Protein AF-A0A919R946-F1 (afdb_monomer)

Foldseek 3Di:
DDDDDDPPDDPQDFDQLQVLVVVLVVLVVLLVVLVVCLVVVLVVCVVVVHDCVVSVVSVVSSVVSVVCSQQSVQVSLLSVQVQLVQPLVVDDDSTHRDPDSAPDPDLVRLLVVLLVLLVQLDDQLDHPPVSLVVLQVRLLRLSNLQNNCLSCAQRSLLRVLVVLPDPPHDPVSVSSNLSSLSSVQSPQSVCSCDLVRLVQEAVVPPGRDLLSVLVSLVHGHHDLVSLLSNLLVLLPGDQPPNSLLSSLSSLLSNLSQLNSLQVNCVVCVVSLVCLCVVNDPNSPDNVPCSNPVSSVSSVCSNQDFCQVVDVVVDDPPDDRDDRSNVVVVVVLQVDLVSVQVPWDDADPDDDDPCFLHAFQQAADDPVLVVVLVVLLLVLVLCVVVVLPLLSVLSVQQQVLPQEEAEDAVVVVVVQFVVVVVLVVLVVLLCLVVQLVVLQVVCVVVVNAKHKAKDWFDKDKAACDVVRPVSVCSNAGIKIKIKIWIWIWHQDPPSGTFIKIKMKMKIKGKPHQHQQKWAWDQFRPRPPDGDHIDIGHSVSSSVCRRNSSGHIYMYIYIYDIDMDTRDDPPPRDDNDNDDHPPDPPNMDGRVVVPD

Mean predicted aligned error: 18.82 Å

pLDDT: mean 75.69, std 16.75, range [26.48, 96.5]

Sequence (594 aa):
MAPREDDGGSDFAGIDPGLMRQMIKDLDEVRGLIDEHVPALKEGFSRVGLSTKGIGTLAGVAGWIGGELPMLDRRRAMTEQIARENHQYGFGGGMVASEWAGLFRSRADAEATARVLAAKYDRPGRFPDDAWQDIRRYQNDPDFARAFAKELGPEKLALTAGLLRGTDSGPAEQERFDAIARLLATASHQGVIDDAWVTSFSTSGTRVDLATLADLMAAGTWDKDTLVRIGRTAVHEVQLGGGNLITARILDGVARNPTAAHELYAGEFDRINGMAAGRSPGWIGVHDPKLVEPIDRFISAATVDATEAYERMRPPGDVPWVNPATELSLRVLADPALAAFVLPDAPAAPPADEGHGAHGTEKPNMDDRKFEAFMRTIAAGAEAKGLTNAARHMNHYLDDSGSPLTVNVDDILADVPAFRRQVDNYLASLDRSLHDQATAAYAAAGGTPVSVPFTAGWQGFYLSKSLSSDWFYAMGGIRYTVTGTVTAEPGPGGQPELTMHYQVHVHDRYNWDKGKGVHIPEVDLGPVEFGPYNIADGQMGRLHTVGLAQEYDVNGTGDVHTRELTPPGRWPDPSPPKAPDDEDDRFDTERERS

Structure (mmCIF, N/CA/C/O backbone):
data_AF-A0A919R946-F1
#
_entry.id   AF-A0A919R946-F1
#
loop_
_atom_site.group_PDB
_atom_site.id
_atom_site.type_symbol
_atom_site.label_atom_id
_atom_site.label_alt_id
_atom_site.label_comp_id
_atom_site.label_asym_id
_atom_site.label_entity_id
_atom_site.label_seq_id
_atom_site.pdbx_PDB_ins_code
_atom_site.Cartn_x
_atom_site.Cartn_y
_atom_site.Cartn_z
_atom_site.occupancy
_atom_site.B_iso_or_equiv
_atom_site.auth_seq_id
_atom_site.auth_comp_id
_atom_site.auth_asym_id
_atom_site.auth_atom_id
_atom_site.pdbx_PDB_model_num
ATOM 1 N N . MET A 1 1 ? -16.880 31.045 -43.587 1.00 38.22 1 MET A N 1
ATOM 2 C CA . MET A 1 1 ? -16.520 29.679 -44.017 1.00 38.22 1 MET A CA 1
ATOM 3 C C . MET A 1 1 ? -15.151 29.755 -44.657 1.00 38.22 1 MET A C 1
ATOM 5 O O . MET A 1 1 ? -15.037 30.201 -45.788 1.00 38.22 1 MET A O 1
ATOM 9 N N . ALA A 1 2 ? -14.132 29.439 -43.868 1.00 26.48 2 ALA A N 1
ATOM 10 C CA . ALA A 1 2 ? -12.739 29.302 -44.275 1.00 26.48 2 ALA A CA 1
ATOM 11 C C . ALA A 1 2 ? -12.310 27.861 -43.921 1.00 26.48 2 ALA A C 1
ATOM 13 O O . ALA A 1 2 ? -12.955 27.260 -43.051 1.00 26.48 2 ALA A O 1
ATOM 14 N N . PRO A 1 3 ? -11.323 27.286 -44.624 1.00 34.53 3 PRO A N 1
ATOM 15 C CA . PRO A 1 3 ? -11.049 25.855 -44.605 1.00 34.53 3 PRO A CA 1
ATOM 16 C C . PRO A 1 3 ? -10.308 25.453 -43.326 1.00 34.53 3 PRO A C 1
ATOM 18 O O . PRO A 1 3 ? -9.486 26.215 -42.823 1.00 34.53 3 PRO A O 1
ATOM 21 N N . ARG A 1 4 ? -10.624 24.263 -42.799 1.00 30.81 4 ARG A N 1
ATOM 22 C CA . ARG A 1 4 ? -9.818 23.595 -41.772 1.00 30.81 4 ARG A CA 1
ATOM 23 C C . ARG A 1 4 ? -8.672 22.849 -42.452 1.00 30.81 4 ARG A C 1
ATOM 25 O O . ARG A 1 4 ? -8.880 22.216 -43.485 1.00 30.81 4 ARG A O 1
ATOM 32 N N . GLU A 1 5 ? -7.501 23.025 -41.862 1.00 33.69 5 GLU A N 1
ATOM 33 C CA . GLU A 1 5 ? -6.202 22.471 -42.225 1.00 33.69 5 GLU A CA 1
ATOM 34 C C . GLU A 1 5 ? -6.109 20.966 -41.934 1.00 33.69 5 GLU A C 1
ATOM 36 O O . GLU A 1 5 ? -6.808 20.455 -41.062 1.00 33.69 5 GLU A O 1
ATOM 41 N N . ASP A 1 6 ? -5.233 20.325 -42.711 1.00 36.03 6 ASP A N 1
ATOM 42 C CA . ASP A 1 6 ? -4.689 18.965 -42.653 1.00 36.03 6 ASP A CA 1
ATOM 43 C C . ASP A 1 6 ? -4.958 18.124 -41.390 1.00 36.03 6 ASP A C 1
ATOM 45 O O . ASP A 1 6 ? -4.349 18.309 -40.334 1.00 36.03 6 ASP A O 1
ATOM 49 N N . ASP A 1 7 ? -5.756 17.070 -41.580 1.00 33.34 7 ASP A N 1
ATOM 50 C CA . ASP A 1 7 ? -5.755 15.870 -40.746 1.00 33.34 7 ASP A CA 1
ATOM 51 C C . ASP A 1 7 ? -4.469 15.066 -41.022 1.00 33.34 7 ASP A C 1
ATOM 53 O O . ASP A 1 7 ? -4.416 14.188 -41.887 1.00 33.34 7 ASP A O 1
ATOM 57 N N . GLY A 1 8 ? -3.407 15.369 -40.275 1.00 31.17 8 GLY A N 1
ATOM 58 C CA . GLY A 1 8 ? -2.210 14.533 -40.169 1.00 31.17 8 GLY A CA 1
ATOM 59 C C . GLY A 1 8 ? -2.497 13.244 -39.394 1.00 31.17 8 GLY A C 1
ATOM 60 O O . GLY A 1 8 ? -2.064 13.093 -38.255 1.00 31.17 8 GLY A O 1
ATOM 61 N N . GLY A 1 9 ? -3.242 12.316 -39.993 1.00 29.66 9 GLY A N 1
ATOM 62 C CA . GLY A 1 9 ? -3.380 10.954 -39.485 1.00 29.66 9 GLY A CA 1
ATOM 63 C C . GLY A 1 9 ? -2.098 10.168 -39.753 1.00 29.66 9 GLY A C 1
ATOM 64 O O . GLY A 1 9 ? -1.895 9.689 -40.865 1.00 29.66 9 GLY A O 1
ATOM 65 N N . SER A 1 10 ? -1.220 10.032 -38.757 1.00 35.78 10 SER A N 1
ATOM 66 C CA . SER A 1 10 ? -0.200 8.982 -38.802 1.00 35.78 10 SER A CA 1
ATOM 67 C C . SER A 1 10 ? -0.911 7.637 -38.658 1.00 35.78 10 SER A C 1
ATOM 69 O O . SER A 1 10 ? -1.546 7.399 -37.628 1.00 35.78 10 SER A O 1
ATOM 71 N N . ASP A 1 11 ? -0.815 6.776 -39.670 1.00 35.19 11 ASP A N 1
ATOM 72 C CA . ASP A 1 11 ? -1.276 5.389 -39.600 1.00 35.19 11 ASP A CA 1
ATOM 73 C C . ASP A 1 11 ? -0.694 4.721 -38.344 1.00 35.19 11 ASP A C 1
ATOM 75 O O . ASP A 1 11 ? 0.515 4.526 -38.215 1.00 35.19 11 ASP A O 1
ATOM 79 N N . PHE A 1 12 ? -1.557 4.401 -37.382 1.00 38.97 12 PHE A N 1
ATOM 80 C CA . PHE A 1 12 ? -1.162 3.734 -36.148 1.00 38.97 12 PHE A CA 1
ATOM 81 C C . PHE A 1 12 ? -0.854 2.257 -36.441 1.00 38.97 12 PHE A C 1
ATOM 83 O O . PHE A 1 12 ? -1.764 1.445 -36.609 1.00 38.97 12 PHE A O 1
ATOM 90 N N . ALA A 1 13 ? 0.432 1.898 -36.496 1.00 47.50 13 ALA A N 1
ATOM 91 C CA . ALA A 1 13 ? 0.895 0.512 -36.554 1.00 47.50 13 ALA A CA 1
ATOM 92 C C . ALA A 1 13 ? 1.194 0.000 -35.133 1.00 47.50 13 ALA A C 1
ATOM 94 O O . ALA A 1 13 ? 2.258 0.260 -34.570 1.00 47.50 13 ALA A O 1
ATOM 95 N N . GLY A 1 14 ? 0.235 -0.711 -34.537 1.00 52.62 14 GLY A N 1
ATOM 96 C CA . GLY A 1 14 ? 0.389 -1.351 -33.229 1.00 52.62 14 GLY A CA 1
ATOM 97 C C . GLY A 1 14 ? 0.615 -2.860 -33.339 1.00 52.62 14 GLY A C 1
ATOM 98 O O . GLY A 1 14 ? 0.079 -3.504 -34.240 1.00 52.62 14 GLY A O 1
ATOM 99 N N . ILE A 1 15 ? 1.403 -3.423 -32.422 1.00 60.19 15 ILE A N 1
ATOM 100 C CA . ILE A 1 15 ? 1.598 -4.871 -32.272 1.00 60.19 15 ILE A CA 1
ATOM 101 C C . ILE A 1 15 ? 0.821 -5.354 -31.044 1.00 60.19 15 ILE A C 1
ATOM 103 O O . ILE A 1 15 ? 0.989 -4.809 -29.951 1.00 60.19 15 ILE A O 1
ATOM 107 N N . ASP A 1 16 ? 0.008 -6.397 -31.226 1.00 64.38 16 ASP A N 1
ATOM 108 C CA . ASP A 1 16 ? -0.612 -7.166 -30.143 1.00 64.38 16 ASP A CA 1
ATOM 109 C C . ASP A 1 16 ? 0.351 -8.296 -29.705 1.00 64.38 16 ASP A C 1
ATOM 111 O O . ASP A 1 16 ? 0.663 -9.189 -30.508 1.00 64.38 16 ASP A O 1
ATOM 115 N N . PRO A 1 17 ? 0.850 -8.289 -28.454 1.00 65.12 17 PRO A N 1
ATOM 116 C CA . PRO A 1 17 ? 1.799 -9.295 -27.974 1.00 65.12 17 PRO A CA 1
ATOM 117 C C . PRO A 1 17 ? 1.248 -10.730 -27.976 1.00 65.12 17 PRO A C 1
ATOM 119 O O . PRO A 1 17 ? 2.007 -11.685 -28.156 1.00 65.12 17 PRO A O 1
ATOM 122 N N . GLY A 1 18 ? -0.060 -10.900 -27.762 1.00 62.31 18 GLY A N 1
ATOM 123 C CA . GLY A 1 18 ? -0.731 -12.198 -27.760 1.00 62.31 18 GLY A CA 1
ATOM 124 C C . GLY A 1 18 ? -0.826 -12.795 -29.160 1.00 62.31 18 GLY A C 1
ATOM 125 O O . GLY A 1 18 ? -0.457 -13.954 -29.362 1.00 62.31 18 GLY A O 1
ATOM 126 N N . LEU A 1 19 ? -1.229 -11.992 -30.146 1.00 68.50 19 LEU A N 1
ATOM 127 C CA . LEU A 1 19 ? -1.256 -12.420 -31.548 1.00 68.50 19 LEU A CA 1
ATOM 128 C C . LEU A 1 19 ? 0.153 -12.692 -32.088 1.00 68.50 19 LEU A C 1
ATOM 130 O O . LEU A 1 19 ? 0.352 -13.648 -32.839 1.00 68.50 19 LEU A O 1
ATOM 134 N N . MET A 1 20 ? 1.151 -11.910 -31.665 1.00 73.69 20 MET A N 1
ATOM 135 C CA . MET A 1 20 ? 2.544 -12.134 -32.050 1.00 73.69 20 MET A CA 1
ATOM 136 C C . MET A 1 20 ? 3.107 -13.444 -31.476 1.00 73.69 20 MET A C 1
ATOM 138 O O . MET A 1 20 ? 3.777 -14.176 -32.204 1.00 73.69 20 MET A O 1
ATOM 142 N N . ARG A 1 21 ? 2.797 -13.782 -30.211 1.00 69.69 21 ARG A N 1
ATOM 143 C CA . ARG A 1 21 ? 3.100 -15.102 -29.611 1.00 69.69 21 ARG A CA 1
ATOM 144 C C . ARG A 1 21 ? 2.555 -16.241 -30.462 1.00 69.69 21 ARG A C 1
ATOM 146 O O . ARG A 1 21 ? 3.298 -17.161 -30.797 1.00 69.69 21 ARG A O 1
ATOM 153 N N . GLN A 1 22 ? 1.270 -16.166 -30.801 1.00 72.75 22 GLN A N 1
ATOM 154 C CA . GLN A 1 22 ? 0.602 -17.222 -31.552 1.00 72.75 22 GLN A CA 1
ATOM 155 C C . GLN A 1 22 ? 1.209 -17.383 -32.948 1.00 72.75 22 GLN A C 1
ATOM 157 O O . GLN A 1 22 ? 1.540 -18.494 -33.343 1.00 72.75 22 GLN A O 1
ATOM 162 N N . MET A 1 23 ? 1.457 -16.276 -33.651 1.00 80.38 23 MET A N 1
ATOM 163 C CA . MET A 1 23 ? 2.090 -16.299 -34.971 1.00 80.38 23 MET A CA 1
ATOM 164 C C . MET A 1 23 ? 3.471 -16.973 -34.947 1.00 80.38 23 MET A C 1
ATOM 166 O O . MET A 1 23 ? 3.786 -17.752 -35.842 1.00 80.38 23 MET A O 1
ATOM 170 N N . ILE A 1 24 ? 4.307 -16.685 -33.942 1.00 78.62 24 ILE A N 1
ATOM 171 C CA . ILE A 1 24 ? 5.637 -17.304 -33.820 1.00 78.62 24 ILE A CA 1
ATOM 172 C C . ILE A 1 24 ? 5.517 -18.809 -33.593 1.00 78.62 24 ILE A C 1
ATOM 174 O O . ILE A 1 24 ? 6.227 -19.576 -34.242 1.00 78.62 24 ILE A O 1
ATOM 178 N N . LYS A 1 25 ? 4.595 -19.227 -32.720 1.00 79.56 25 LYS A N 1
ATOM 179 C CA . LYS A 1 25 ? 4.314 -20.643 -32.472 1.00 79.56 25 LYS A CA 1
ATOM 180 C C . LYS A 1 25 ? 3.865 -21.355 -33.751 1.00 79.56 25 LYS A C 1
ATOM 182 O O . LYS A 1 25 ? 4.425 -22.392 -34.090 1.00 79.56 25 LYS A O 1
ATOM 187 N N . ASP A 1 26 ? 2.927 -20.769 -34.492 1.00 83.50 26 ASP A N 1
ATOM 188 C CA . ASP A 1 26 ? 2.419 -21.339 -35.744 1.00 83.50 26 ASP A CA 1
ATOM 189 C C . ASP A 1 26 ? 3.533 -21.468 -36.799 1.00 83.50 26 ASP A C 1
ATOM 191 O O . ASP A 1 26 ? 3.612 -22.466 -37.515 1.00 83.50 26 ASP A O 1
ATOM 195 N N . LEU A 1 27 ? 4.430 -20.479 -36.888 1.00 85.75 27 LEU A N 1
ATOM 196 C CA . LEU A 1 27 ? 5.580 -20.520 -37.795 1.00 85.75 27 LEU A CA 1
ATOM 197 C C . LEU A 1 27 ? 6.575 -21.629 -37.425 1.00 85.75 27 LEU A C 1
ATOM 199 O O . LEU A 1 27 ? 7.092 -22.298 -38.324 1.00 85.75 27 LEU A O 1
ATOM 203 N N . ASP A 1 28 ? 6.834 -21.841 -36.134 1.00 86.50 28 ASP A N 1
ATOM 204 C CA . ASP A 1 28 ? 7.720 -22.910 -35.663 1.00 86.50 28 ASP A CA 1
ATOM 205 C C . ASP A 1 28 ? 7.106 -24.303 -35.889 1.00 86.50 28 ASP A C 1
ATOM 207 O O . ASP A 1 28 ? 7.776 -25.204 -36.395 1.00 86.50 28 ASP A O 1
ATOM 211 N N . GLU A 1 29 ? 5.800 -24.463 -35.646 1.00 85.19 29 GLU A N 1
ATOM 212 C CA . GLU A 1 29 ? 5.067 -25.700 -35.949 1.00 85.19 29 GLU A CA 1
ATOM 213 C C . GLU A 1 29 ? 5.069 -26.017 -37.454 1.00 85.19 29 GLU A C 1
ATOM 215 O O . GLU A 1 29 ? 5.369 -27.144 -37.858 1.00 85.19 29 GLU A O 1
ATOM 220 N N . VAL A 1 30 ? 4.805 -25.020 -38.310 1.00 87.19 30 VAL A N 1
ATOM 221 C CA . VAL A 1 30 ? 4.857 -25.179 -39.775 1.00 87.19 30 VAL A CA 1
ATOM 222 C C . VAL A 1 30 ? 6.257 -25.571 -40.233 1.00 87.19 30 VAL A C 1
ATOM 224 O O . VAL A 1 30 ? 6.401 -26.456 -41.081 1.00 87.19 30 VAL A O 1
ATOM 227 N N . ARG A 1 31 ? 7.299 -24.948 -39.674 1.00 88.56 31 ARG A N 1
ATOM 228 C CA . ARG A 1 31 ? 8.683 -25.332 -39.955 1.00 88.56 31 ARG A CA 1
ATOM 229 C C . ARG A 1 31 ? 8.935 -26.788 -39.563 1.00 88.56 31 ARG A C 1
ATOM 231 O O . ARG A 1 31 ? 9.478 -27.524 -40.383 1.00 88.56 31 ARG A O 1
ATOM 238 N N . GLY A 1 32 ? 8.514 -27.205 -38.369 1.00 83.38 32 GLY A N 1
ATOM 239 C CA . GLY A 1 32 ? 8.653 -28.584 -37.897 1.00 83.38 32 GLY A CA 1
ATOM 240 C C . GLY A 1 32 ? 8.009 -29.596 -38.848 1.00 83.38 32 GLY A C 1
ATOM 241 O O . GLY A 1 32 ? 8.660 -30.557 -39.255 1.00 83.38 32 GLY A O 1
ATOM 242 N N . LEU A 1 33 ? 6.778 -29.329 -39.296 1.00 87.56 33 LEU A N 1
ATOM 243 C CA . LEU A 1 33 ? 6.070 -30.175 -40.267 1.00 87.56 33 LEU A CA 1
ATOM 244 C C . LEU A 1 33 ? 6.788 -30.252 -41.623 1.00 87.56 33 LEU A C 1
ATOM 246 O O . LEU A 1 33 ? 6.831 -31.313 -42.253 1.00 87.56 33 LEU A O 1
ATOM 250 N N . ILE A 1 34 ? 7.348 -29.133 -42.095 1.00 87.19 34 ILE A N 1
ATOM 251 C CA . ILE A 1 34 ? 8.126 -29.097 -43.338 1.00 87.19 34 ILE A CA 1
ATOM 252 C C . ILE A 1 34 ? 9.404 -29.924 -43.173 1.00 87.19 34 ILE A C 1
ATOM 254 O O . ILE A 1 34 ? 9.662 -30.795 -44.005 1.00 87.19 34 ILE A O 1
ATOM 258 N N . ASP A 1 35 ? 10.173 -29.690 -42.111 1.00 86.06 35 ASP A N 1
ATOM 259 C CA . ASP A 1 35 ? 11.440 -30.377 -41.846 1.00 86.06 35 ASP A CA 1
ATOM 260 C C . ASP A 1 35 ? 11.236 -31.896 -41.670 1.00 86.06 35 ASP A C 1
ATOM 262 O O . ASP A 1 35 ? 12.054 -32.687 -42.150 1.00 86.06 35 ASP A O 1
ATOM 266 N N . GLU A 1 36 ? 10.117 -32.319 -41.073 1.00 90.44 36 GLU A N 1
ATOM 267 C CA . GLU A 1 36 ? 9.758 -33.730 -40.890 1.00 90.44 36 GLU A CA 1
ATOM 268 C C . GLU A 1 36 ? 9.355 -34.424 -42.205 1.00 90.44 36 GLU A C 1
ATOM 270 O O . GLU A 1 36 ? 9.834 -35.519 -42.516 1.00 90.44 36 GLU A O 1
ATOM 275 N N . HIS A 1 37 ? 8.475 -33.813 -43.005 1.00 88.31 37 HIS A N 1
ATOM 276 C CA . HIS A 1 37 ? 7.827 -34.510 -44.125 1.00 88.31 37 HIS A CA 1
ATOM 277 C C . HIS A 1 37 ? 8.472 -34.263 -45.496 1.00 88.31 37 HIS A C 1
ATOM 279 O O . HIS A 1 37 ? 8.386 -35.118 -46.390 1.00 88.31 37 HIS A O 1
ATOM 285 N N . VAL A 1 38 ? 9.139 -33.123 -45.701 1.00 88.19 38 VAL A N 1
ATOM 286 C CA . VAL A 1 38 ? 9.747 -32.778 -46.998 1.00 88.19 38 VAL A CA 1
ATOM 287 C C . VAL A 1 38 ? 10.829 -33.762 -47.457 1.00 88.19 38 VAL A C 1
ATOM 289 O O . VAL A 1 38 ? 10.834 -34.079 -48.654 1.00 88.19 38 VAL A O 1
ATOM 292 N N . PRO A 1 39 ? 11.720 -34.295 -46.596 1.00 86.69 39 PRO A N 1
ATOM 293 C CA . PRO A 1 39 ? 12.736 -35.253 -47.031 1.00 86.69 39 PRO A CA 1
ATOM 294 C C . PRO A 1 39 ? 12.136 -36.504 -47.693 1.00 86.69 39 PRO A C 1
ATOM 296 O O . PRO A 1 39 ? 12.539 -36.864 -48.803 1.00 86.69 39 PRO A O 1
ATOM 299 N N . ALA A 1 40 ? 11.115 -37.104 -47.072 1.00 84.06 40 ALA A N 1
ATOM 300 C CA . ALA A 1 40 ? 10.443 -38.300 -47.583 1.00 84.06 40 ALA A CA 1
ATOM 301 C C . ALA A 1 40 ? 9.676 -38.025 -48.889 1.00 84.06 40 ALA A C 1
ATOM 303 O O . ALA A 1 40 ? 9.734 -38.819 -49.831 1.00 84.06 40 ALA A O 1
ATOM 304 N N . LEU A 1 41 ? 9.003 -36.873 -48.988 1.00 84.75 41 LEU A N 1
ATOM 305 C CA . LEU A 1 41 ? 8.310 -36.455 -50.211 1.00 84.75 41 LEU A CA 1
ATOM 306 C C . LEU A 1 41 ? 9.286 -36.211 -51.368 1.00 84.75 41 LEU A C 1
ATOM 308 O O . LEU A 1 41 ? 9.037 -36.640 -52.496 1.00 84.75 41 LEU A O 1
ATOM 312 N N . LYS A 1 42 ? 10.423 -35.562 -51.095 1.00 83.44 42 LYS A N 1
ATOM 313 C CA . LYS A 1 42 ? 11.473 -35.302 -52.088 1.00 83.44 42 LYS A CA 1
ATOM 314 C C . LYS A 1 42 ? 12.086 -36.598 -52.610 1.00 83.44 42 LYS A C 1
ATOM 316 O O . LYS A 1 42 ? 12.303 -36.723 -53.817 1.00 83.44 42 LYS A O 1
ATOM 321 N N . GLU A 1 43 ? 12.339 -37.559 -51.726 1.00 81.44 43 GLU A N 1
ATOM 322 C CA . GLU A 1 43 ? 12.826 -38.886 -52.098 1.00 81.44 43 GLU A CA 1
ATOM 323 C C . GLU A 1 43 ? 11.791 -39.653 -52.936 1.00 81.44 43 GLU A C 1
ATOM 325 O O . GLU A 1 43 ? 12.126 -40.172 -54.003 1.00 81.44 43 GLU A O 1
ATOM 330 N N . GLY A 1 44 ? 10.523 -39.659 -52.510 1.00 83.75 44 GLY A N 1
ATOM 331 C CA . GLY A 1 44 ? 9.426 -40.302 -53.232 1.00 83.75 44 GLY A CA 1
ATOM 332 C C . GLY A 1 44 ? 9.243 -39.748 -54.645 1.00 83.75 44 GLY A C 1
ATOM 333 O O . GLY A 1 44 ? 9.211 -40.519 -55.602 1.00 83.75 44 GLY A O 1
ATOM 334 N N . PHE A 1 45 ? 9.207 -38.420 -54.797 1.00 83.38 45 PHE A N 1
ATOM 335 C CA . PHE A 1 45 ? 9.063 -37.750 -56.097 1.00 83.38 45 PHE A CA 1
ATOM 336 C C . PHE A 1 45 ? 10.258 -38.012 -57.013 1.00 83.38 45 PHE A C 1
ATOM 338 O O . PHE A 1 45 ? 10.074 -38.303 -58.195 1.00 83.38 45 PHE A O 1
ATOM 345 N N . SER A 1 46 ? 11.475 -37.976 -56.462 1.00 80.38 46 SER A N 1
ATOM 346 C CA . SER A 1 46 ? 12.696 -38.270 -57.222 1.00 80.38 46 SER A CA 1
ATOM 347 C C . SER A 1 46 ? 12.696 -39.709 -57.741 1.00 80.38 46 SER A C 1
ATOM 349 O O . SER A 1 46 ? 13.081 -39.956 -58.882 1.00 80.38 46 SER A O 1
ATOM 351 N N . ARG A 1 47 ? 12.212 -40.659 -56.929 1.00 83.00 47 ARG A N 1
ATOM 352 C CA . ARG A 1 47 ? 12.142 -42.086 -57.275 1.00 83.00 47 ARG A CA 1
ATOM 353 C C . ARG A 1 47 ? 11.197 -42.377 -58.443 1.00 83.00 47 ARG A C 1
ATOM 355 O O . ARG A 1 47 ? 11.452 -43.305 -59.202 1.00 83.00 47 ARG A O 1
ATOM 362 N N . VAL A 1 48 ? 10.132 -41.589 -58.601 1.00 85.88 48 VAL A N 1
ATOM 363 C CA . VAL A 1 48 ? 9.160 -41.729 -59.702 1.00 85.88 48 VAL A CA 1
ATOM 364 C C . VAL A 1 48 ? 9.389 -40.738 -60.854 1.00 85.88 48 VAL A C 1
ATOM 366 O O . VAL A 1 48 ? 8.560 -40.645 -61.755 1.00 85.88 48 VAL A O 1
ATOM 369 N N . GLY A 1 49 ? 10.506 -39.999 -60.849 1.00 80.94 49 GLY A N 1
ATOM 370 C CA . GLY A 1 49 ? 10.869 -39.059 -61.918 1.00 80.94 49 GLY A CA 1
ATOM 371 C C . GLY A 1 49 ? 10.027 -37.776 -61.970 1.00 80.94 49 GLY A C 1
ATOM 372 O O . GLY A 1 49 ? 10.002 -37.105 -63.001 1.00 80.94 49 GLY A O 1
ATOM 373 N N . LEU A 1 50 ? 9.331 -37.425 -60.884 1.00 78.06 50 LEU A N 1
ATOM 374 C CA . LEU A 1 50 ? 8.535 -36.200 -60.778 1.00 78.06 50 LEU A CA 1
ATOM 375 C C . LEU A 1 50 ? 9.391 -35.007 -60.323 1.00 78.06 50 LEU A C 1
ATOM 377 O O . LEU A 1 50 ? 10.401 -35.155 -59.635 1.00 78.06 50 LEU A O 1
ATOM 381 N N . SER A 1 51 ? 8.975 -33.791 -60.692 1.00 80.38 51 SER A N 1
ATOM 382 C CA . SER A 1 51 ? 9.704 -32.565 -60.340 1.00 80.38 51 SER A CA 1
ATOM 383 C C . SER A 1 51 ? 9.686 -32.298 -58.833 1.00 80.38 51 SER A C 1
ATOM 385 O O . SER A 1 51 ? 8.625 -32.190 -58.225 1.00 80.38 51 SER A O 1
ATOM 387 N N . THR A 1 52 ? 10.860 -32.076 -58.240 1.00 82.75 52 THR A N 1
ATOM 388 C CA . THR A 1 52 ? 11.009 -31.691 -56.826 1.00 82.75 52 THR A CA 1
ATOM 389 C C . THR A 1 52 ? 11.048 -30.177 -56.614 1.00 82.75 52 THR A C 1
ATOM 391 O O . THR A 1 52 ? 11.331 -29.723 -55.508 1.00 82.75 52 THR A O 1
ATOM 394 N N . LYS A 1 53 ? 10.818 -29.367 -57.657 1.00 76.25 53 LYS A N 1
ATOM 395 C CA . LYS A 1 53 ? 11.015 -27.908 -57.597 1.00 76.25 53 LYS A CA 1
ATOM 396 C C . LYS A 1 53 ? 10.115 -27.242 -56.549 1.00 76.25 53 LYS A C 1
ATOM 398 O O . LYS A 1 53 ? 10.617 -26.471 -55.743 1.00 76.25 53 LYS A O 1
ATOM 403 N N . GLY A 1 54 ? 8.824 -27.588 -56.519 1.00 72.19 54 GLY A N 1
ATOM 404 C CA . GLY A 1 54 ? 7.876 -27.059 -55.525 1.00 72.19 54 GLY A CA 1
ATOM 405 C C . GLY A 1 54 ? 8.200 -27.495 -54.091 1.00 72.19 54 GLY A C 1
ATOM 406 O O . GLY A 1 54 ? 8.101 -26.697 -53.167 1.00 72.19 54 GLY A O 1
ATOM 407 N N . ILE A 1 55 ? 8.695 -28.725 -53.919 1.00 79.62 55 ILE A N 1
ATOM 408 C CA . ILE A 1 55 ? 9.169 -29.244 -52.625 1.00 79.62 55 ILE A CA 1
ATOM 409 C C . ILE A 1 55 ? 10.429 -28.484 -52.166 1.00 79.62 55 ILE A C 1
ATOM 411 O O . ILE A 1 55 ? 10.586 -28.172 -50.989 1.00 79.62 55 ILE A O 1
ATOM 415 N N . GLY A 1 56 ? 11.312 -28.124 -53.104 1.00 72.38 56 GLY A N 1
ATOM 416 C CA . GLY A 1 56 ? 12.476 -27.278 -52.837 1.00 72.38 56 GLY A CA 1
ATOM 417 C C . GLY A 1 56 ? 12.108 -25.862 -52.385 1.00 72.38 56 GLY A C 1
ATOM 418 O O . GLY A 1 56 ? 12.797 -25.306 -51.536 1.00 72.38 56 GLY A O 1
ATOM 419 N N . THR A 1 57 ? 11.008 -25.297 -52.893 1.00 80.62 57 THR A N 1
ATOM 420 C CA . THR A 1 57 ? 10.481 -24.010 -52.414 1.00 80.62 57 THR A CA 1
ATOM 421 C C . THR A 1 57 ? 10.023 -24.098 -50.958 1.00 80.62 57 THR A C 1
ATOM 423 O O . THR A 1 57 ? 10.352 -23.202 -50.190 1.00 80.62 57 THR A O 1
ATOM 426 N N . LEU A 1 58 ? 9.354 -25.184 -50.548 1.00 76.06 58 LEU A N 1
ATOM 427 C CA . LEU A 1 58 ? 8.941 -25.393 -49.150 1.00 76.06 58 LEU A CA 1
ATOM 428 C C . LEU A 1 58 ? 10.141 -25.483 -48.198 1.00 76.06 58 LEU A C 1
ATOM 430 O O . LEU A 1 58 ? 10.141 -24.832 -47.159 1.00 76.06 58 LEU A O 1
ATOM 434 N N . ALA A 1 59 ? 11.199 -26.201 -48.586 1.00 75.81 59 ALA A N 1
ATOM 435 C CA . ALA A 1 59 ? 12.446 -26.236 -47.815 1.00 75.81 59 ALA A CA 1
ATOM 436 C C . ALA A 1 59 ? 13.113 -24.849 -47.714 1.00 75.81 59 ALA A C 1
ATOM 438 O O . ALA A 1 59 ? 13.663 -24.495 -46.675 1.00 75.81 59 ALA A O 1
ATOM 439 N N . GLY A 1 60 ? 13.043 -24.042 -48.779 1.00 74.25 60 GLY A N 1
ATOM 440 C CA . GLY A 1 60 ? 13.508 -22.652 -48.761 1.00 74.25 60 GLY A CA 1
ATOM 441 C C . GLY A 1 60 ? 12.697 -21.763 -47.813 1.00 74.25 60 GLY A C 1
ATOM 442 O O . GLY A 1 60 ? 13.279 -20.947 -47.104 1.00 74.25 60 GLY A O 1
ATOM 443 N N . VAL A 1 61 ? 11.375 -21.956 -47.755 1.00 78.50 61 VAL A N 1
ATOM 444 C CA . VAL A 1 61 ? 10.486 -21.262 -46.809 1.00 78.50 61 VAL A CA 1
ATOM 445 C C . VAL A 1 61 ? 10.807 -21.659 -45.368 1.00 78.50 61 VAL A C 1
ATOM 447 O O . VAL A 1 61 ? 10.972 -20.769 -44.544 1.00 78.50 61 VAL A O 1
ATOM 450 N N . ALA A 1 62 ? 10.991 -22.948 -45.061 1.00 76.00 62 ALA A N 1
ATOM 451 C CA . ALA A 1 62 ? 11.413 -23.387 -43.724 1.00 76.00 62 ALA A CA 1
ATOM 452 C C . ALA A 1 62 ? 12.786 -22.825 -43.322 1.00 76.00 62 ALA A C 1
ATOM 454 O O . ALA A 1 62 ? 12.967 -22.395 -42.184 1.00 76.00 62 ALA A O 1
ATOM 455 N N . GLY A 1 63 ? 13.732 -22.749 -44.265 1.00 73.81 63 GLY A N 1
ATOM 456 C CA . GLY A 1 63 ? 15.029 -22.107 -44.042 1.00 73.81 63 GLY A CA 1
ATOM 457 C C . GLY A 1 63 ? 14.919 -20.607 -43.745 1.00 73.81 63 GLY A C 1
ATOM 458 O O . GLY A 1 63 ? 15.611 -20.110 -42.860 1.00 73.81 63 GLY A O 1
ATOM 459 N N . TRP A 1 64 ? 14.028 -19.894 -44.441 1.00 84.31 64 TRP A N 1
ATOM 460 C CA . TRP A 1 64 ? 13.737 -18.485 -44.161 1.00 84.31 64 TRP A CA 1
ATOM 461 C C . TRP A 1 64 ? 13.046 -18.304 -42.802 1.00 84.31 64 TRP A C 1
ATOM 463 O O . TRP A 1 64 ? 13.517 -17.507 -41.996 1.00 84.31 64 TRP A O 1
ATOM 473 N N . ILE A 1 65 ? 12.014 -19.103 -42.497 1.00 79.12 65 ILE A N 1
ATOM 474 C CA . ILE A 1 65 ? 11.338 -19.102 -41.189 1.00 79.12 65 ILE A CA 1
ATOM 475 C C . ILE A 1 65 ? 12.362 -19.331 -40.069 1.00 79.12 65 ILE A C 1
ATOM 477 O O . ILE A 1 65 ? 12.412 -18.563 -39.114 1.00 79.12 65 ILE A O 1
ATOM 481 N N . GLY A 1 66 ? 13.245 -20.324 -40.212 1.00 75.50 66 GLY A N 1
ATOM 482 C CA . GLY A 1 66 ? 14.302 -20.602 -39.237 1.00 75.50 66 GLY A CA 1
ATOM 483 C C . GLY A 1 66 ? 15.296 -19.450 -39.034 1.00 75.50 66 GLY A C 1
ATOM 484 O O . GLY A 1 66 ? 15.865 -19.333 -37.950 1.00 75.50 66 GLY A O 1
ATOM 485 N N . GLY A 1 67 ? 15.494 -18.597 -40.043 1.00 71.31 67 GLY A N 1
ATOM 486 C CA . GLY A 1 67 ? 16.319 -17.391 -39.942 1.00 71.31 67 GLY A CA 1
ATOM 487 C C . GLY A 1 67 ? 15.612 -16.207 -39.274 1.00 71.31 67 GLY A C 1
ATOM 488 O O . GLY A 1 67 ? 16.256 -15.453 -38.548 1.00 71.31 67 GLY A O 1
ATOM 489 N N . GLU A 1 68 ? 14.302 -16.058 -39.482 1.00 76.56 68 GLU A N 1
ATOM 490 C CA . GLU A 1 68 ? 13.516 -14.921 -38.980 1.00 76.56 68 GLU A CA 1
ATOM 491 C C . GLU A 1 68 ? 12.925 -15.145 -37.581 1.00 76.56 68 GLU A C 1
ATOM 493 O O . GLU A 1 68 ? 12.762 -14.181 -36.828 1.00 76.56 68 GLU A O 1
ATOM 498 N N . LEU A 1 69 ? 12.638 -16.399 -37.200 1.00 77.06 69 LEU A N 1
ATOM 499 C CA . LEU A 1 69 ? 12.071 -16.755 -35.890 1.00 77.06 69 LEU A CA 1
ATOM 500 C C . LEU A 1 69 ? 12.815 -16.097 -34.712 1.00 77.06 69 LEU A C 1
ATOM 502 O O . LEU A 1 69 ? 12.145 -15.482 -33.884 1.00 77.06 69 LEU A O 1
ATOM 506 N N . PRO A 1 70 ? 14.165 -16.093 -34.646 1.00 71.94 70 PRO A N 1
ATOM 507 C CA . PRO A 1 70 ? 14.882 -15.425 -33.559 1.00 71.94 70 PRO A CA 1
ATOM 508 C C . PRO A 1 70 ? 14.618 -13.915 -33.467 1.00 71.94 70 PRO A C 1
ATOM 510 O O . PRO A 1 70 ? 14.544 -13.365 -32.369 1.00 71.94 70 PRO A O 1
ATOM 513 N N . MET A 1 71 ? 14.475 -13.221 -34.602 1.00 67.31 71 MET A N 1
ATOM 514 C CA . MET A 1 71 ? 14.173 -11.787 -34.609 1.00 67.31 71 MET A CA 1
ATOM 515 C C . MET A 1 71 ? 12.716 -11.534 -34.210 1.00 67.31 71 MET A C 1
ATOM 517 O O . MET A 1 71 ? 12.440 -10.575 -33.489 1.00 67.31 71 MET A O 1
ATOM 521 N N . LEU A 1 72 ? 11.788 -12.382 -34.658 1.00 70.81 72 LEU A N 1
ATOM 522 C CA . LEU A 1 72 ? 10.386 -12.301 -34.258 1.00 70.81 72 LEU A CA 1
ATOM 523 C C . LEU A 1 72 ? 10.229 -12.544 -32.754 1.00 70.81 72 LEU A C 1
ATOM 525 O O . LEU A 1 72 ? 9.553 -11.761 -32.094 1.00 70.81 72 LEU A O 1
ATOM 529 N N . ASP A 1 73 ? 10.915 -13.538 -32.192 1.00 69.31 73 ASP A N 1
ATOM 530 C CA . ASP A 1 73 ? 10.893 -13.804 -30.749 1.00 69.31 73 ASP A CA 1
ATOM 531 C C . ASP A 1 73 ? 11.472 -12.645 -29.942 1.00 69.31 73 ASP A C 1
ATOM 533 O O . ASP A 1 73 ? 10.921 -12.249 -28.914 1.00 69.31 73 ASP A O 1
ATOM 537 N N . ARG A 1 74 ? 12.549 -12.038 -30.445 1.00 68.31 74 ARG A N 1
ATOM 538 C CA . ARG A 1 74 ? 13.131 -10.841 -29.840 1.00 68.31 74 ARG A CA 1
ATOM 539 C C . ARG A 1 74 ? 12.151 -9.667 -29.851 1.00 68.31 74 ARG A C 1
ATOM 541 O O . ARG A 1 74 ? 12.000 -8.993 -28.837 1.00 68.31 74 ARG A O 1
ATOM 548 N N . ARG A 1 75 ? 11.470 -9.424 -30.977 1.00 67.69 75 ARG A N 1
ATOM 549 C CA . ARG A 1 75 ? 10.450 -8.365 -31.096 1.00 67.69 75 ARG A CA 1
ATOM 550 C C . ARG A 1 75 ? 9.282 -8.614 -30.156 1.00 67.69 75 ARG A C 1
ATOM 552 O O . ARG A 1 75 ? 8.899 -7.702 -29.438 1.00 67.69 75 ARG A O 1
ATOM 559 N N . ARG A 1 76 ? 8.794 -9.850 -30.095 1.00 71.88 76 ARG A N 1
ATOM 560 C CA . ARG A 1 76 ? 7.755 -10.264 -29.156 1.00 71.88 76 ARG A CA 1
ATOM 561 C C . ARG A 1 76 ? 8.141 -9.944 -27.713 1.00 71.88 76 ARG A C 1
ATOM 563 O O . ARG A 1 76 ? 7.351 -9.318 -27.017 1.00 71.88 76 ARG A O 1
ATOM 570 N N . ALA A 1 77 ? 9.342 -10.330 -27.280 1.00 64.06 77 ALA A N 1
ATOM 571 C CA . ALA A 1 77 ? 9.816 -10.052 -25.924 1.00 64.06 77 ALA A CA 1
ATOM 572 C C . ALA A 1 77 ? 9.842 -8.542 -25.614 1.00 64.06 77 ALA A C 1
ATOM 574 O O . ALA A 1 77 ? 9.422 -8.126 -24.537 1.00 64.06 77 ALA A O 1
ATOM 575 N N . MET A 1 78 ? 10.255 -7.711 -26.578 1.00 64.69 78 MET A N 1
ATOM 576 C CA . MET A 1 78 ? 10.235 -6.249 -26.438 1.00 64.69 78 MET A CA 1
ATOM 577 C C . MET A 1 78 ? 8.807 -5.683 -26.374 1.00 64.69 78 MET A C 1
ATOM 579 O O . MET A 1 78 ? 8.514 -4.841 -25.530 1.00 64.69 78 MET A O 1
ATOM 583 N N . THR A 1 79 ? 7.894 -6.145 -27.231 1.00 63.97 79 THR A N 1
ATOM 584 C CA . THR A 1 79 ? 6.493 -5.694 -27.227 1.00 63.97 79 THR A CA 1
ATOM 585 C C . THR A 1 79 ? 5.769 -6.119 -25.945 1.00 63.97 79 THR A C 1
ATOM 587 O O . THR A 1 79 ? 5.000 -5.342 -25.385 1.00 63.97 79 THR A O 1
ATOM 590 N N . GLU A 1 80 ? 6.040 -7.324 -25.438 1.00 63.31 80 GLU A N 1
ATOM 591 C CA . GLU A 1 80 ? 5.543 -7.796 -24.140 1.00 63.31 80 GLU A CA 1
ATOM 592 C C . GLU A 1 80 ? 6.038 -6.918 -22.986 1.00 63.31 80 GLU A C 1
ATOM 594 O O . GLU A 1 80 ? 5.256 -6.578 -22.099 1.00 63.31 80 GLU A O 1
ATOM 599 N N . GLN A 1 81 ? 7.309 -6.513 -23.015 1.00 60.91 81 GLN A N 1
ATOM 600 C CA . GLN A 1 81 ? 7.883 -5.606 -22.024 1.00 60.91 81 GLN A CA 1
ATOM 601 C C . GLN A 1 81 ? 7.206 -4.227 -22.056 1.00 60.91 81 GLN A C 1
ATOM 603 O O . GLN A 1 81 ? 6.752 -3.753 -21.018 1.00 60.91 81 GLN A O 1
ATOM 608 N N . ILE A 1 82 ? 7.061 -3.613 -23.235 1.00 59.16 82 ILE A N 1
ATOM 609 C CA . ILE A 1 82 ? 6.434 -2.287 -23.375 1.00 59.16 82 ILE A CA 1
ATOM 610 C C . ILE A 1 82 ? 4.947 -2.324 -22.981 1.00 59.16 82 ILE A C 1
ATOM 612 O O . ILE A 1 82 ? 4.444 -1.391 -22.355 1.00 59.16 82 ILE A O 1
ATOM 616 N N . ALA A 1 83 ? 4.231 -3.407 -23.306 1.00 60.81 83 ALA A N 1
ATOM 617 C CA . ALA A 1 83 ? 2.852 -3.589 -22.856 1.00 60.81 83 ALA A CA 1
ATOM 618 C C . ALA A 1 83 ? 2.775 -3.611 -21.320 1.00 60.81 83 ALA A C 1
ATOM 620 O O . ALA A 1 83 ? 1.961 -2.901 -20.733 1.00 60.81 83 ALA A O 1
ATOM 621 N N . ARG A 1 84 ? 3.660 -4.372 -20.661 1.00 56.84 84 ARG A N 1
ATOM 622 C CA . ARG A 1 84 ? 3.729 -4.453 -19.191 1.00 56.84 84 ARG A CA 1
ATOM 623 C C . ARG A 1 84 ? 4.086 -3.106 -18.547 1.00 56.84 84 ARG A C 1
ATOM 625 O O . ARG A 1 84 ? 3.476 -2.754 -17.542 1.00 56.84 84 ARG A O 1
ATOM 632 N N . GLU A 1 85 ? 5.004 -2.346 -19.144 1.00 52.03 85 GLU A N 1
ATOM 633 C CA . GLU A 1 85 ? 5.394 -0.996 -18.700 1.00 52.03 85 GLU A CA 1
ATOM 634 C C . GLU A 1 85 ? 4.223 0.007 -18.772 1.00 52.03 85 GLU A C 1
ATOM 636 O O . GLU A 1 85 ? 3.992 0.757 -17.824 1.00 52.03 85 GLU A O 1
ATOM 641 N N . ASN A 1 86 ? 3.433 -0.005 -19.854 1.00 50.66 86 ASN A N 1
ATOM 642 C CA . ASN A 1 86 ? 2.299 0.915 -20.031 1.00 50.66 86 ASN A CA 1
ATOM 643 C C . ASN A 1 86 ? 1.144 0.646 -19.047 1.00 50.66 86 ASN A C 1
ATOM 645 O O . ASN A 1 86 ? 0.524 1.584 -18.541 1.00 50.66 86 ASN A O 1
ATOM 649 N N . HIS A 1 87 ? 0.877 -0.624 -18.733 1.00 50.47 87 HIS A N 1
ATOM 650 C CA . HIS A 1 87 ? -0.229 -1.018 -17.855 1.00 50.47 87 HIS A CA 1
ATOM 651 C C . HIS A 1 87 ? 0.022 -0.747 -16.363 1.00 50.47 87 HIS A C 1
ATOM 653 O O . HIS A 1 87 ? -0.939 -0.628 -15.603 1.00 50.47 87 HIS A O 1
ATOM 659 N N . GLN A 1 88 ? 1.281 -0.582 -15.943 1.00 45.84 88 GLN A N 1
ATOM 660 C CA . GLN A 1 88 ? 1.658 -0.256 -14.560 1.00 45.84 88 GLN A CA 1
ATOM 661 C C . GLN A 1 88 ? 1.124 1.119 -14.094 1.00 45.84 88 GLN A C 1
ATOM 663 O O . GLN A 1 88 ? 1.027 1.371 -12.896 1.00 45.84 88 GLN A O 1
ATOM 668 N N . TYR A 1 89 ? 0.727 1.990 -15.030 1.00 39.00 89 TYR A N 1
ATOM 669 C CA . TYR A 1 89 ? 0.200 3.336 -14.765 1.00 39.00 89 TYR A CA 1
ATOM 670 C C . TYR A 1 89 ? -1.306 3.486 -15.053 1.00 39.00 89 TYR A C 1
ATOM 672 O O . TYR A 1 89 ? -1.797 4.605 -15.189 1.00 39.00 89 TYR A O 1
ATOM 680 N N . GLY A 1 90 ? -2.057 2.384 -15.176 1.00 35.09 90 GLY A N 1
ATOM 681 C CA . GLY A 1 90 ? -3.514 2.427 -15.383 1.00 35.09 90 GLY A CA 1
ATOM 682 C C . GLY A 1 90 ? -3.960 2.818 -16.799 1.00 35.09 90 GLY A C 1
ATOM 683 O O . GLY A 1 90 ? -5.156 2.950 -17.053 1.00 35.09 90 GLY A O 1
ATOM 684 N N . PHE A 1 91 ? -3.030 2.954 -17.747 1.00 38.62 91 PHE A N 1
ATOM 685 C CA . PHE A 1 91 ? -3.336 3.165 -19.160 1.00 38.62 91 PHE A CA 1
ATOM 686 C C . PHE A 1 91 ? -3.168 1.855 -19.923 1.00 38.62 91 PHE A C 1
ATOM 688 O O . PHE A 1 91 ? -2.138 1.195 -19.838 1.00 38.62 91 PHE A O 1
ATOM 695 N N . GLY A 1 92 ? -4.185 1.443 -20.675 1.00 41.62 92 GLY A N 1
ATOM 696 C CA . GLY A 1 92 ? -4.137 0.153 -21.348 1.00 41.62 92 GLY A CA 1
ATOM 697 C C . GLY A 1 92 ? -4.917 0.079 -22.643 1.00 41.62 92 GLY A C 1
ATOM 698 O O . GLY A 1 92 ? -5.997 -0.501 -22.670 1.00 41.62 92 GLY A O 1
ATOM 699 N N . GLY A 1 93 ? -4.338 0.594 -23.726 1.00 38.31 93 GLY A N 1
ATOM 700 C CA . GLY A 1 93 ? -4.640 0.085 -25.063 1.00 38.31 93 GLY A CA 1
ATOM 701 C C . GLY A 1 93 ? -3.826 -1.188 -25.314 1.00 38.31 93 GLY A C 1
ATOM 702 O O . GLY A 1 93 ? -2.619 -1.180 -25.101 1.00 38.31 93 GLY A O 1
ATOM 703 N N . GLY A 1 94 ? -4.460 -2.272 -25.775 1.00 45.12 94 GLY A N 1
ATOM 704 C CA . GLY A 1 94 ? -3.814 -3.578 -26.025 1.00 45.12 94 GLY A CA 1
ATOM 705 C C . GLY A 1 94 ? -2.822 -3.622 -27.200 1.00 45.12 94 GLY A C 1
ATOM 706 O O . GLY A 1 94 ? -2.316 -4.686 -27.540 1.00 45.12 94 GLY A O 1
ATOM 707 N N . MET A 1 95 ? -2.545 -2.478 -27.826 1.00 47.47 95 MET A N 1
ATOM 708 C CA . MET A 1 95 ? -1.664 -2.335 -28.983 1.00 47.47 95 MET A CA 1
ATOM 709 C C . MET A 1 95 ? -0.448 -1.504 -28.586 1.00 47.47 95 MET A C 1
ATOM 711 O O . MET A 1 95 ? -0.584 -0.349 -28.182 1.00 47.47 95 MET A O 1
ATOM 715 N N . VAL A 1 96 ? 0.744 -2.073 -28.737 1.00 51.22 96 VAL A N 1
ATOM 716 C CA . VAL A 1 96 ? 2.000 -1.365 -28.486 1.00 51.22 96 VAL A CA 1
ATOM 717 C C . VAL A 1 96 ? 2.503 -0.754 -29.786 1.00 51.22 96 VAL A C 1
ATOM 719 O O . VAL A 1 96 ? 2.704 -1.466 -30.771 1.00 51.22 96 VAL A O 1
ATOM 722 N N . ALA A 1 97 ? 2.752 0.555 -29.789 1.00 43.00 97 ALA A N 1
ATOM 723 C CA . ALA A 1 97 ? 3.484 1.195 -30.874 1.00 43.00 97 ALA A CA 1
ATOM 724 C C . ALA A 1 97 ? 4.944 0.720 -30.829 1.00 43.00 97 ALA A C 1
ATOM 726 O O . ALA A 1 97 ? 5.689 1.069 -29.914 1.00 43.00 97 ALA A O 1
ATOM 727 N N . SER A 1 98 ? 5.370 -0.087 -31.800 1.00 46.12 98 SER A N 1
ATOM 728 C CA . SER A 1 98 ? 6.789 -0.397 -31.964 1.00 46.12 98 SER A CA 1
ATOM 729 C C . SER A 1 98 ? 7.185 -0.359 -33.436 1.00 46.12 98 SER A C 1
ATOM 731 O O . SER A 1 98 ? 7.009 -1.327 -34.171 1.00 46.12 98 SER A O 1
ATOM 733 N N . GLU A 1 99 ? 7.804 0.744 -33.850 1.00 38.88 99 GLU A N 1
ATOM 734 C CA . GLU A 1 99 ? 8.577 0.821 -35.099 1.00 38.88 99 GLU A CA 1
ATOM 735 C C . GLU A 1 99 ? 9.995 0.221 -34.944 1.00 38.88 99 GLU A C 1
ATOM 737 O O . GLU A 1 99 ? 10.834 0.302 -35.840 1.00 38.88 99 GLU A O 1
ATOM 742 N N . TRP A 1 100 ? 10.310 -0.370 -33.788 1.00 48.81 100 TRP A N 1
ATOM 743 C CA . TRP A 1 100 ? 11.685 -0.639 -33.375 1.00 48.81 100 TRP A CA 1
ATOM 744 C C . TRP A 1 100 ? 12.158 -2.057 -33.731 1.00 48.81 100 TRP A C 1
ATOM 746 O O . TRP A 1 100 ? 11.730 -3.048 -33.147 1.00 48.81 100 TRP A O 1
ATOM 756 N N . ALA A 1 101 ? 13.103 -2.161 -34.670 1.00 49.03 101 ALA A N 1
ATOM 757 C CA . ALA A 1 101 ? 13.721 -3.423 -35.101 1.00 49.03 101 ALA A CA 1
ATOM 758 C C . ALA A 1 101 ? 14.852 -3.937 -34.173 1.00 49.03 101 ALA A C 1
ATOM 760 O O . ALA A 1 101 ? 15.517 -4.915 -34.514 1.00 49.03 101 ALA A O 1
ATOM 761 N N . GLY A 1 102 ? 15.074 -3.299 -33.015 1.00 56.47 102 GLY A N 1
ATOM 762 C CA . GLY A 1 102 ? 16.263 -3.502 -32.175 1.00 56.47 102 GLY A CA 1
ATOM 763 C C . GLY A 1 102 ? 17.516 -2.838 -32.770 1.00 56.47 102 GLY A C 1
ATOM 764 O O . GLY A 1 102 ? 17.627 -2.654 -33.981 1.00 56.47 102 GLY A O 1
ATOM 765 N N . LEU A 1 103 ? 18.477 -2.442 -31.929 1.00 68.69 103 LEU A N 1
ATOM 766 C CA . LEU A 1 103 ? 19.693 -1.733 -32.378 1.00 68.69 103 LEU A CA 1
ATOM 767 C C . LEU A 1 103 ? 20.767 -2.655 -32.972 1.00 68.69 103 LEU A C 1
ATOM 769 O O . LEU A 1 103 ? 21.698 -2.174 -33.621 1.00 68.69 103 LEU A O 1
ATOM 773 N N . PHE A 1 104 ? 20.646 -3.968 -32.761 1.00 76.62 104 PHE A N 1
ATOM 774 C CA . PHE A 1 104 ? 21.609 -4.963 -33.231 1.00 76.62 104 PHE A CA 1
ATOM 775 C C . PHE A 1 104 ? 21.008 -5.879 -34.289 1.00 76.62 104 PHE A C 1
ATOM 777 O O . PHE A 1 104 ? 19.872 -6.331 -34.159 1.00 76.62 104 PHE A O 1
ATOM 784 N N . ARG A 1 105 ? 21.826 -6.230 -35.286 1.00 74.00 105 ARG A N 1
ATOM 785 C CA . ARG A 1 105 ? 21.445 -7.106 -36.407 1.00 74.00 105 ARG A CA 1
ATOM 786 C C . ARG A 1 105 ? 21.197 -8.550 -35.977 1.00 74.00 105 ARG A C 1
ATOM 788 O O . ARG A 1 105 ? 20.472 -9.268 -36.655 1.00 74.00 105 ARG A O 1
ATOM 795 N N . SER A 1 106 ? 21.797 -8.976 -34.869 1.00 77.94 106 SER A N 1
ATOM 796 C CA . SER A 1 106 ? 21.625 -10.311 -34.308 1.00 77.94 106 SER A CA 1
ATOM 797 C C . SER A 1 106 ? 21.858 -10.316 -32.796 1.00 77.94 106 SER A C 1
ATOM 799 O O . SER A 1 106 ? 22.467 -9.396 -32.242 1.00 77.94 106 SER A O 1
ATOM 801 N N . ARG A 1 107 ? 21.425 -11.396 -32.138 1.00 82.19 107 ARG A N 1
ATOM 802 C CA . ARG A 1 107 ? 21.770 -11.691 -30.741 1.00 82.19 107 ARG A CA 1
ATOM 803 C C . ARG A 1 107 ? 23.281 -11.778 -30.534 1.00 82.19 107 ARG A C 1
ATOM 805 O O . ARG A 1 107 ? 23.799 -11.233 -29.570 1.00 82.19 107 ARG A O 1
ATOM 812 N N . ALA A 1 108 ? 23.995 -12.434 -31.451 1.00 85.12 108 ALA A N 1
ATOM 813 C CA . ALA A 1 108 ? 25.446 -12.576 -31.360 1.00 85.12 108 ALA A CA 1
ATOM 814 C C . ALA A 1 108 ? 26.154 -11.212 -31.372 1.00 85.12 108 ALA A C 1
ATOM 816 O O . ALA A 1 108 ? 27.101 -11.015 -30.613 1.00 85.12 108 ALA A O 1
ATOM 817 N N . ASP A 1 109 ? 25.659 -10.264 -32.175 1.00 87.19 109 ASP A N 1
ATOM 818 C CA . ASP A 1 109 ? 26.188 -8.898 -32.203 1.00 87.19 109 ASP A CA 1
ATOM 819 C C . ASP A 1 109 ? 25.925 -8.170 -30.880 1.00 87.19 109 ASP A C 1
ATOM 821 O O . ASP A 1 109 ? 26.844 -7.569 -30.326 1.00 87.19 109 ASP A O 1
ATOM 825 N N . ALA A 1 110 ? 24.708 -8.274 -30.336 1.00 88.62 110 ALA A N 1
ATOM 826 C CA . ALA A 1 110 ? 24.353 -7.676 -29.048 1.00 88.62 110 ALA A CA 1
ATOM 827 C C . ALA A 1 110 ? 25.218 -8.228 -27.900 1.00 88.62 110 ALA A C 1
ATOM 829 O O . ALA A 1 110 ? 25.793 -7.462 -27.125 1.00 88.62 110 ALA A O 1
ATOM 830 N N . GLU A 1 111 ? 25.383 -9.554 -27.828 1.00 92.94 111 GLU A N 1
ATOM 831 C CA . GLU A 1 111 ? 26.219 -10.212 -26.820 1.00 92.94 111 GLU A CA 1
ATOM 832 C C . GLU A 1 111 ? 27.706 -9.841 -26.978 1.00 92.94 111 GLU A C 1
ATOM 834 O O . GLU A 1 111 ? 28.402 -9.619 -25.985 1.00 92.94 111 GLU A O 1
ATOM 839 N N . ALA A 1 112 ? 28.213 -9.743 -28.213 1.00 93.50 112 ALA A N 1
ATOM 840 C CA . ALA A 1 112 ? 29.590 -9.329 -28.473 1.00 93.50 112 ALA A CA 1
ATOM 841 C C . ALA A 1 112 ? 29.833 -7.871 -28.057 1.00 93.50 112 ALA A C 1
ATOM 843 O O . ALA A 1 112 ? 30.834 -7.581 -27.397 1.00 93.50 112 ALA A O 1
ATOM 844 N N . THR A 1 113 ? 28.910 -6.960 -28.381 1.00 94.38 113 THR A N 1
ATOM 845 C CA . THR A 1 113 ? 28.986 -5.561 -27.942 1.00 94.38 113 THR A CA 1
ATOM 846 C C . THR A 1 113 ? 28.912 -5.447 -26.421 1.00 94.38 113 THR A C 1
ATOM 848 O O . THR A 1 113 ? 29.703 -4.707 -25.839 1.00 94.38 113 THR A O 1
ATOM 851 N N . ALA A 1 114 ? 28.046 -6.222 -25.764 1.00 95.69 114 ALA A N 1
ATOM 852 C CA . ALA A 1 114 ? 27.963 -6.268 -24.307 1.00 95.69 114 ALA A CA 1
ATOM 853 C C . ALA A 1 114 ? 29.291 -6.686 -23.659 1.00 95.69 114 ALA A C 1
ATOM 855 O O . ALA A 1 114 ? 29.745 -6.023 -22.729 1.00 95.69 114 ALA A O 1
ATOM 856 N N . ARG A 1 115 ? 29.963 -7.722 -24.184 1.00 95.81 115 ARG A N 1
ATOM 857 C CA . ARG A 1 115 ? 31.287 -8.161 -23.698 1.00 95.81 115 ARG A CA 1
ATOM 858 C C . ARG A 1 115 ? 32.355 -7.088 -23.859 1.00 95.81 115 ARG A C 1
ATOM 860 O O . ARG A 1 115 ? 33.115 -6.832 -22.929 1.00 95.81 115 ARG A O 1
ATOM 867 N N . VAL A 1 116 ? 32.409 -6.451 -25.031 1.00 95.06 116 VAL A N 1
ATOM 868 C CA . VAL A 1 116 ? 33.365 -5.365 -25.301 1.00 95.06 116 VAL A CA 1
ATOM 869 C C . VAL A 1 116 ? 33.137 -4.199 -24.342 1.00 95.06 116 VAL A C 1
ATOM 871 O O . VAL A 1 116 ? 34.102 -3.643 -23.821 1.00 95.06 116 VAL A O 1
ATOM 874 N N . LEU A 1 117 ? 31.878 -3.846 -24.076 1.00 95.50 117 LEU A N 1
ATOM 875 C CA . LEU A 1 117 ? 31.553 -2.753 -23.169 1.00 95.50 117 LEU A CA 1
ATOM 876 C C . LEU A 1 117 ? 31.827 -3.113 -21.704 1.00 95.50 117 LEU A C 1
ATOM 878 O O . LEU A 1 117 ? 32.417 -2.310 -20.988 1.00 95.50 117 LEU A O 1
ATOM 882 N N . ALA A 1 118 ? 31.476 -4.325 -21.269 1.00 95.19 118 ALA A N 1
ATOM 883 C CA . ALA A 1 118 ? 31.765 -4.815 -19.921 1.00 95.19 118 ALA A CA 1
ATOM 884 C C . ALA A 1 118 ? 33.278 -4.859 -19.640 1.00 95.19 118 ALA A C 1
ATOM 886 O O . ALA A 1 118 ? 33.712 -4.542 -18.534 1.00 95.19 118 ALA A O 1
ATOM 887 N N . ALA A 1 119 ? 34.100 -5.162 -20.652 1.00 94.81 119 ALA A N 1
ATOM 888 C CA . ALA A 1 119 ? 35.559 -5.124 -20.552 1.00 94.81 119 ALA A CA 1
ATOM 889 C C . ALA A 1 119 ? 36.135 -3.709 -20.337 1.00 94.81 119 ALA A C 1
ATOM 891 O O . ALA A 1 119 ? 37.287 -3.590 -19.923 1.00 94.81 119 ALA A O 1
ATOM 892 N N . LYS A 1 120 ? 35.353 -2.640 -20.569 1.00 94.12 120 LYS A N 1
ATOM 893 C CA . LYS A 1 120 ? 35.745 -1.259 -20.230 1.00 94.12 120 LYS A CA 1
ATOM 894 C C . LYS A 1 120 ? 35.619 -0.940 -18.733 1.00 94.12 120 LYS A C 1
ATOM 896 O O . LYS A 1 120 ? 35.923 0.185 -18.347 1.00 94.12 120 LYS A O 1
ATOM 901 N N . TYR A 1 121 ? 35.172 -1.882 -17.899 1.00 92.12 121 TYR A N 1
ATOM 902 C CA . TYR A 1 121 ? 35.193 -1.742 -16.442 1.00 92.12 121 TYR A CA 1
ATOM 903 C C . TYR A 1 121 ? 36.648 -1.653 -15.958 1.00 92.12 121 TYR A C 1
ATOM 905 O O . TYR A 1 121 ? 37.341 -2.665 -15.830 1.00 92.12 121 TYR A O 1
ATOM 913 N N . ASP A 1 122 ? 37.132 -0.430 -15.756 1.00 80.81 122 ASP A N 1
ATOM 914 C CA . ASP A 1 122 ? 38.558 -0.131 -15.599 1.00 80.81 122 ASP A CA 1
ATOM 915 C C . ASP A 1 122 ? 38.997 -0.072 -14.130 1.00 80.81 122 ASP A C 1
ATOM 917 O O . ASP A 1 122 ? 40.127 -0.428 -13.787 1.00 80.81 122 ASP A O 1
ATOM 921 N N . ARG A 1 123 ? 38.098 0.373 -13.248 1.00 84.69 123 ARG A N 1
ATOM 922 C CA . ARG A 1 123 ? 38.307 0.531 -11.808 1.00 84.69 123 ARG A CA 1
ATOM 923 C C . ARG A 1 123 ? 37.079 0.050 -11.043 1.00 84.69 123 ARG A C 1
ATOM 925 O O . ARG A 1 123 ? 35.978 0.072 -11.591 1.00 84.69 123 ARG A O 1
ATOM 932 N N . PRO A 1 124 ? 37.235 -0.327 -9.759 1.00 84.31 124 PRO A N 1
ATOM 933 C CA . PRO A 1 124 ? 36.111 -0.739 -8.930 1.00 84.31 124 PRO A CA 1
ATOM 934 C C . PRO A 1 124 ? 34.965 0.287 -8.981 1.00 84.31 124 PRO A C 1
ATOM 936 O O . PRO A 1 124 ? 35.108 1.431 -8.550 1.00 84.31 124 PRO A O 1
ATOM 939 N N . GLY A 1 125 ? 33.855 -0.141 -9.577 1.00 80.81 125 GLY A N 1
ATOM 940 C CA . GLY A 1 125 ? 32.598 0.579 -9.737 1.00 80.81 125 GLY A CA 1
ATOM 941 C C . GLY A 1 125 ? 32.564 1.645 -10.835 1.00 80.81 125 GLY A C 1
ATOM 942 O O . GLY A 1 125 ? 31.588 2.387 -10.896 1.00 80.81 125 GLY A O 1
ATOM 943 N N . ARG A 1 126 ? 33.578 1.762 -11.704 1.00 85.50 126 ARG A N 1
ATOM 944 C CA . ARG A 1 126 ? 33.643 2.839 -12.707 1.00 85.50 126 ARG A CA 1
ATOM 945 C C . ARG A 1 126 ? 33.751 2.328 -14.143 1.00 85.50 126 ARG A C 1
ATOM 947 O O . ARG A 1 126 ? 34.352 1.298 -14.425 1.00 85.50 126 ARG A O 1
ATOM 954 N N . PHE A 1 127 ? 33.150 3.116 -15.027 1.00 90.38 127 PHE A N 1
ATOM 955 C CA . PHE A 1 127 ? 33.257 3.028 -16.477 1.00 90.38 127 PHE A CA 1
ATOM 956 C C . PHE A 1 127 ? 33.767 4.371 -17.014 1.00 90.38 127 PHE A C 1
ATOM 958 O O . PHE A 1 127 ? 33.447 5.408 -16.416 1.00 90.38 127 PHE A O 1
ATOM 965 N N . PRO A 1 128 ? 34.517 4.382 -18.130 1.00 90.56 128 PRO A N 1
ATOM 966 C CA . PRO A 1 128 ? 34.898 5.620 -18.798 1.00 90.56 128 PRO A CA 1
ATOM 967 C C . PRO A 1 128 ? 33.662 6.344 -19.361 1.00 90.56 128 PRO A C 1
ATOM 969 O O . PRO A 1 128 ? 32.629 5.727 -19.625 1.00 90.56 128 PRO A O 1
ATOM 972 N N . ASP A 1 129 ? 33.748 7.665 -19.535 1.00 85.19 129 ASP A N 1
ATOM 973 C CA . ASP A 1 129 ? 32.589 8.501 -19.893 1.00 85.19 129 ASP A CA 1
ATOM 974 C C . ASP A 1 129 ? 31.942 8.118 -21.236 1.00 85.19 129 ASP A C 1
ATOM 976 O O . ASP A 1 129 ? 30.725 8.225 -21.389 1.00 85.19 129 ASP A O 1
ATOM 980 N N . ASP A 1 130 ? 32.731 7.624 -22.193 1.00 87.31 130 ASP A N 1
ATOM 981 C CA . ASP A 1 130 ? 32.245 7.147 -23.492 1.00 87.31 130 ASP A CA 1
ATOM 982 C C . ASP A 1 130 ? 31.379 5.884 -23.359 1.00 87.31 130 ASP A C 1
ATOM 984 O O . ASP A 1 130 ? 30.404 5.720 -24.090 1.00 87.31 130 ASP A O 1
ATOM 988 N N . ALA A 1 131 ? 31.678 5.015 -22.388 1.00 92.19 131 ALA A N 1
ATOM 989 C CA . ALA A 1 131 ? 30.916 3.793 -22.159 1.00 92.19 131 ALA A CA 1
ATOM 990 C C . ALA A 1 131 ? 29.480 4.074 -21.694 1.00 92.19 131 ALA A C 1
ATOM 992 O O . ALA A 1 131 ? 28.574 3.311 -22.018 1.00 92.19 131 ALA A O 1
ATOM 993 N N . TRP A 1 132 ? 29.242 5.179 -20.982 1.00 91.06 132 TRP A N 1
ATOM 994 C CA . TRP A 1 132 ? 27.906 5.534 -20.492 1.00 91.06 132 TRP A CA 1
ATOM 995 C C . TRP A 1 132 ? 26.925 5.896 -21.607 1.00 91.06 132 TRP A C 1
ATOM 997 O O . TRP A 1 132 ? 25.727 5.641 -21.469 1.00 91.06 132 TRP A O 1
ATOM 1007 N N . GLN A 1 133 ? 27.415 6.440 -22.724 1.00 88.25 133 GLN A N 1
ATOM 1008 C CA . GLN A 1 133 ? 26.579 6.685 -23.902 1.00 88.25 133 GLN A CA 1
ATOM 1009 C C . GLN A 1 133 ? 26.097 5.366 -24.511 1.00 88.25 133 GLN A C 1
ATOM 1011 O O . GLN A 1 133 ? 24.916 5.234 -24.831 1.00 88.25 133 GLN A O 1
ATOM 1016 N N . ASP A 1 134 ? 26.987 4.376 -24.605 1.00 90.38 134 ASP A N 1
ATOM 1017 C CA . ASP A 1 134 ? 26.656 3.043 -25.108 1.00 90.38 134 ASP A CA 1
ATOM 1018 C C . ASP A 1 134 ? 25.724 2.288 -24.146 1.00 90.38 134 ASP A C 1
ATOM 1020 O O . ASP A 1 134 ? 24.725 1.728 -24.592 1.00 90.38 134 ASP A O 1
ATOM 1024 N N . ILE A 1 135 ? 25.977 2.326 -22.829 1.00 91.31 135 ILE A N 1
ATOM 1025 C CA . ILE A 1 135 ? 25.090 1.709 -21.823 1.00 91.31 135 ILE A CA 1
ATOM 1026 C C . ILE A 1 135 ? 23.675 2.274 -21.969 1.00 91.31 135 ILE A C 1
ATOM 1028 O O . ILE A 1 135 ? 22.731 1.509 -22.142 1.00 91.31 135 ILE A O 1
ATOM 1032 N N . ARG A 1 136 ? 23.526 3.605 -21.992 1.00 87.94 136 ARG A N 1
ATOM 1033 C CA . ARG A 1 136 ? 22.218 4.260 -22.160 1.00 87.94 136 ARG A CA 1
ATOM 1034 C C . ARG A 1 136 ? 21.535 3.897 -23.467 1.00 87.94 136 ARG A C 1
ATOM 1036 O O . ARG A 1 136 ? 20.320 3.728 -23.511 1.00 87.94 136 ARG A O 1
ATOM 1043 N N . ARG A 1 137 ? 22.313 3.806 -24.542 1.00 84.69 137 ARG A N 1
ATOM 1044 C CA . ARG A 1 137 ? 21.803 3.481 -25.869 1.00 84.69 137 ARG A CA 1
ATOM 1045 C C . ARG A 1 137 ? 21.249 2.058 -25.933 1.00 84.69 137 ARG A C 1
ATOM 1047 O O . ARG A 1 137 ? 20.240 1.849 -26.598 1.00 84.69 137 ARG A O 1
ATOM 1054 N N . TYR A 1 138 ? 21.895 1.101 -25.267 1.00 88.19 138 TYR A N 1
ATOM 1055 C CA . TYR A 1 138 ? 21.576 -0.325 -25.386 1.00 88.19 138 TYR A CA 1
ATOM 1056 C C . TYR A 1 138 ? 20.835 -0.919 -24.175 1.00 88.19 138 TYR A C 1
ATOM 1058 O O . TYR A 1 138 ? 20.466 -2.087 -24.220 1.00 88.19 138 TYR A O 1
ATOM 1066 N N . GLN A 1 139 ? 20.576 -0.148 -23.113 1.00 85.06 139 GLN A N 1
ATOM 1067 C CA . GLN A 1 139 ? 19.978 -0.629 -21.853 1.00 85.06 139 GLN A CA 1
ATOM 1068 C C . GLN A 1 139 ? 18.638 -1.376 -22.002 1.00 85.06 139 GLN A C 1
ATOM 1070 O O . GLN A 1 139 ? 18.350 -2.250 -21.195 1.00 85.06 139 GLN A O 1
ATOM 1075 N N . ASN A 1 140 ? 17.838 -1.057 -23.025 1.00 80.81 140 ASN A N 1
ATOM 1076 C CA . ASN A 1 140 ? 16.529 -1.680 -23.265 1.00 80.81 140 ASN A CA 1
ATOM 1077 C C . ASN A 1 140 ? 16.604 -2.874 -24.236 1.00 80.81 140 ASN A C 1
ATOM 1079 O O . ASN A 1 140 ? 15.577 -3.411 -24.640 1.00 80.81 140 ASN A O 1
ATOM 1083 N N . ASP A 1 141 ? 17.803 -3.262 -24.676 1.00 83.69 141 ASP A N 1
ATOM 1084 C CA . ASP A 1 141 ? 17.985 -4.398 -25.571 1.00 83.69 141 ASP A CA 1
ATOM 1085 C C . ASP A 1 141 ? 18.185 -5.690 -24.756 1.00 83.69 141 ASP A C 1
ATOM 1087 O O . ASP A 1 141 ? 19.165 -5.786 -24.013 1.00 83.69 141 ASP A O 1
ATOM 1091 N N . PRO A 1 142 ? 17.294 -6.694 -24.865 1.00 82.31 142 PRO A N 1
ATOM 1092 C CA . PRO A 1 142 ? 17.281 -7.838 -23.950 1.00 82.31 142 PRO A CA 1
ATOM 1093 C C . PRO A 1 142 ? 18.533 -8.715 -24.049 1.00 82.31 142 PRO A C 1
ATOM 1095 O O . PRO A 1 142 ? 19.072 -9.143 -23.027 1.00 82.31 142 PRO A O 1
ATOM 1098 N N . ASP A 1 143 ? 19.037 -8.949 -25.263 1.00 85.62 143 ASP A N 1
ATOM 1099 C CA . ASP A 1 143 ? 20.230 -9.771 -25.486 1.00 85.62 143 ASP A CA 1
ATOM 1100 C C . ASP A 1 143 ? 21.485 -9.072 -24.948 1.00 85.62 143 ASP A C 1
ATOM 1102 O O . ASP A 1 143 ? 22.318 -9.694 -24.278 1.00 85.62 143 ASP A O 1
ATOM 1106 N N . PHE A 1 144 ? 21.594 -7.763 -25.199 1.00 92.44 144 PHE A N 1
ATOM 1107 C CA . PHE A 1 144 ? 22.670 -6.938 -24.662 1.00 92.44 144 PHE A CA 1
ATOM 1108 C C . PHE A 1 144 ? 22.612 -6.875 -23.132 1.00 92.44 144 PHE A C 1
ATOM 1110 O O . PHE A 1 144 ? 23.613 -7.162 -22.480 1.00 92.44 144 PHE A O 1
ATOM 1117 N N . ALA A 1 145 ? 21.454 -6.544 -22.552 1.00 91.62 145 ALA A N 1
ATOM 1118 C CA . ALA A 1 145 ? 21.270 -6.387 -21.112 1.00 91.62 145 ALA A CA 1
ATOM 1119 C C . ALA A 1 145 ? 21.591 -7.687 -20.362 1.00 91.62 145 ALA A C 1
ATOM 1121 O O . ALA A 1 145 ? 22.356 -7.677 -19.395 1.00 91.62 145 ALA A O 1
ATOM 1122 N N . ARG A 1 146 ? 21.095 -8.827 -20.865 1.00 92.62 146 ARG A N 1
ATOM 1123 C CA . ARG A 1 146 ? 21.411 -10.162 -20.341 1.00 92.62 146 ARG A CA 1
ATOM 1124 C C . ARG A 1 146 ? 22.911 -10.436 -20.359 1.00 92.62 146 ARG A C 1
ATOM 1126 O O . ARG A 1 146 ? 23.468 -10.873 -19.352 1.00 92.62 146 ARG A O 1
ATOM 1133 N N . ALA A 1 147 ? 23.566 -10.231 -21.502 1.00 95.31 147 ALA A N 1
ATOM 1134 C CA . ALA A 1 147 ? 24.995 -10.496 -21.632 1.00 95.31 147 ALA A CA 1
ATOM 1135 C C . ALA A 1 147 ? 25.823 -9.554 -20.754 1.00 95.31 147 ALA A C 1
ATOM 1137 O O . ALA A 1 147 ? 26.699 -10.015 -20.033 1.00 95.31 147 ALA A O 1
ATOM 1138 N N . PHE A 1 148 ? 25.507 -8.261 -20.746 1.00 96.50 148 PHE A N 1
ATOM 1139 C CA . PHE A 1 148 ? 26.216 -7.257 -19.960 1.00 96.50 148 PHE A CA 1
ATOM 1140 C C . PHE A 1 148 ? 26.114 -7.545 -18.457 1.00 96.50 148 PHE A C 1
ATOM 1142 O O . PHE A 1 148 ? 27.131 -7.569 -17.762 1.00 96.50 148 PHE A O 1
ATOM 1149 N N . ALA A 1 149 ? 24.906 -7.851 -17.969 1.00 95.00 149 ALA A N 1
ATOM 1150 C CA . ALA A 1 149 ? 24.683 -8.219 -16.575 1.00 95.00 149 ALA A CA 1
ATOM 1151 C C . ALA A 1 149 ? 25.449 -9.496 -16.186 1.00 95.00 149 ALA A C 1
ATOM 1153 O O . ALA A 1 149 ? 26.050 -9.558 -15.111 1.00 95.00 149 ALA A O 1
ATOM 1154 N N . LYS A 1 150 ? 25.483 -10.492 -17.082 1.00 95.06 150 LYS A N 1
ATOM 1155 C CA . LYS A 1 150 ? 26.215 -11.747 -16.873 1.00 95.06 150 LYS A CA 1
ATOM 1156 C C . LYS A 1 150 ? 27.733 -11.549 -16.807 1.00 95.06 150 LYS A C 1
ATOM 1158 O O . LYS A 1 150 ? 28.380 -12.170 -15.972 1.00 95.06 150 LYS A O 1
ATOM 1163 N N . GLU A 1 151 ? 28.300 -10.721 -17.683 1.00 95.56 151 GLU A N 1
ATOM 1164 C CA . GLU A 1 151 ? 29.753 -10.489 -17.753 1.00 95.56 151 GLU A CA 1
ATOM 1165 C C . GLU A 1 151 ? 30.285 -9.712 -16.539 1.00 95.56 151 GLU A C 1
ATOM 1167 O O . GLU A 1 151 ? 31.392 -9.968 -16.060 1.00 95.56 151 GLU A O 1
ATOM 1172 N N . LEU A 1 152 ? 29.507 -8.760 -16.014 1.00 93.88 152 LEU A N 1
ATOM 1173 C CA . LEU A 1 152 ? 29.904 -8.009 -14.822 1.00 93.88 152 LEU A CA 1
ATOM 1174 C C . LEU A 1 152 ? 29.638 -8.773 -13.526 1.00 93.88 152 LEU A C 1
ATOM 1176 O O . LEU A 1 152 ? 30.465 -8.724 -12.613 1.00 93.88 152 LEU A O 1
ATOM 1180 N N . GLY A 1 153 ? 28.506 -9.471 -13.450 1.00 92.38 153 GLY A N 1
ATOM 1181 C CA . GLY A 1 153 ? 28.043 -10.110 -12.226 1.00 92.38 153 GLY A CA 1
ATOM 1182 C C . GLY A 1 153 ? 27.526 -9.114 -11.174 1.00 92.38 153 GLY A C 1
ATOM 1183 O O . GLY A 1 153 ? 27.631 -7.893 -11.341 1.00 92.38 153 GLY A O 1
ATOM 1184 N N . PRO A 1 154 ? 26.953 -9.631 -10.074 1.00 90.00 154 PRO A N 1
ATOM 1185 C CA . PRO A 1 154 ? 26.243 -8.822 -9.084 1.00 90.00 154 PRO A CA 1
ATOM 1186 C C . PRO A 1 154 ? 27.141 -7.814 -8.362 1.00 90.00 154 PRO A C 1
ATOM 1188 O O . PRO A 1 154 ? 26.777 -6.648 -8.230 1.00 90.00 154 PRO A O 1
ATOM 1191 N N . GLU A 1 155 ? 28.339 -8.231 -7.942 1.00 87.31 155 GLU A N 1
ATOM 1192 C CA . GLU A 1 155 ? 29.249 -7.397 -7.145 1.00 87.31 155 GLU A CA 1
ATOM 1193 C C . GLU A 1 155 ? 29.683 -6.131 -7.889 1.00 87.31 155 GLU A C 1
ATOM 1195 O O . GLU A 1 155 ? 29.626 -5.029 -7.342 1.00 87.31 155 GLU A O 1
ATOM 1200 N N . LYS A 1 156 ? 30.096 -6.265 -9.157 1.00 91.06 156 LYS A N 1
ATOM 1201 C CA . LYS A 1 156 ? 30.564 -5.122 -9.952 1.00 91.06 156 LYS A CA 1
ATOM 1202 C C . LYS A 1 156 ? 29.430 -4.156 -10.267 1.00 91.06 156 LYS A C 1
ATOM 1204 O O . LYS A 1 156 ? 29.647 -2.950 -10.180 1.00 91.06 156 LYS A O 1
ATOM 1209 N N . LEU A 1 157 ? 28.249 -4.678 -10.609 1.00 91.25 157 LEU A N 1
ATOM 1210 C CA . LEU A 1 157 ? 27.059 -3.876 -10.906 1.00 91.25 157 LEU A CA 1
ATOM 1211 C C . LEU A 1 157 ? 26.587 -3.104 -9.679 1.00 91.25 157 LEU A C 1
ATOM 1213 O O . LEU A 1 157 ? 26.339 -1.904 -9.772 1.00 91.25 157 LEU A O 1
ATOM 1217 N N . ALA A 1 158 ? 26.530 -3.761 -8.524 1.00 86.62 158 ALA A N 1
ATOM 1218 C CA . ALA A 1 158 ? 26.148 -3.109 -7.285 1.00 86.62 158 ALA A CA 1
ATOM 1219 C C . ALA A 1 158 ? 27.190 -2.092 -6.816 1.00 86.62 158 ALA A C 1
ATOM 1221 O O . ALA A 1 158 ? 26.819 -1.024 -6.342 1.00 86.62 158 ALA A O 1
ATOM 1222 N N . LEU A 1 159 ? 28.487 -2.365 -6.999 1.00 87.31 159 LEU A N 1
ATOM 1223 C CA . LEU A 1 159 ? 29.527 -1.380 -6.708 1.00 87.31 159 LEU A CA 1
ATOM 1224 C C . LEU A 1 159 ? 29.406 -0.152 -7.621 1.00 87.31 159 LEU A C 1
ATOM 1226 O O . LEU A 1 159 ? 29.547 0.975 -7.152 1.00 87.31 159 LEU A O 1
ATOM 1230 N N . THR A 1 160 ? 29.113 -0.354 -8.909 1.00 89.94 160 THR A N 1
ATOM 1231 C CA . THR A 1 160 ? 28.836 0.747 -9.840 1.00 89.94 160 THR A CA 1
ATOM 1232 C C . THR A 1 160 ? 27.615 1.551 -9.403 1.00 89.94 160 THR A C 1
ATOM 1234 O O . THR A 1 160 ? 27.714 2.767 -9.274 1.00 89.94 160 THR A O 1
ATOM 1237 N N . ALA A 1 161 ? 26.491 0.895 -9.115 1.00 89.25 161 ALA A N 1
ATOM 1238 C CA . ALA A 1 161 ? 25.271 1.562 -8.666 1.00 89.25 161 ALA A CA 1
ATOM 1239 C C . ALA A 1 161 ? 25.464 2.300 -7.327 1.00 89.25 161 ALA A C 1
ATOM 1241 O O . ALA A 1 161 ? 25.057 3.450 -7.189 1.00 89.25 161 ALA A O 1
ATOM 1242 N N . GLY A 1 162 ? 26.158 1.685 -6.368 1.00 85.69 162 GLY A N 1
ATOM 1243 C CA . GLY A 1 162 ? 26.432 2.270 -5.057 1.00 85.69 162 GLY A CA 1
ATOM 1244 C C . GLY A 1 162 ? 27.298 3.531 -5.126 1.00 85.69 162 GLY A C 1
ATOM 1245 O O . GLY A 1 162 ? 27.036 4.485 -4.398 1.00 85.69 162 GLY A O 1
ATOM 1246 N N . LEU A 1 163 ? 28.287 3.580 -6.030 1.00 85.12 163 LEU A N 1
ATOM 1247 C CA . LEU A 1 163 ? 29.093 4.789 -6.258 1.00 85.12 163 LEU A CA 1
ATOM 1248 C C . LEU A 1 163 ? 28.305 5.921 -6.927 1.00 85.12 163 LEU A C 1
ATOM 1250 O O . LEU A 1 163 ? 28.631 7.085 -6.709 1.00 85.12 163 LEU A O 1
ATOM 1254 N N . LEU A 1 164 ? 27.296 5.590 -7.733 1.00 85.81 164 LEU A N 1
ATOM 1255 C CA . LEU A 1 164 ? 26.439 6.567 -8.409 1.00 85.81 164 LEU A CA 1
ATOM 1256 C C . LEU A 1 164 ? 25.337 7.138 -7.499 1.00 85.81 164 LEU A C 1
ATOM 1258 O O . LEU A 1 164 ? 24.729 8.135 -7.861 1.00 85.81 164 LEU A O 1
ATOM 1262 N N . ARG A 1 165 ? 25.087 6.528 -6.331 1.00 75.25 165 ARG A N 1
ATOM 1263 C CA . ARG A 1 165 ? 24.004 6.884 -5.392 1.00 75.25 165 ARG A CA 1
ATOM 1264 C C . ARG A 1 165 ? 24.337 8.037 -4.427 1.00 75.25 165 ARG A C 1
ATOM 1266 O O . ARG A 1 165 ? 23.473 8.455 -3.667 1.00 75.25 165 ARG A O 1
ATOM 1273 N N . GLY A 1 166 ? 25.583 8.513 -4.363 1.00 66.94 166 GLY A N 1
ATOM 1274 C CA . GLY A 1 166 ? 26.053 9.424 -3.303 1.00 66.94 166 GLY A CA 1
ATOM 1275 C C . GLY A 1 166 ? 25.136 10.634 -3.033 1.00 66.94 166 GLY A C 1
ATOM 1276 O O . GLY A 1 166 ? 24.501 11.158 -3.941 1.00 66.94 166 GLY A O 1
ATOM 1277 N N . THR A 1 167 ? 25.086 11.119 -1.791 1.00 50.88 167 THR A N 1
ATOM 1278 C CA . THR A 1 167 ? 24.201 12.227 -1.362 1.00 50.88 167 THR A CA 1
ATOM 1279 C C . THR A 1 167 ? 24.444 13.567 -2.073 1.00 50.88 167 THR A C 1
ATOM 1281 O O . THR A 1 167 ? 23.579 14.432 -2.014 1.00 50.88 167 THR A O 1
ATOM 1284 N N . ASP A 1 168 ? 25.570 13.710 -2.782 1.00 55.41 168 ASP A N 1
ATOM 1285 C CA . ASP A 1 168 ? 25.945 14.883 -3.592 1.00 55.41 168 ASP A CA 1
ATOM 1286 C C . ASP A 1 168 ? 26.004 14.567 -5.103 1.00 55.41 168 ASP A C 1
ATOM 1288 O O . ASP A 1 168 ? 26.731 15.215 -5.859 1.00 55.41 168 ASP A O 1
ATOM 1292 N N . SER A 1 169 ? 25.298 13.525 -5.554 1.00 67.56 169 SER A N 1
ATOM 1293 C CA . SER A 1 169 ? 25.297 13.109 -6.962 1.00 67.56 169 SER A CA 1
ATOM 1294 C C . SER A 1 169 ? 24.709 14.201 -7.852 1.00 67.56 169 SER A C 1
ATOM 1296 O O . SER A 1 169 ? 23.592 14.671 -7.631 1.00 67.56 169 SER A O 1
ATOM 1298 N N . GLY A 1 170 ? 25.463 14.611 -8.872 1.00 77.06 170 GLY A N 1
ATOM 1299 C CA . GLY A 1 170 ? 24.977 15.540 -9.878 1.00 77.06 170 GLY A CA 1
ATOM 1300 C C . GLY A 1 170 ? 23.972 14.874 -10.827 1.00 77.06 170 GLY A C 1
ATOM 1301 O O . GLY A 1 170 ? 23.808 13.650 -10.829 1.00 77.06 170 GLY A O 1
ATOM 1302 N N . PRO A 1 171 ? 23.320 15.658 -11.703 1.00 81.19 171 PRO A N 1
ATOM 1303 C CA . PRO A 1 171 ? 22.389 15.123 -12.699 1.00 81.19 171 PRO A CA 1
ATOM 1304 C C . PRO A 1 171 ? 22.999 14.025 -13.587 1.00 81.19 171 PRO A C 1
ATOM 1306 O O . PRO A 1 171 ? 22.312 13.089 -13.983 1.00 81.19 171 PRO A O 1
ATOM 1309 N N . ALA A 1 172 ? 24.303 14.107 -13.872 1.00 84.31 172 ALA A N 1
ATOM 1310 C CA . ALA A 1 172 ? 25.001 13.127 -14.698 1.00 84.31 172 ALA A CA 1
ATOM 1311 C C . ALA A 1 172 ? 25.142 11.762 -14.004 1.00 84.31 172 ALA A C 1
ATOM 1313 O O . ALA A 1 172 ? 24.996 10.727 -14.651 1.00 84.31 172 ALA A O 1
ATOM 1314 N N . GLU A 1 173 ? 25.428 11.738 -12.703 1.00 86.81 173 GLU A N 1
ATOM 1315 C CA . GLU A 1 173 ? 25.490 10.513 -11.906 1.00 86.81 173 GLU A CA 1
ATOM 1316 C C . GLU A 1 173 ? 24.111 9.856 -11.780 1.00 86.81 173 GLU A C 1
ATOM 1318 O O . GLU A 1 173 ? 24.009 8.641 -11.960 1.00 86.81 173 GLU A O 1
ATOM 1323 N N . GLN A 1 174 ? 23.052 10.651 -11.590 1.00 86.06 174 GLN A N 1
ATOM 1324 C CA . GLN A 1 174 ? 21.676 10.148 -11.565 1.00 86.06 174 GLN A CA 1
ATOM 1325 C C . GLN A 1 174 ? 21.275 9.517 -12.906 1.00 86.06 174 GLN A C 1
ATOM 1327 O O . GLN A 1 174 ? 20.767 8.399 -12.935 1.00 86.06 174 GLN A O 1
ATOM 1332 N N . GLU A 1 175 ? 21.576 10.169 -14.036 1.00 85.94 175 GLU A N 1
ATOM 1333 C CA . GLU A 1 175 ? 21.301 9.601 -15.365 1.00 85.94 175 GLU A CA 1
ATOM 1334 C C . GLU A 1 175 ? 22.022 8.263 -15.597 1.00 85.94 175 GLU A C 1
ATOM 1336 O O . GLU A 1 175 ? 21.507 7.375 -16.281 1.00 85.94 175 GLU A O 1
ATOM 1341 N N . ARG A 1 176 ? 23.229 8.105 -15.041 1.00 91.44 176 ARG A N 1
ATOM 1342 C CA . ARG A 1 176 ? 23.997 6.854 -15.115 1.00 91.44 176 ARG A CA 1
ATOM 1343 C C . ARG A 1 176 ? 23.400 5.778 -14.214 1.00 91.44 176 ARG A C 1
ATOM 1345 O O . ARG A 1 176 ? 23.353 4.618 -14.621 1.00 91.44 176 ARG A O 1
ATOM 1352 N N . PHE A 1 177 ? 22.931 6.152 -13.023 1.00 90.25 177 PHE A N 1
ATOM 1353 C CA . PHE A 1 177 ? 22.230 5.245 -12.117 1.00 90.25 177 PHE A CA 1
ATOM 1354 C C . PHE A 1 177 ? 20.962 4.693 -12.779 1.00 90.25 177 PHE A C 1
ATOM 1356 O O . PHE A 1 177 ? 20.796 3.476 -12.877 1.00 90.25 177 PHE A O 1
ATOM 1363 N N . ASP A 1 178 ? 20.133 5.578 -13.336 1.00 86.19 178 ASP A N 1
ATOM 1364 C CA . ASP A 1 178 ? 18.898 5.214 -14.034 1.00 86.19 178 ASP A CA 1
ATOM 1365 C C . ASP A 1 178 ? 19.167 4.284 -15.226 1.00 86.19 178 ASP A C 1
ATOM 1367 O O . ASP A 1 178 ? 18.377 3.379 -15.508 1.00 86.19 178 ASP A O 1
ATOM 1371 N N . ALA A 1 179 ? 20.296 4.475 -15.917 1.00 89.25 179 ALA A N 1
ATOM 1372 C CA . ALA A 1 179 ? 20.692 3.624 -17.031 1.00 89.25 179 ALA A CA 1
ATOM 1373 C C . ALA A 1 179 ? 21.005 2.186 -16.592 1.00 89.25 179 ALA A C 1
ATOM 1375 O O . ALA A 1 179 ? 20.551 1.230 -17.225 1.00 89.25 179 ALA A O 1
ATOM 1376 N N . ILE A 1 180 ? 21.737 2.018 -15.483 1.00 92.44 180 ILE A N 1
ATOM 1377 C CA . ILE A 1 180 ? 21.998 0.694 -14.896 1.00 92.44 180 ILE A CA 1
ATOM 1378 C C . ILE A 1 180 ? 20.704 0.059 -14.394 1.00 92.44 180 ILE A C 1
ATOM 1380 O O . ILE A 1 180 ? 20.479 -1.127 -14.630 1.00 92.44 180 ILE A O 1
ATOM 1384 N N . ALA A 1 181 ? 19.844 0.837 -13.739 1.00 89.94 181 ALA A N 1
ATOM 1385 C CA . ALA A 1 181 ? 18.578 0.350 -13.212 1.00 89.94 181 ALA A CA 1
ATOM 1386 C C . ALA A 1 181 ? 17.666 -0.195 -14.328 1.00 89.94 181 ALA A C 1
ATOM 1388 O O . ALA A 1 181 ? 17.196 -1.328 -14.243 1.00 89.94 181 ALA A O 1
ATOM 1389 N N . ARG A 1 182 ? 17.511 0.541 -15.440 1.00 85.94 182 ARG A N 1
ATOM 1390 C CA . ARG A 1 182 ? 16.742 0.089 -16.618 1.00 85.94 182 ARG A CA 1
ATOM 1391 C C . ARG A 1 182 ? 17.374 -1.110 -17.325 1.00 85.94 182 ARG A C 1
ATOM 1393 O O . ARG A 1 182 ? 16.654 -1.997 -17.786 1.00 85.94 182 ARG A O 1
ATOM 1400 N N . LEU A 1 183 ? 18.706 -1.160 -17.389 1.00 91.50 183 LEU A N 1
ATOM 1401 C CA . LEU A 1 183 ? 19.423 -2.316 -17.928 1.00 91.50 183 LEU A CA 1
ATOM 1402 C C . LEU A 1 183 ? 19.138 -3.569 -17.098 1.00 91.50 183 LEU A C 1
ATOM 1404 O O . LEU A 1 183 ? 18.839 -4.618 -17.661 1.00 91.50 183 LEU A O 1
ATOM 1408 N N . LEU A 1 184 ? 19.193 -3.468 -15.770 1.00 92.31 184 LEU A N 1
ATOM 1409 C CA . LEU A 1 184 ? 18.899 -4.584 -14.872 1.00 92.31 184 LEU A CA 1
ATOM 1410 C C . LEU A 1 184 ? 17.426 -4.995 -14.909 1.00 92.31 184 LEU A C 1
ATOM 1412 O O . LEU A 1 184 ? 17.148 -6.192 -14.956 1.00 92.31 184 LEU A O 1
ATOM 1416 N N . ALA A 1 185 ? 16.502 -4.035 -14.982 1.00 86.12 185 ALA A N 1
ATOM 1417 C CA . ALA A 1 185 ? 15.086 -4.314 -15.200 1.00 86.12 185 ALA A CA 1
ATOM 1418 C C . ALA A 1 185 ? 14.884 -5.131 -16.488 1.00 86.12 185 ALA A C 1
ATOM 1420 O O . ALA A 1 185 ? 14.266 -6.190 -16.457 1.00 86.12 185 ALA A O 1
ATOM 1421 N N . THR A 1 186 ? 15.509 -4.726 -17.596 1.00 84.31 186 THR A N 1
ATOM 1422 C CA . THR A 1 186 ? 15.463 -5.466 -18.870 1.00 84.31 186 THR A CA 1
ATOM 1423 C C . THR A 1 186 ? 16.100 -6.856 -18.745 1.00 84.31 186 THR A C 1
ATOM 1425 O O . THR A 1 186 ? 15.544 -7.855 -19.203 1.00 84.31 186 THR A O 1
ATOM 1428 N N . ALA A 1 187 ? 17.255 -6.950 -18.082 1.00 89.75 187 ALA A N 1
ATOM 1429 C CA . ALA A 1 187 ? 17.966 -8.207 -17.878 1.00 89.75 187 ALA A CA 1
ATOM 1430 C C . ALA A 1 187 ? 17.194 -9.195 -16.980 1.00 89.75 187 ALA A C 1
ATOM 1432 O O . ALA A 1 187 ? 17.336 -10.408 -17.152 1.00 89.75 187 ALA A O 1
ATOM 1433 N N . SER A 1 188 ? 16.360 -8.705 -16.055 1.00 88.50 188 SER A N 1
ATOM 1434 C CA . SER A 1 188 ? 15.558 -9.542 -15.151 1.00 88.50 188 SER A CA 1
ATOM 1435 C C . SER A 1 188 ? 14.621 -10.497 -15.904 1.00 88.50 188 SER A C 1
ATOM 1437 O O . SER A 1 188 ? 14.555 -11.677 -15.569 1.00 88.50 188 SER A O 1
ATOM 1439 N N . HIS A 1 189 ? 14.026 -10.055 -17.020 1.00 81.00 189 HIS A N 1
ATOM 1440 C CA . HIS A 1 189 ? 13.165 -10.881 -17.890 1.00 81.00 189 HIS A CA 1
ATOM 1441 C C . HIS A 1 189 ? 13.922 -11.969 -18.660 1.00 81.00 189 HIS A C 1
ATOM 1443 O O . HIS A 1 189 ? 13.315 -12.807 -19.320 1.00 81.00 189 HIS A O 1
ATOM 1449 N N . GLN A 1 190 ? 15.254 -11.961 -18.607 1.00 83.06 190 GLN A N 1
ATOM 1450 C CA . GLN A 1 190 ? 16.117 -12.891 -19.334 1.00 83.06 190 GLN A CA 1
ATOM 1451 C C . GLN A 1 190 ? 16.714 -13.985 -18.433 1.00 83.06 190 GLN A C 1
ATOM 1453 O O . GLN A 1 190 ? 17.610 -14.722 -18.862 1.00 83.06 190 GLN A O 1
ATOM 1458 N N . GLY A 1 191 ? 16.253 -14.074 -17.179 1.00 80.69 191 GLY A N 1
ATOM 1459 C CA . GLY A 1 191 ? 16.636 -15.119 -16.228 1.00 80.69 191 GLY A CA 1
ATOM 1460 C C . GLY A 1 191 ? 18.093 -15.056 -15.760 1.00 80.69 191 GLY A C 1
ATOM 1461 O O . GLY A 1 191 ? 18.618 -16.057 -15.285 1.00 80.69 191 GLY A O 1
ATOM 1462 N N . VAL A 1 192 ? 18.775 -13.914 -15.921 1.00 88.38 192 VAL A N 1
ATOM 1463 C CA . VAL A 1 192 ? 20.171 -13.746 -15.463 1.00 88.38 192 VAL A CA 1
ATOM 1464 C C . VAL A 1 192 ? 20.271 -13.473 -13.958 1.00 88.38 192 VAL A C 1
ATOM 1466 O O . VAL A 1 192 ? 21.313 -13.722 -13.358 1.00 88.38 192 VAL A O 1
ATOM 1469 N N . ILE A 1 193 ? 19.197 -12.958 -13.356 1.00 89.06 193 ILE A N 1
ATOM 1470 C CA . ILE A 1 193 ? 19.109 -12.618 -11.933 1.00 89.06 193 ILE A CA 1
ATOM 1471 C C . ILE A 1 193 ? 18.511 -13.820 -11.188 1.00 89.06 193 ILE A C 1
ATOM 1473 O O . ILE A 1 193 ? 17.325 -13.856 -10.861 1.00 89.06 193 ILE A O 1
ATOM 1477 N N . ASP A 1 194 ? 19.330 -14.851 -10.992 1.00 88.06 194 ASP A N 1
ATOM 1478 C CA . ASP A 1 194 ? 18.956 -16.101 -10.323 1.00 88.06 194 ASP A CA 1
ATOM 1479 C C . ASP A 1 194 ? 19.169 -16.058 -8.794 1.00 88.06 194 ASP A C 1
ATOM 1481 O O . ASP A 1 194 ? 19.539 -15.030 -8.222 1.00 88.06 194 ASP A O 1
ATOM 1485 N N . ASP A 1 195 ? 18.900 -17.171 -8.101 1.00 84.94 195 ASP A N 1
ATOM 1486 C CA . ASP A 1 195 ? 19.046 -17.259 -6.639 1.00 84.94 195 ASP A CA 1
ATOM 1487 C C . ASP A 1 195 ? 20.490 -16.998 -6.186 1.00 84.94 195 ASP A C 1
ATOM 1489 O O . ASP A 1 195 ? 20.716 -16.335 -5.172 1.00 84.94 195 ASP A O 1
ATOM 1493 N N . ALA A 1 196 ? 21.485 -17.465 -6.945 1.00 85.94 196 ALA A N 1
ATOM 1494 C CA . ALA A 1 196 ? 22.894 -17.225 -6.636 1.00 85.94 196 ALA A CA 1
ATOM 1495 C C . ALA A 1 196 ? 23.246 -15.737 -6.777 1.00 85.94 196 ALA A C 1
ATOM 1497 O O . ALA A 1 196 ? 24.003 -15.190 -5.974 1.00 85.94 196 ALA A O 1
ATOM 1498 N N . TRP A 1 197 ? 22.658 -15.066 -7.768 1.00 89.50 197 TRP A N 1
ATOM 1499 C CA . TRP A 1 197 ? 22.812 -13.633 -7.963 1.00 89.50 197 TRP A CA 1
ATOM 1500 C C . TRP A 1 197 ? 22.212 -12.847 -6.796 1.00 89.50 197 TRP A C 1
ATOM 1502 O O . TRP A 1 197 ? 22.897 -12.021 -6.201 1.00 89.50 197 TRP A O 1
ATOM 1512 N N . VAL A 1 198 ? 20.963 -13.118 -6.412 1.00 86.69 198 VAL A N 1
ATOM 1513 C CA . VAL A 1 198 ? 20.280 -12.386 -5.329 1.00 86.69 198 VAL A CA 1
ATOM 1514 C C . VAL A 1 198 ? 20.909 -12.663 -3.959 1.00 86.69 198 VAL A C 1
ATOM 1516 O O . VAL A 1 198 ? 21.077 -11.745 -3.160 1.00 86.69 198 VAL A O 1
ATOM 1519 N N . THR A 1 199 ? 21.356 -13.894 -3.695 1.00 83.75 199 THR A N 1
ATOM 1520 C CA . THR A 1 199 ? 22.039 -14.250 -2.434 1.00 83.75 199 THR A CA 1
ATOM 1521 C C . THR A 1 199 ? 23.433 -13.634 -2.294 1.00 83.75 199 THR A C 1
ATOM 1523 O O . THR A 1 199 ? 24.034 -13.714 -1.222 1.00 83.75 199 THR A O 1
ATOM 1526 N N . SER A 1 200 ? 23.952 -12.960 -3.323 1.00 83.50 200 SER A N 1
ATOM 1527 C CA . SER A 1 200 ? 25.139 -12.109 -3.172 1.00 83.50 200 SER A CA 1
ATOM 1528 C C . SER A 1 200 ? 24.852 -10.808 -2.404 1.00 83.50 200 SER A C 1
ATOM 1530 O O . SER A 1 200 ? 25.795 -10.146 -1.972 1.00 83.50 200 SER A O 1
ATOM 1532 N N . PHE A 1 201 ? 23.580 -10.464 -2.167 1.00 81.69 201 PHE A N 1
ATOM 1533 C CA . PHE A 1 201 ? 23.160 -9.270 -1.435 1.00 81.69 201 PHE A CA 1
ATOM 1534 C C . PHE A 1 201 ? 22.783 -9.572 0.027 1.00 81.69 201 PHE A C 1
ATOM 1536 O O . PHE A 1 201 ? 22.425 -10.696 0.375 1.00 81.69 201 PHE A O 1
ATOM 1543 N N . SER A 1 202 ? 22.895 -8.571 0.908 1.00 74.19 202 SER A N 1
ATOM 1544 C CA . SER A 1 202 ? 22.640 -8.679 2.352 1.00 74.19 202 SER A CA 1
ATOM 1545 C C . SER A 1 202 ? 22.170 -7.356 2.951 1.00 74.19 202 SER A C 1
ATOM 1547 O O . SER A 1 202 ? 22.650 -6.289 2.565 1.00 74.19 202 SER A O 1
ATOM 1549 N N . THR A 1 203 ? 21.294 -7.425 3.953 1.00 64.81 203 THR A N 1
ATOM 1550 C CA . THR A 1 203 ? 20.905 -6.274 4.791 1.00 64.81 203 THR A CA 1
ATOM 1551 C C . THR A 1 203 ? 21.905 -5.996 5.918 1.00 64.81 203 THR A C 1
ATOM 1553 O O . THR A 1 203 ? 21.926 -4.900 6.466 1.00 64.81 203 THR A O 1
ATOM 1556 N N . SER A 1 204 ? 22.755 -6.969 6.271 1.00 63.00 204 SER A N 1
ATOM 1557 C CA . SER A 1 204 ? 23.653 -6.903 7.439 1.00 63.00 204 SER A CA 1
ATOM 1558 C C . SER A 1 204 ? 25.042 -6.322 7.139 1.00 63.00 204 SER A C 1
ATOM 1560 O O . SER A 1 204 ? 25.917 -6.339 8.004 1.00 63.00 204 SER A O 1
ATOM 1562 N N . GLY A 1 205 ? 25.284 -5.861 5.905 1.00 62.38 205 GLY A N 1
ATOM 1563 C CA . GLY A 1 205 ? 26.585 -5.337 5.456 1.00 62.38 205 GLY A CA 1
ATOM 1564 C C . GLY A 1 205 ? 27.684 -6.398 5.284 1.00 62.38 205 GLY A C 1
ATOM 1565 O O . GLY A 1 205 ? 28.826 -6.070 4.980 1.00 62.38 205 GLY A O 1
ATOM 1566 N N . THR A 1 206 ? 27.349 -7.677 5.467 1.00 59.41 206 THR A N 1
ATOM 1567 C CA . THR A 1 206 ? 28.256 -8.828 5.303 1.00 59.41 206 THR A CA 1
ATOM 1568 C C . THR A 1 206 ? 28.492 -9.222 3.842 1.00 59.41 206 THR A C 1
ATOM 1570 O O . THR A 1 206 ? 29.430 -9.965 3.556 1.00 59.41 206 THR A O 1
ATOM 1573 N N . ARG A 1 207 ? 27.638 -8.746 2.926 1.00 70.06 207 ARG A N 1
ATOM 1574 C CA . ARG A 1 207 ? 27.705 -8.968 1.473 1.00 70.06 207 ARG A CA 1
ATOM 1575 C C . ARG A 1 207 ? 27.356 -7.667 0.732 1.00 70.06 207 ARG A C 1
ATOM 1577 O O . ARG A 1 207 ? 27.377 -6.596 1.337 1.00 70.06 207 ARG A O 1
ATOM 1584 N N . VAL A 1 208 ? 27.041 -7.752 -0.560 1.00 70.00 208 VAL A N 1
ATOM 1585 C CA . VAL A 1 208 ? 26.636 -6.605 -1.382 1.00 70.00 208 VAL A CA 1
ATOM 1586 C C . VAL A 1 208 ? 25.394 -5.921 -0.781 1.00 70.00 208 VAL A C 1
ATOM 1588 O O . VAL A 1 208 ? 24.473 -6.592 -0.326 1.00 70.00 208 VAL A O 1
ATOM 1591 N N . ASP A 1 209 ? 25.368 -4.588 -0.747 1.00 77.94 209 ASP A N 1
ATOM 1592 C CA . ASP A 1 209 ? 24.315 -3.807 -0.079 1.00 77.94 209 ASP A CA 1
ATOM 1593 C C . ASP A 1 209 ? 22.935 -3.988 -0.741 1.00 77.94 209 ASP A C 1
ATOM 1595 O O . ASP A 1 209 ? 22.705 -3.521 -1.861 1.00 77.94 209 ASP A O 1
ATOM 1599 N N . LEU A 1 210 ? 21.994 -4.623 -0.027 1.00 80.81 210 LEU A N 1
ATOM 1600 C CA . LEU A 1 210 ? 20.617 -4.825 -0.494 1.00 80.81 210 LEU A CA 1
ATOM 1601 C C . LEU A 1 210 ? 19.854 -3.497 -0.663 1.00 80.81 210 LEU A C 1
ATOM 1603 O O . LEU A 1 210 ? 18.939 -3.425 -1.482 1.00 80.81 210 LEU A O 1
ATOM 1607 N N . ALA A 1 211 ? 20.250 -2.416 0.022 1.00 82.69 211 ALA A N 1
ATOM 1608 C CA . ALA A 1 211 ? 19.636 -1.105 -0.190 1.00 82.69 211 ALA A CA 1
ATOM 1609 C C . ALA A 1 211 ? 19.885 -0.587 -1.611 1.00 82.69 211 ALA A C 1
ATOM 1611 O O . ALA A 1 211 ? 18.997 0.008 -2.211 1.00 82.69 211 ALA A O 1
ATOM 1612 N N . THR A 1 212 ? 21.065 -0.862 -2.177 1.00 84.19 212 THR A N 1
ATOM 1613 C CA . THR A 1 212 ? 21.372 -0.497 -3.567 1.00 84.19 212 THR A CA 1
ATOM 1614 C C . THR A 1 212 ? 20.470 -1.254 -4.544 1.00 84.19 212 THR A C 1
ATOM 1616 O O . THR A 1 212 ? 20.010 -0.680 -5.528 1.00 84.19 212 THR A O 1
ATOM 1619 N N . LEU A 1 213 ? 20.163 -2.525 -4.263 1.00 86.56 213 LEU A N 1
ATOM 1620 C CA . LEU A 1 213 ? 19.221 -3.295 -5.076 1.00 86.56 213 LEU A CA 1
ATOM 1621 C C . LEU A 1 213 ? 17.794 -2.735 -4.979 1.00 86.56 213 LEU A C 1
ATOM 1623 O O . LEU A 1 213 ? 17.131 -2.615 -6.006 1.00 86.56 213 LEU A O 1
ATOM 1627 N N . ALA A 1 214 ? 17.355 -2.319 -3.786 1.00 86.69 214 ALA A N 1
ATOM 1628 C CA . ALA A 1 214 ? 16.060 -1.660 -3.598 1.00 86.69 214 ALA A CA 1
ATOM 1629 C C . ALA A 1 214 ? 15.933 -0.378 -4.438 1.00 86.69 214 ALA A C 1
ATOM 1631 O O . ALA A 1 214 ? 14.901 -0.143 -5.062 1.00 86.69 214 ALA A O 1
ATOM 1632 N N . ASP A 1 215 ? 16.998 0.425 -4.501 1.00 85.56 215 ASP A N 1
ATOM 1633 C CA . ASP A 1 215 ? 17.036 1.642 -5.317 1.00 85.56 215 ASP A CA 1
ATOM 1634 C C . ASP A 1 215 ? 16.983 1.325 -6.824 1.00 85.56 215 ASP A C 1
ATOM 1636 O O . ASP A 1 215 ? 16.287 1.997 -7.582 1.00 85.56 215 ASP A O 1
ATOM 1640 N N . LEU A 1 216 ? 17.677 0.274 -7.273 1.00 87.12 216 LEU A N 1
ATOM 1641 C CA . LEU A 1 216 ? 17.662 -0.164 -8.677 1.00 87.12 216 LEU A CA 1
ATOM 1642 C C . LEU A 1 216 ? 16.288 -0.699 -9.106 1.00 87.12 216 LEU A C 1
ATOM 1644 O O . LEU A 1 216 ? 15.867 -0.482 -10.242 1.00 87.12 216 LEU A O 1
ATOM 1648 N N . MET A 1 217 ? 15.566 -1.352 -8.193 1.00 87.06 217 MET A N 1
ATOM 1649 C CA . MET A 1 217 ? 14.183 -1.790 -8.417 1.00 87.06 217 MET A CA 1
ATOM 1650 C C . MET A 1 217 ? 13.215 -0.617 -8.614 1.00 87.06 217 MET A C 1
ATOM 1652 O O . MET A 1 217 ? 12.121 -0.800 -9.147 1.00 87.06 217 MET A O 1
ATOM 1656 N N . ALA A 1 218 ? 13.609 0.600 -8.226 1.00 78.19 218 ALA A N 1
ATOM 1657 C CA . ALA A 1 218 ? 12.776 1.778 -8.389 1.00 78.19 218 ALA A CA 1
ATOM 1658 C C . ALA A 1 218 ? 12.689 2.278 -9.845 1.00 78.19 218 ALA A C 1
ATOM 1660 O O . ALA A 1 218 ? 11.865 3.157 -10.116 1.00 78.19 218 ALA A O 1
ATOM 1661 N N . ALA A 1 219 ? 13.477 1.740 -10.784 1.00 76.31 219 ALA A N 1
ATOM 1662 C CA . ALA A 1 219 ? 13.403 2.117 -12.194 1.00 76.31 219 ALA A CA 1
ATOM 1663 C C . ALA A 1 219 ? 13.175 0.915 -13.121 1.00 76.31 219 ALA A C 1
ATOM 1665 O O . ALA A 1 219 ? 13.715 -0.173 -12.917 1.00 76.31 219 ALA A O 1
ATOM 1666 N N . GLY A 1 220 ? 12.413 1.162 -14.190 1.00 69.38 220 GLY A N 1
ATOM 1667 C CA . GLY A 1 220 ? 12.018 0.143 -15.162 1.00 69.38 220 GLY A CA 1
ATOM 1668 C C . GLY A 1 220 ? 11.002 -0.860 -14.606 1.00 69.38 220 GLY A C 1
ATOM 1669 O O . GLY A 1 220 ? 10.622 -0.808 -13.436 1.00 69.38 220 GLY A O 1
ATOM 1670 N N . THR A 1 221 ? 10.563 -1.784 -15.459 1.00 73.62 221 THR A N 1
ATOM 1671 C CA . THR A 1 221 ? 9.641 -2.859 -15.074 1.00 73.62 221 THR A CA 1
ATOM 1672 C C . THR A 1 221 ? 10.400 -4.168 -14.959 1.00 73.62 221 THR A C 1
ATOM 1674 O O . THR A 1 221 ? 10.984 -4.660 -15.924 1.00 73.62 221 THR A O 1
ATOM 1677 N N . TRP A 1 222 ? 10.384 -4.738 -13.761 1.00 82.19 222 TRP A N 1
ATOM 1678 C CA . TRP A 1 222 ? 11.104 -5.961 -13.437 1.00 82.19 222 TRP A CA 1
ATOM 1679 C C . TRP A 1 222 ? 10.245 -7.205 -13.660 1.00 82.19 222 TRP A C 1
ATOM 1681 O O . TRP A 1 222 ? 9.015 -7.174 -13.567 1.00 82.19 222 TRP A O 1
ATOM 1691 N N . ASP A 1 223 ? 10.919 -8.308 -13.957 1.00 83.88 223 ASP A N 1
ATOM 1692 C CA . ASP A 1 223 ? 10.321 -9.628 -14.066 1.00 83.88 223 ASP A CA 1
ATOM 1693 C C . ASP A 1 223 ? 9.697 -10.086 -12.740 1.00 83.88 223 ASP A C 1
ATOM 1695 O O . ASP A 1 223 ? 10.256 -9.877 -11.660 1.00 83.88 223 ASP A O 1
ATOM 1699 N N . LYS A 1 224 ? 8.538 -10.745 -12.838 1.00 83.88 224 LYS A N 1
ATOM 1700 C CA . LYS A 1 224 ? 7.742 -11.184 -11.686 1.00 83.88 224 LYS A CA 1
ATOM 1701 C C . LYS A 1 224 ? 8.529 -12.163 -10.811 1.00 83.88 224 LYS A C 1
ATOM 1703 O O . LYS A 1 224 ? 8.616 -11.952 -9.605 1.00 83.88 224 LYS A O 1
ATOM 1708 N N . ASP A 1 225 ? 9.118 -13.202 -11.403 1.00 85.44 225 ASP A N 1
ATOM 1709 C CA . ASP A 1 225 ? 9.837 -14.237 -10.647 1.00 85.44 225 ASP A CA 1
ATOM 1710 C C . ASP A 1 225 ? 11.098 -13.659 -9.992 1.00 85.44 225 ASP A C 1
ATOM 1712 O O . ASP A 1 225 ? 11.444 -14.005 -8.860 1.00 85.44 225 ASP A O 1
ATOM 1716 N N . THR A 1 226 ? 11.759 -12.722 -10.676 1.00 90.38 226 THR A N 1
ATOM 1717 C CA . THR A 1 226 ? 12.897 -11.981 -10.123 1.00 90.38 226 THR A CA 1
ATOM 1718 C C . THR A 1 226 ? 12.487 -11.132 -8.913 1.00 90.38 226 THR A C 1
ATOM 1720 O O . THR A 1 226 ? 13.159 -11.183 -7.882 1.00 90.38 226 THR A O 1
ATOM 1723 N N . LEU A 1 227 ? 11.373 -10.395 -8.988 1.00 91.31 227 LEU A N 1
ATOM 1724 C CA . LEU A 1 227 ? 10.846 -9.608 -7.864 1.00 91.31 227 LEU A CA 1
ATOM 1725 C C . LEU A 1 227 ? 10.480 -10.489 -6.662 1.00 91.31 227 LEU A C 1
ATOM 1727 O O . LEU A 1 227 ? 10.873 -10.177 -5.537 1.00 91.31 227 LEU A O 1
ATOM 1731 N N . VAL A 1 228 ? 9.790 -11.612 -6.894 1.00 91.69 228 VAL A N 1
ATOM 1732 C CA . VAL A 1 228 ? 9.447 -12.587 -5.842 1.00 91.69 228 VAL A CA 1
ATOM 1733 C C . VAL A 1 228 ? 10.711 -13.118 -5.170 1.00 91.69 228 VAL A C 1
ATOM 1735 O O . VAL A 1 228 ? 10.779 -13.186 -3.944 1.00 91.69 228 VAL A O 1
ATOM 1738 N N . ARG A 1 229 ? 11.738 -13.462 -5.953 1.00 93.31 229 ARG A N 1
ATOM 1739 C CA . ARG A 1 229 ? 13.025 -13.944 -5.440 1.00 93.31 229 ARG A CA 1
ATOM 1740 C C . ARG A 1 229 ? 13.715 -12.908 -4.551 1.00 93.31 229 ARG A C 1
ATOM 1742 O O . ARG A 1 229 ? 14.122 -13.248 -3.443 1.00 93.31 229 ARG A O 1
ATOM 1749 N N . ILE A 1 230 ? 13.809 -11.655 -5.005 1.00 92.69 230 ILE A N 1
ATOM 1750 C CA . ILE A 1 230 ? 14.426 -10.565 -4.234 1.00 92.69 230 ILE A CA 1
ATOM 1751 C C . ILE A 1 230 ? 13.652 -10.311 -2.936 1.00 92.69 230 ILE A C 1
ATOM 1753 O O . ILE A 1 230 ? 14.253 -10.252 -1.861 1.00 92.69 230 ILE A O 1
ATOM 1757 N N . GLY A 1 231 ? 12.323 -10.211 -3.020 1.00 93.56 231 GLY A N 1
ATOM 1758 C CA . GLY A 1 231 ? 11.469 -10.007 -1.855 1.00 93.56 231 GLY A CA 1
ATOM 1759 C C . GLY A 1 231 ? 11.566 -11.152 -0.847 1.00 93.56 231 GLY A C 1
ATOM 1760 O O . GLY A 1 231 ? 11.720 -10.900 0.347 1.00 93.56 231 GLY A O 1
ATOM 1761 N N . ARG A 1 232 ? 11.590 -12.407 -1.318 1.00 93.94 232 ARG A N 1
ATOM 1762 C CA . ARG A 1 232 ? 11.800 -13.586 -0.467 1.00 93.94 232 ARG A CA 1
ATOM 1763 C C . ARG A 1 232 ? 13.136 -13.504 0.259 1.00 93.94 232 ARG A C 1
ATOM 1765 O O . ARG A 1 232 ? 13.181 -13.680 1.470 1.00 93.94 232 ARG A O 1
ATOM 1772 N N . THR A 1 233 ? 14.228 -13.201 -0.441 1.00 90.25 233 THR A N 1
ATOM 1773 C CA . THR A 1 233 ? 15.525 -13.022 0.223 1.00 90.25 233 THR A CA 1
ATOM 1774 C C . THR A 1 233 ? 15.437 -11.946 1.307 1.00 90.25 233 THR A C 1
ATOM 1776 O O . THR A 1 233 ? 15.825 -12.213 2.439 1.00 90.25 233 THR A O 1
ATOM 1779 N N . ALA A 1 234 ? 14.847 -10.784 1.015 1.00 90.06 234 ALA A N 1
ATOM 1780 C CA . ALA A 1 234 ? 14.757 -9.675 1.965 1.00 90.06 234 ALA A CA 1
ATOM 1781 C C . ALA A 1 234 ? 14.007 -10.027 3.266 1.00 90.06 234 ALA A C 1
ATOM 1783 O O . ALA A 1 234 ? 14.495 -9.715 4.353 1.00 90.06 234 ALA A O 1
ATOM 1784 N N . VAL A 1 235 ? 12.862 -10.717 3.189 1.00 90.31 235 VAL A N 1
ATOM 1785 C CA . VAL A 1 235 ? 12.068 -11.061 4.389 1.00 90.31 235 VAL A CA 1
ATOM 1786 C C . VAL A 1 235 ? 12.731 -12.130 5.270 1.00 90.31 235 VAL A C 1
ATOM 1788 O O . VAL A 1 235 ? 12.443 -12.220 6.469 1.00 90.31 235 VAL A O 1
ATOM 1791 N N . HIS A 1 236 ? 13.635 -12.936 4.707 1.00 88.62 236 HIS A N 1
ATOM 1792 C CA . HIS A 1 236 ? 14.386 -13.966 5.437 1.00 88.62 236 HIS A CA 1
ATOM 1793 C C . HIS A 1 236 ? 15.719 -13.471 6.015 1.00 88.62 236 HIS A C 1
ATOM 1795 O O . HIS A 1 236 ? 16.304 -14.160 6.852 1.00 88.62 236 HIS A O 1
ATOM 1801 N N . GLU A 1 237 ? 16.195 -12.285 5.629 1.00 83.75 237 GLU A N 1
ATOM 1802 C CA . GLU A 1 237 ? 17.423 -11.713 6.183 1.00 83.75 237 GLU A CA 1
ATOM 1803 C C . GLU A 1 237 ? 17.259 -11.238 7.638 1.00 83.75 237 GLU A C 1
ATOM 1805 O O . GLU A 1 237 ? 16.166 -10.946 8.131 1.00 83.75 237 GLU A O 1
ATOM 1810 N N . VAL A 1 238 ? 18.389 -11.131 8.342 1.00 75.00 238 VAL A N 1
ATOM 1811 C CA . VAL A 1 238 ? 18.436 -10.586 9.703 1.00 75.00 238 VAL A CA 1
ATOM 1812 C C . VAL A 1 238 ? 18.226 -9.071 9.656 1.00 75.00 238 VAL A C 1
ATOM 1814 O O . VAL A 1 238 ? 18.925 -8.352 8.947 1.00 75.00 238 VAL A O 1
ATOM 1817 N N . GLN A 1 239 ? 17.292 -8.567 10.461 1.00 75.88 239 GLN A N 1
ATOM 1818 C CA . GLN A 1 239 ? 16.796 -7.185 10.377 1.00 75.88 239 GLN A CA 1
ATOM 1819 C C . GLN A 1 239 ? 17.548 -6.192 11.292 1.00 75.88 239 GLN A C 1
ATOM 1821 O O . GLN A 1 239 ? 17.037 -5.130 11.636 1.00 75.88 239 GLN A O 1
ATOM 1826 N N . LEU A 1 240 ? 18.775 -6.520 11.712 1.00 68.94 240 LEU A N 1
ATOM 1827 C CA . LEU A 1 240 ? 19.590 -5.671 12.593 1.00 68.94 240 LEU A CA 1
ATOM 1828 C C . LEU A 1 240 ? 20.186 -4.468 11.838 1.00 68.94 240 LEU A C 1
ATOM 1830 O O . LEU A 1 240 ? 20.446 -4.543 10.642 1.00 68.94 240 LEU A O 1
ATOM 1834 N N . GLY A 1 241 ? 20.444 -3.363 12.548 1.00 66.69 241 GLY A N 1
ATOM 1835 C CA . GLY A 1 241 ? 21.210 -2.226 12.012 1.00 66.69 241 GLY A CA 1
ATOM 1836 C C . GLY A 1 241 ? 20.534 -1.426 10.887 1.00 66.69 241 GLY A C 1
ATOM 1837 O O . GLY A 1 241 ? 21.240 -0.819 10.091 1.00 66.69 241 GLY A O 1
ATOM 1838 N N . GLY A 1 242 ? 19.197 -1.420 10.812 1.00 74.75 242 GLY A N 1
ATOM 1839 C CA . GLY A 1 242 ? 18.429 -0.730 9.761 1.00 74.75 242 GLY A CA 1
ATOM 1840 C C . GLY A 1 242 ? 17.950 -1.637 8.620 1.00 74.75 242 GLY A C 1
ATOM 1841 O O . GLY A 1 242 ? 17.360 -1.147 7.658 1.00 74.75 242 GLY A O 1
ATOM 1842 N N . GLY A 1 243 ? 18.168 -2.954 8.726 1.00 79.38 243 GLY A N 1
ATOM 1843 C CA . GLY A 1 243 ? 17.692 -3.937 7.748 1.00 79.38 243 GLY A CA 1
ATOM 1844 C C . GLY A 1 243 ? 16.173 -3.920 7.538 1.00 79.38 243 GLY A C 1
ATOM 1845 O O . GLY A 1 243 ? 15.725 -4.098 6.410 1.00 79.38 243 GLY A O 1
ATOM 1846 N N . ASN A 1 244 ? 15.393 -3.605 8.576 1.00 84.38 244 ASN A N 1
ATOM 1847 C CA . ASN A 1 244 ? 13.935 -3.456 8.493 1.00 84.38 244 ASN A CA 1
ATOM 1848 C C . ASN A 1 244 ? 13.502 -2.394 7.465 1.00 84.38 244 ASN A C 1
ATOM 1850 O O . ASN A 1 244 ? 12.642 -2.663 6.629 1.00 84.38 244 ASN A O 1
ATOM 1854 N N . LEU A 1 245 ? 14.142 -1.218 7.461 1.00 86.25 245 LEU A N 1
ATOM 1855 C CA . LEU A 1 245 ? 13.869 -0.155 6.486 1.00 86.25 245 LEU A CA 1
ATOM 1856 C C . LEU A 1 245 ? 14.234 -0.588 5.062 1.00 86.25 245 LEU A C 1
ATOM 1858 O O . LEU A 1 245 ? 13.525 -0.268 4.113 1.00 86.25 245 LEU A O 1
ATOM 1862 N N . ILE A 1 246 ? 15.327 -1.336 4.900 1.00 88.00 246 ILE A N 1
ATOM 1863 C CA . ILE A 1 246 ? 15.740 -1.860 3.591 1.00 88.00 246 ILE A CA 1
ATOM 1864 C C . ILE A 1 246 ? 14.710 -2.869 3.078 1.00 88.00 246 ILE A C 1
ATOM 1866 O O . ILE A 1 246 ? 14.266 -2.764 1.937 1.00 88.00 246 ILE A O 1
ATOM 1870 N N . THR A 1 247 ? 14.291 -3.809 3.926 1.00 90.31 247 THR A N 1
ATOM 1871 C CA . THR A 1 247 ? 13.268 -4.806 3.592 1.00 90.31 247 THR A CA 1
ATOM 1872 C C . THR A 1 247 ? 11.944 -4.139 3.221 1.00 90.31 247 THR A C 1
ATOM 1874 O O . THR A 1 247 ? 11.353 -4.504 2.209 1.00 90.31 247 THR A O 1
ATOM 1877 N N . ALA A 1 248 ? 11.512 -3.111 3.960 1.00 89.31 248 ALA A N 1
ATOM 1878 C CA . ALA A 1 248 ? 10.315 -2.338 3.626 1.00 89.31 248 ALA A CA 1
ATOM 1879 C C . ALA A 1 248 ? 10.414 -1.698 2.226 1.00 89.31 248 ALA A C 1
ATOM 1881 O O . ALA A 1 248 ? 9.494 -1.821 1.423 1.00 89.31 248 ALA A O 1
ATOM 1882 N N . ARG A 1 249 ? 11.562 -1.103 1.873 1.00 89.50 249 ARG A N 1
ATOM 1883 C CA . ARG A 1 249 ? 11.793 -0.533 0.529 1.00 89.50 249 ARG A CA 1
ATOM 1884 C C . ARG A 1 249 ? 11.805 -1.586 -0.581 1.00 89.50 249 ARG A C 1
ATOM 1886 O O . ARG A 1 249 ? 11.345 -1.308 -1.684 1.00 89.50 249 ARG A O 1
ATOM 1893 N N . ILE A 1 250 ? 12.310 -2.791 -0.311 1.00 92.62 250 ILE A N 1
ATOM 1894 C CA . ILE A 1 250 ? 12.223 -3.908 -1.263 1.00 92.62 250 ILE A CA 1
ATOM 1895 C C . ILE A 1 250 ? 10.761 -4.301 -1.487 1.00 92.62 250 ILE A C 1
ATOM 1897 O O . ILE A 1 250 ? 10.353 -4.447 -2.637 1.00 92.62 250 ILE A O 1
ATOM 1901 N N . LEU A 1 251 ? 9.970 -4.435 -0.416 1.00 92.50 251 LEU A N 1
ATOM 1902 C CA . LEU A 1 251 ? 8.540 -4.743 -0.517 1.00 92.50 251 LEU A CA 1
ATOM 1903 C C . LEU A 1 251 ? 7.787 -3.666 -1.313 1.00 92.50 251 LEU A C 1
ATOM 1905 O O . LEU A 1 251 ? 6.980 -4.018 -2.169 1.00 92.50 251 LEU A O 1
ATOM 1909 N N . ASP A 1 252 ? 8.127 -2.384 -1.142 1.00 89.88 252 ASP A N 1
ATOM 1910 C CA . ASP A 1 252 ? 7.613 -1.285 -1.979 1.00 89.88 252 ASP A CA 1
ATOM 1911 C C . ASP A 1 252 ? 7.951 -1.467 -3.468 1.00 89.88 252 ASP A C 1
ATOM 1913 O O . ASP A 1 252 ? 7.116 -1.260 -4.348 1.00 89.88 252 ASP A O 1
ATOM 1917 N N . GLY A 1 253 ? 9.181 -1.897 -3.765 1.00 88.62 253 GLY A N 1
ATOM 1918 C CA . GLY A 1 253 ? 9.607 -2.225 -5.124 1.00 88.62 253 GLY A CA 1
ATOM 1919 C C . GLY A 1 253 ? 8.821 -3.399 -5.716 1.00 88.62 253 GLY A C 1
ATOM 1920 O O . GLY A 1 253 ? 8.429 -3.347 -6.880 1.00 88.62 253 GLY A O 1
ATOM 1921 N N . VAL A 1 254 ? 8.538 -4.430 -4.913 1.00 91.31 254 VAL A N 1
ATOM 1922 C CA . VAL A 1 254 ? 7.707 -5.576 -5.321 1.00 91.31 254 VAL A CA 1
ATOM 1923 C C . VAL A 1 254 ? 6.247 -5.161 -5.530 1.00 91.31 254 VAL A C 1
ATOM 1925 O O . VAL A 1 254 ? 5.627 -5.625 -6.485 1.00 91.31 254 VAL A O 1
ATOM 1928 N N . ALA A 1 255 ? 5.714 -4.246 -4.712 1.00 85.88 255 ALA A N 1
ATOM 1929 C CA . ALA A 1 255 ? 4.332 -3.752 -4.783 1.00 85.88 255 ALA A CA 1
ATOM 1930 C C . ALA A 1 255 ? 3.961 -3.161 -6.155 1.00 85.88 255 ALA A C 1
ATOM 1932 O O . ALA A 1 255 ? 2.803 -3.160 -6.561 1.00 85.88 255 ALA A O 1
ATOM 1933 N N . ARG A 1 256 ? 4.959 -2.706 -6.916 1.00 80.50 256 ARG A N 1
ATOM 1934 C CA . ARG A 1 256 ? 4.794 -2.206 -8.288 1.00 80.50 256 ARG A CA 1
ATOM 1935 C C . ARG A 1 256 ? 4.361 -3.281 -9.289 1.00 80.50 256 ARG A C 1
ATOM 1937 O O . ARG A 1 256 ? 3.959 -2.945 -10.400 1.00 80.50 256 ARG A O 1
ATOM 1944 N N . ASN A 1 257 ? 4.446 -4.556 -8.911 1.00 75.25 257 ASN A N 1
ATOM 1945 C CA . ASN A 1 257 ? 3.936 -5.693 -9.663 1.00 75.25 257 ASN A CA 1
ATOM 1946 C C . ASN A 1 257 ? 2.964 -6.496 -8.771 1.00 75.25 257 ASN A C 1
ATOM 1948 O O . ASN A 1 257 ? 3.413 -7.336 -7.988 1.00 75.25 257 ASN A O 1
ATOM 1952 N N . PRO A 1 258 ? 1.639 -6.293 -8.909 1.00 72.12 258 PRO A N 1
ATOM 1953 C CA . PRO A 1 258 ? 0.627 -6.955 -8.077 1.00 72.12 258 PRO A CA 1
ATOM 1954 C C . PRO A 1 258 ? 0.724 -8.485 -8.062 1.00 72.12 258 PRO A C 1
ATOM 1956 O O . PRO A 1 258 ? 0.453 -9.128 -7.054 1.00 72.12 258 PRO A O 1
ATOM 1959 N N . THR A 1 259 ? 1.167 -9.094 -9.165 1.00 70.50 259 THR A N 1
ATOM 1960 C CA . THR A 1 259 ? 1.327 -10.554 -9.244 1.00 70.50 259 THR A CA 1
ATOM 1961 C C . THR A 1 259 ? 2.524 -11.035 -8.432 1.00 70.50 259 THR A C 1
ATOM 1963 O O . THR A 1 259 ? 2.422 -12.032 -7.723 1.00 70.50 259 THR A O 1
ATOM 1966 N N . ALA A 1 260 ? 3.651 -10.323 -8.515 1.00 81.69 260 ALA A N 1
ATOM 1967 C CA . ALA A 1 260 ? 4.817 -10.623 -7.692 1.00 81.69 260 ALA A CA 1
ATOM 1968 C C . ALA A 1 260 ? 4.514 -10.383 -6.207 1.00 81.69 260 ALA A C 1
ATOM 1970 O O . ALA A 1 260 ? 4.902 -11.190 -5.365 1.00 81.69 260 ALA A O 1
ATOM 1971 N N . ALA A 1 261 ? 3.783 -9.307 -5.897 1.00 82.94 261 ALA A N 1
ATOM 1972 C CA . ALA A 1 261 ? 3.339 -9.002 -4.544 1.00 82.94 261 ALA A CA 1
ATOM 1973 C C . ALA A 1 261 ? 2.450 -10.114 -3.979 1.00 82.94 261 ALA A C 1
ATOM 1975 O O . ALA A 1 261 ? 2.730 -10.619 -2.894 1.00 82.94 261 ALA A O 1
ATOM 1976 N N . HIS A 1 262 ? 1.452 -10.563 -4.745 1.00 75.88 262 HIS A N 1
ATOM 1977 C CA . HIS A 1 262 ? 0.596 -11.674 -4.349 1.00 75.88 262 HIS A CA 1
ATOM 1978 C C . HIS A 1 262 ? 1.384 -12.963 -4.107 1.00 75.88 262 HIS A C 1
ATOM 1980 O O . HIS A 1 262 ? 1.265 -13.553 -3.038 1.00 75.88 262 HIS A O 1
ATOM 1986 N N . GLU A 1 263 ? 2.192 -13.404 -5.075 1.00 80.75 263 GLU A N 1
ATOM 1987 C CA . GLU A 1 263 ? 2.910 -14.677 -4.965 1.00 80.75 263 GLU A CA 1
ATOM 1988 C C . GLU A 1 263 ? 3.886 -14.673 -3.783 1.00 80.75 263 GLU A C 1
ATOM 1990 O O . GLU A 1 263 ? 3.972 -15.650 -3.034 1.00 80.75 263 GLU A O 1
ATOM 1995 N N . LEU A 1 264 ? 4.585 -13.553 -3.575 1.00 88.50 264 LEU A N 1
ATOM 1996 C CA . LEU A 1 264 ? 5.443 -13.380 -2.413 1.00 88.50 264 LEU A CA 1
ATOM 1997 C C . LEU A 1 264 ? 4.631 -13.418 -1.115 1.00 88.50 264 LEU A C 1
ATOM 1999 O O . LEU A 1 264 ? 4.997 -14.148 -0.197 1.00 88.50 264 LEU A O 1
ATOM 2003 N N . TYR A 1 265 ? 3.529 -12.669 -1.035 1.00 84.31 265 TYR A N 1
ATOM 2004 C CA . TYR A 1 265 ? 2.710 -12.596 0.171 1.00 84.31 265 TYR A CA 1
ATOM 2005 C C . TYR A 1 265 ? 2.047 -13.935 0.504 1.00 84.31 265 TYR A C 1
ATOM 2007 O O . TYR A 1 265 ? 2.057 -14.346 1.657 1.00 84.31 265 TYR A O 1
ATOM 2015 N N . ALA A 1 266 ? 1.553 -14.674 -0.489 1.00 76.69 266 ALA A N 1
ATOM 2016 C CA . ALA A 1 266 ? 0.974 -16.001 -0.295 1.00 76.69 266 ALA A CA 1
ATOM 2017 C C . ALA A 1 266 ? 2.014 -17.044 0.159 1.00 76.69 266 ALA A C 1
ATOM 2019 O O . ALA A 1 266 ? 1.680 -17.957 0.921 1.00 76.69 266 ALA A O 1
ATOM 2020 N N . GLY A 1 267 ? 3.263 -16.923 -0.305 1.00 82.44 267 GLY A N 1
ATOM 2021 C CA . GLY A 1 267 ? 4.367 -17.802 0.087 1.00 82.44 267 GLY A CA 1
ATOM 2022 C C . GLY A 1 267 ? 4.997 -17.459 1.441 1.00 82.44 267 GLY A C 1
ATOM 2023 O O . GLY A 1 267 ? 5.502 -18.350 2.116 1.00 82.44 267 GLY A O 1
ATOM 2024 N N . GLU A 1 268 ? 4.949 -16.190 1.850 1.00 89.44 268 GLU A N 1
ATOM 2025 C CA . GLU A 1 268 ? 5.607 -15.658 3.056 1.00 89.44 268 GLU A CA 1
ATOM 2026 C C . GLU A 1 268 ? 4.607 -15.044 4.052 1.00 89.44 268 GLU A C 1
ATOM 2028 O O . GLU A 1 268 ? 4.947 -14.167 4.849 1.00 89.44 268 GLU A O 1
ATOM 2033 N N . PHE A 1 269 ? 3.362 -15.513 4.000 1.00 79.12 269 PHE A N 1
ATOM 2034 C CA . PHE A 1 269 ? 2.203 -14.926 4.669 1.00 79.12 269 PHE A CA 1
ATOM 2035 C C . PHE A 1 269 ? 2.415 -14.701 6.175 1.00 79.12 269 PHE A C 1
ATOM 2037 O O . PHE A 1 269 ? 2.343 -13.565 6.646 1.00 79.12 269 PHE A O 1
ATOM 2044 N N . ASP A 1 270 ? 2.763 -15.748 6.928 1.00 76.25 270 ASP A N 1
ATOM 2045 C CA . ASP A 1 270 ? 2.954 -15.664 8.386 1.00 76.25 270 ASP A CA 1
ATOM 2046 C C . ASP A 1 270 ? 4.090 -14.710 8.767 1.00 76.25 270 ASP A C 1
ATOM 2048 O O . ASP A 1 270 ? 4.015 -13.967 9.747 1.00 76.25 270 ASP A O 1
ATOM 2052 N N . ARG A 1 271 ? 5.160 -14.713 7.969 1.00 84.88 271 ARG A N 1
ATOM 2053 C CA . ARG A 1 271 ? 6.350 -13.895 8.200 1.00 84.88 271 ARG A CA 1
ATOM 2054 C C . ARG A 1 271 ? 6.051 -12.423 7.961 1.00 84.88 271 ARG A C 1
ATOM 2056 O O . ARG A 1 271 ? 6.399 -11.596 8.802 1.00 84.88 271 ARG A O 1
ATOM 2063 N N . ILE A 1 272 ? 5.381 -12.102 6.856 1.00 85.00 272 ILE A N 1
ATOM 2064 C CA . ILE A 1 272 ? 5.036 -10.723 6.506 1.00 85.00 272 ILE A CA 1
ATOM 2065 C C . ILE A 1 272 ? 3.989 -10.164 7.473 1.00 85.00 272 ILE A C 1
ATOM 2067 O O . ILE A 1 272 ? 4.163 -9.055 7.975 1.00 85.00 272 ILE A O 1
ATOM 2071 N N . ASN A 1 273 ? 2.969 -10.944 7.839 1.00 75.62 273 ASN A N 1
ATOM 2072 C CA . ASN A 1 273 ? 2.001 -10.528 8.858 1.00 75.62 273 ASN A CA 1
ATOM 2073 C C . ASN A 1 273 ? 2.634 -10.430 10.256 1.00 75.62 273 ASN A C 1
ATOM 2075 O O . ASN A 1 273 ? 2.298 -9.545 11.040 1.00 75.62 273 ASN A O 1
ATOM 2079 N N . GLY A 1 274 ? 3.598 -11.295 10.581 1.00 71.94 274 GLY A N 1
ATOM 2080 C CA . GLY A 1 274 ? 4.401 -11.187 11.798 1.00 71.94 274 GLY A CA 1
ATOM 2081 C C . GLY A 1 274 ? 5.253 -9.914 11.844 1.00 71.94 274 GLY A C 1
ATOM 2082 O O . GLY A 1 274 ? 5.397 -9.321 12.910 1.00 71.94 274 GLY A O 1
ATOM 2083 N N . MET A 1 275 ? 5.790 -9.468 10.705 1.00 78.56 275 MET A N 1
ATOM 2084 C CA . MET A 1 275 ? 6.488 -8.184 10.574 1.00 78.56 275 MET A CA 1
ATOM 2085 C C . MET A 1 275 ? 5.525 -7.006 10.758 1.00 78.56 275 MET A C 1
ATOM 2087 O O . MET A 1 275 ? 5.786 -6.152 11.600 1.00 78.56 275 MET A O 1
ATOM 2091 N N . ALA A 1 276 ? 4.394 -6.992 10.044 1.00 71.62 276 ALA A N 1
ATOM 2092 C CA . ALA A 1 276 ? 3.382 -5.936 10.153 1.00 71.62 276 ALA A CA 1
ATOM 2093 C C . ALA A 1 276 ? 2.860 -5.781 11.595 1.00 71.62 276 ALA A C 1
ATOM 2095 O O . ALA A 1 276 ? 2.755 -4.672 12.105 1.00 71.62 276 ALA A O 1
ATOM 2096 N N . ALA A 1 277 ? 2.649 -6.898 12.296 1.00 65.19 277 ALA A N 1
ATOM 2097 C CA . ALA A 1 277 ? 2.210 -6.916 13.691 1.00 65.19 277 ALA A CA 1
ATOM 2098 C C . ALA A 1 277 ? 3.334 -6.664 14.724 1.00 65.19 277 ALA A C 1
ATOM 2100 O O . ALA A 1 277 ? 3.103 -6.801 15.924 1.00 65.19 277 ALA A O 1
ATOM 2101 N N . GLY A 1 278 ? 4.574 -6.382 14.300 1.00 67.69 278 GLY A N 1
ATOM 2102 C CA . GLY A 1 278 ? 5.705 -6.142 15.212 1.00 67.69 278 GLY A CA 1
ATOM 2103 C C . GLY A 1 278 ? 6.159 -7.369 16.011 1.00 67.69 278 GLY A C 1
ATOM 2104 O O . GLY A 1 278 ? 6.848 -7.242 17.021 1.00 67.69 278 GLY A O 1
ATOM 2105 N N . ARG A 1 279 ? 5.782 -8.573 15.569 1.00 68.44 279 ARG A N 1
ATOM 2106 C CA . ARG A 1 279 ? 6.114 -9.859 16.207 1.00 68.44 279 ARG A CA 1
ATOM 2107 C C . ARG A 1 279 ? 7.432 -10.457 15.702 1.00 68.44 279 ARG A C 1
ATOM 2109 O O . ARG A 1 279 ? 7.931 -11.417 16.286 1.00 68.44 279 ARG A O 1
ATOM 2116 N N . SER A 1 280 ? 8.005 -9.914 14.626 1.00 69.56 280 SER A N 1
ATOM 2117 C CA . SER A 1 280 ? 9.242 -10.425 14.024 1.00 69.56 280 SER A CA 1
ATOM 2118 C C . SER A 1 280 ? 10.503 -9.858 14.710 1.00 69.56 280 SER A C 1
ATOM 2120 O O . SER A 1 280 ? 10.631 -8.637 14.849 1.00 69.56 280 SER A O 1
ATOM 2122 N N . PRO A 1 281 ? 11.473 -10.696 15.133 1.00 65.94 281 PRO A N 1
ATOM 2123 C CA . PRO A 1 281 ? 12.703 -10.233 15.776 1.00 65.94 281 PRO A CA 1
ATOM 2124 C C . PRO A 1 281 ? 13.496 -9.232 14.918 1.00 65.94 281 PRO A C 1
ATOM 2126 O O . PRO A 1 281 ? 13.880 -9.526 13.789 1.00 65.94 281 PRO A O 1
ATOM 2129 N N . GLY A 1 282 ? 13.784 -8.050 15.474 1.00 66.94 282 GLY A N 1
ATOM 2130 C CA . GLY A 1 282 ? 14.481 -6.963 14.768 1.00 66.94 282 GLY A CA 1
ATOM 2131 C C . GLY A 1 282 ? 13.566 -6.049 13.944 1.00 66.94 282 GLY A C 1
ATOM 2132 O O . GLY A 1 282 ? 14.025 -5.017 13.462 1.00 66.94 282 GLY A O 1
ATOM 2133 N N . TRP A 1 283 ? 12.272 -6.369 13.842 1.00 72.44 283 TRP A N 1
ATOM 2134 C CA . TRP A 1 283 ? 11.254 -5.512 13.237 1.00 72.44 283 TRP A CA 1
ATOM 2135 C C . TRP A 1 283 ? 10.648 -4.571 14.286 1.00 72.44 283 TRP A C 1
ATOM 2137 O O . TRP A 1 283 ? 9.542 -4.765 14.781 1.00 72.44 283 TRP A O 1
ATOM 2147 N N . ILE A 1 284 ? 11.436 -3.575 14.687 1.00 63.88 284 ILE A N 1
ATOM 2148 C CA . ILE A 1 284 ? 11.049 -2.554 15.671 1.00 63.88 284 ILE A CA 1
ATOM 2149 C C . ILE A 1 284 ? 10.585 -1.271 14.971 1.00 63.88 284 ILE A C 1
ATOM 2151 O O . ILE A 1 284 ? 11.046 -0.971 13.871 1.00 63.88 284 ILE A O 1
ATOM 2155 N N . GLY A 1 285 ? 9.711 -0.498 15.625 1.00 62.09 285 GLY A N 1
ATOM 2156 C CA . GLY A 1 285 ? 9.233 0.786 15.098 1.00 62.09 285 GLY A CA 1
ATOM 2157 C C . GLY A 1 285 ? 8.062 0.672 14.121 1.00 62.09 285 GLY A C 1
ATOM 2158 O O . GLY A 1 285 ? 8.003 1.440 13.175 1.00 62.09 285 GLY A O 1
ATOM 2159 N N . VAL A 1 286 ? 7.112 -0.239 14.359 1.00 63.50 286 VAL A N 1
ATOM 2160 C CA . VAL A 1 286 ? 5.899 -0.444 13.531 1.00 63.50 286 VAL A CA 1
ATOM 2161 C C . VAL A 1 286 ? 4.946 0.760 13.437 1.00 63.50 286 VAL A C 1
ATOM 2163 O O . VAL A 1 286 ? 3.905 0.660 12.810 1.00 63.50 286 VAL A O 1
ATOM 2166 N N . HIS A 1 287 ? 5.308 1.896 14.030 1.00 64.31 287 HIS A N 1
ATOM 2167 C CA . HIS A 1 287 ? 4.613 3.177 13.888 1.00 64.31 287 HIS A CA 1
ATOM 2168 C C . HIS A 1 287 ? 5.410 4.193 13.044 1.00 64.31 287 HIS A C 1
ATOM 2170 O O . HIS A 1 287 ? 4.954 5.315 12.860 1.00 64.31 287 HIS A O 1
ATOM 2176 N N . ASP A 1 288 ? 6.616 3.852 12.565 1.00 74.38 288 ASP A N 1
ATOM 2177 C CA . ASP A 1 288 ? 7.391 4.706 11.656 1.00 74.38 288 ASP A CA 1
ATOM 2178 C C . ASP A 1 288 ? 6.753 4.652 10.255 1.00 74.38 288 ASP A C 1
ATOM 2180 O O . ASP A 1 288 ? 6.727 3.571 9.651 1.00 74.38 288 ASP A O 1
ATOM 2184 N N . PRO A 1 289 ? 6.288 5.783 9.689 1.00 74.69 289 PRO A N 1
ATOM 2185 C CA . PRO A 1 289 ? 5.709 5.821 8.345 1.00 74.69 289 PRO A CA 1
ATOM 2186 C C . PRO A 1 289 ? 6.626 5.221 7.269 1.00 74.69 289 PRO A C 1
ATOM 2188 O O . PRO A 1 289 ? 6.157 4.626 6.302 1.00 74.69 289 PRO A O 1
ATOM 2191 N N . LYS A 1 290 ? 7.952 5.283 7.461 1.00 78.38 290 LYS A N 1
ATOM 2192 C CA . LYS A 1 290 ? 8.933 4.693 6.534 1.00 78.38 290 LYS A CA 1
ATOM 2193 C C . LYS A 1 290 ? 8.914 3.164 6.506 1.00 78.38 290 LYS A C 1
ATOM 2195 O O . LYS A 1 290 ? 9.512 2.579 5.605 1.00 78.38 290 LYS A O 1
ATOM 2200 N N . LEU A 1 291 ? 8.288 2.525 7.493 1.00 77.81 291 LEU A N 1
ATOM 2201 C CA . LEU A 1 291 ? 8.058 1.083 7.545 1.00 77.81 291 LEU A CA 1
ATOM 2202 C C . LEU A 1 291 ? 6.613 0.738 7.188 1.00 77.81 291 LEU A C 1
ATOM 2204 O O . LEU A 1 291 ? 6.404 -0.208 6.434 1.00 77.81 291 LEU A O 1
ATOM 2208 N N . VAL A 1 292 ? 5.647 1.505 7.700 1.00 74.12 292 VAL A N 1
ATOM 2209 C CA . VAL A 1 292 ? 4.213 1.229 7.530 1.00 74.12 292 VAL A CA 1
ATOM 2210 C C . VAL A 1 292 ? 3.775 1.421 6.082 1.00 74.12 292 VAL A C 1
ATOM 2212 O O . VAL A 1 292 ? 3.296 0.473 5.467 1.00 74.12 292 VAL A O 1
ATOM 2215 N N . GLU A 1 293 ? 4.026 2.587 5.479 1.00 79.19 293 GLU A N 1
ATOM 2216 C CA . GLU A 1 293 ? 3.498 2.872 4.138 1.00 79.19 293 GLU A CA 1
ATOM 2217 C C . GLU A 1 293 ? 4.000 1.896 3.053 1.00 79.19 293 GLU A C 1
ATOM 2219 O O . GLU A 1 293 ? 3.203 1.490 2.204 1.00 79.19 293 GLU A O 1
ATOM 2224 N N . PRO A 1 294 ? 5.291 1.488 3.027 1.00 85.25 294 PRO A N 1
ATOM 2225 C CA . PRO A 1 294 ? 5.752 0.458 2.097 1.00 85.25 294 PRO A CA 1
ATOM 2226 C C . PRO A 1 294 ? 5.052 -0.893 2.264 1.00 85.25 294 PRO A C 1
ATOM 2228 O O . PRO A 1 294 ? 4.746 -1.553 1.270 1.00 85.25 294 PRO A O 1
ATOM 2231 N N . ILE A 1 295 ? 4.813 -1.311 3.511 1.00 80.88 295 ILE A N 1
ATOM 2232 C CA . ILE A 1 295 ? 4.126 -2.571 3.812 1.00 80.88 295 ILE A CA 1
ATOM 2233 C C . ILE A 1 295 ? 2.664 -2.474 3.380 1.00 80.88 295 ILE A C 1
ATOM 2235 O O . ILE A 1 295 ? 2.179 -3.391 2.724 1.00 80.88 295 ILE A O 1
ATOM 2239 N N . ASP A 1 296 ? 1.992 -1.358 3.657 1.00 72.69 296 ASP A N 1
ATOM 2240 C CA . ASP A 1 296 ? 0.601 -1.140 3.259 1.00 72.69 296 ASP A CA 1
ATOM 2241 C C . ASP A 1 296 ? 0.440 -1.164 1.742 1.00 72.69 296 ASP A C 1
ATOM 2243 O O . ASP A 1 296 ? -0.455 -1.834 1.224 1.00 72.69 296 ASP A O 1
ATOM 2247 N N . ARG A 1 297 ? 1.338 -0.498 1.002 1.00 78.75 297 ARG A N 1
ATOM 2248 C CA . ARG A 1 297 ? 1.339 -0.551 -0.468 1.00 78.75 297 ARG A CA 1
ATOM 2249 C C . ARG A 1 297 ? 1.594 -1.963 -0.982 1.00 78.75 297 ARG A C 1
ATOM 2251 O O . ARG A 1 297 ? 0.936 -2.379 -1.932 1.00 78.75 297 ARG A O 1
ATOM 2258 N N . PHE A 1 298 ? 2.503 -2.707 -0.354 1.00 86.62 298 PHE A N 1
ATOM 2259 C CA . PHE A 1 298 ? 2.766 -4.102 -0.702 1.00 86.62 298 PHE A CA 1
ATOM 2260 C C . PHE A 1 298 ? 1.556 -5.008 -0.455 1.00 86.62 298 PHE A C 1
ATOM 2262 O O . PHE A 1 298 ? 1.163 -5.742 -1.360 1.00 86.62 298 PHE A O 1
ATOM 2269 N N . ILE A 1 299 ? 0.946 -4.939 0.731 1.00 76.44 299 ILE A N 1
ATOM 2270 C CA . ILE A 1 299 ? -0.233 -5.739 1.082 1.00 76.44 299 ILE A CA 1
ATOM 2271 C C . ILE A 1 299 ? -1.397 -5.364 0.170 1.00 76.44 299 ILE A C 1
ATOM 2273 O O . ILE A 1 299 ? -2.025 -6.256 -0.389 1.00 76.44 299 ILE A O 1
ATOM 2277 N N . SER A 1 300 ? -1.628 -4.069 -0.056 1.00 71.88 300 SER A N 1
ATOM 2278 C CA . SER A 1 300 ? -2.651 -3.588 -0.989 1.00 71.88 300 SER A CA 1
ATOM 2279 C C . SER A 1 300 ? -2.425 -4.158 -2.386 1.00 71.88 300 SER A C 1
ATOM 2281 O O . SER A 1 300 ? -3.329 -4.750 -2.961 1.00 71.88 300 SER A O 1
ATOM 2283 N N . ALA A 1 301 ? -1.204 -4.062 -2.924 1.00 72.06 301 ALA A N 1
ATOM 2284 C CA . ALA A 1 301 ? -0.868 -4.620 -4.232 1.00 72.06 301 ALA A CA 1
ATOM 2285 C C . ALA A 1 301 ? -1.042 -6.148 -4.295 1.00 72.06 301 ALA A C 1
ATOM 2287 O O . ALA A 1 301 ? -1.447 -6.670 -5.331 1.00 72.06 301 ALA A O 1
ATOM 2288 N N . ALA A 1 302 ? -0.760 -6.859 -3.201 1.00 74.75 302 ALA A N 1
ATOM 2289 C CA . ALA A 1 302 ? -0.936 -8.305 -3.094 1.00 74.75 302 ALA A CA 1
ATOM 2290 C C . ALA A 1 302 ? -2.412 -8.740 -2.999 1.00 74.75 302 ALA A C 1
ATOM 2292 O O . ALA A 1 302 ? -2.715 -9.902 -3.283 1.00 74.75 302 ALA A O 1
ATOM 2293 N N . THR A 1 303 ? -3.311 -7.834 -2.600 1.00 65.44 303 THR A N 1
ATOM 2294 C CA . THR A 1 303 ? -4.745 -8.091 -2.381 1.00 65.44 303 THR A CA 1
ATOM 2295 C C . THR A 1 303 ? -5.666 -7.373 -3.373 1.00 65.44 303 THR A C 1
ATOM 2297 O O . THR A 1 303 ? -6.881 -7.542 -3.290 1.00 65.44 303 THR A O 1
ATOM 2300 N N . VAL A 1 304 ? -5.137 -6.617 -4.344 1.00 62.53 304 VAL A N 1
ATOM 2301 C CA . VAL A 1 304 ? -5.949 -6.049 -5.435 1.00 62.53 304 VAL A CA 1
ATOM 2302 C C . VAL A 1 304 ? -6.544 -7.166 -6.300 1.00 62.53 304 VAL A C 1
ATOM 2304 O O . VAL A 1 304 ? -5.838 -8.069 -6.758 1.00 62.53 304 VAL A O 1
ATOM 2307 N N . ASP A 1 305 ? -7.840 -7.055 -6.606 1.00 54.34 305 ASP A N 1
ATOM 2308 C CA . ASP A 1 305 ? -8.485 -7.867 -7.637 1.00 54.34 305 ASP A CA 1
ATOM 2309 C C . ASP A 1 305 ? -7.972 -7.470 -9.033 1.00 54.34 305 ASP A C 1
ATOM 2311 O O . ASP A 1 305 ? -8.433 -6.513 -9.656 1.00 54.34 305 ASP A O 1
ATOM 2315 N N . ALA A 1 306 ? -6.986 -8.218 -9.524 1.00 52.41 306 ALA A N 1
ATOM 2316 C CA . ALA A 1 306 ? -6.429 -8.076 -10.865 1.00 52.41 306 ALA A CA 1
ATOM 2317 C C . ALA A 1 306 ? -7.032 -9.067 -11.886 1.00 52.41 306 ALA A C 1
ATOM 2319 O O . ALA A 1 306 ? -6.451 -9.239 -12.963 1.00 52.41 306 ALA A O 1
ATOM 2320 N N . THR A 1 307 ? -8.180 -9.706 -11.589 1.00 50.56 307 THR A N 1
ATOM 2321 C CA . THR A 1 307 ? -8.758 -10.799 -12.407 1.00 50.56 307 THR A CA 1
ATOM 2322 C C . THR A 1 307 ? -8.903 -10.390 -13.867 1.00 50.56 307 THR A C 1
ATOM 2324 O O . THR A 1 307 ? -8.495 -11.114 -14.774 1.00 50.56 307 THR A O 1
ATOM 2327 N N . GLU A 1 308 ? -9.436 -9.194 -14.111 1.00 48.00 308 GLU A N 1
ATOM 2328 C CA . GLU A 1 308 ? -9.701 -8.712 -15.464 1.00 48.00 308 GLU A CA 1
ATOM 2329 C C . GLU A 1 308 ? -8.413 -8.416 -16.252 1.00 48.00 308 GLU A C 1
ATOM 2331 O O . GLU A 1 308 ? -8.344 -8.662 -17.458 1.00 48.00 308 GLU A O 1
ATOM 2336 N N . ALA A 1 309 ? -7.366 -7.931 -15.578 1.00 50.69 309 ALA A N 1
ATOM 2337 C CA . ALA A 1 309 ? -6.059 -7.699 -16.190 1.00 50.69 309 ALA A CA 1
ATOM 2338 C C . ALA A 1 309 ? -5.349 -9.022 -16.521 1.00 50.69 309 ALA A C 1
ATOM 2340 O O . ALA A 1 309 ? -4.684 -9.133 -17.553 1.00 50.69 309 ALA A O 1
ATOM 2341 N N . TYR A 1 310 ? -5.525 -10.036 -15.670 1.00 51.56 310 TYR A N 1
ATOM 2342 C CA . TYR A 1 310 ? -4.886 -11.339 -15.814 1.00 51.56 310 TYR A CA 1
ATOM 2343 C C . TYR A 1 310 ? -5.565 -12.217 -16.869 1.00 51.56 310 TYR A C 1
ATOM 2345 O O . TYR A 1 310 ? -4.885 -12.785 -17.722 1.00 51.56 310 TYR A O 1
ATOM 2353 N N . GLU A 1 311 ? -6.900 -12.276 -16.884 1.00 52.28 311 GLU A N 1
ATOM 2354 C CA . GLU A 1 311 ? -7.663 -13.064 -17.864 1.00 52.28 311 GLU A CA 1
ATOM 2355 C C . GLU A 1 311 ? -7.412 -12.609 -19.312 1.00 52.28 311 GLU A C 1
ATOM 2357 O O . GLU A 1 311 ? -7.433 -13.433 -20.223 1.00 52.28 311 GLU A O 1
ATOM 2362 N N . ARG A 1 312 ? -7.083 -11.329 -19.545 1.00 48.28 312 ARG A N 1
ATOM 2363 C CA . ARG A 1 312 ? -6.699 -10.830 -20.881 1.00 48.28 312 ARG A CA 1
ATOM 2364 C C . ARG A 1 312 ? -5.304 -11.276 -21.333 1.00 48.28 312 ARG A C 1
ATOM 2366 O O . ARG A 1 312 ? -5.044 -11.323 -22.531 1.00 48.28 312 ARG A O 1
ATOM 2373 N N . MET A 1 313 ? -4.401 -11.577 -20.400 1.00 45.00 313 MET A N 1
ATOM 2374 C CA . MET A 1 313 ? -3.041 -12.054 -20.691 1.00 45.00 313 MET A CA 1
ATOM 2375 C C . MET A 1 313 ? -2.903 -13.578 -20.577 1.00 45.00 313 MET A C 1
ATOM 2377 O O . MET A 1 313 ? -1.879 -14.119 -21.004 1.00 45.00 313 MET A O 1
ATOM 2381 N N . ARG A 1 314 ? -3.913 -14.264 -20.019 1.00 50.28 314 ARG A N 1
ATOM 2382 C CA . ARG A 1 314 ? -3.915 -15.709 -19.784 1.00 50.28 314 ARG A CA 1
ATOM 2383 C C . ARG A 1 314 ? -3.818 -16.474 -21.113 1.00 50.28 314 ARG A C 1
ATOM 2385 O O . ARG A 1 314 ? -4.662 -16.282 -21.992 1.00 50.28 314 ARG A O 1
ATOM 2392 N N . PRO A 1 315 ? -2.821 -17.360 -21.279 1.00 42.12 315 PRO A N 1
ATOM 2393 C CA . PRO A 1 315 ? -2.760 -18.253 -22.428 1.00 42.12 315 PRO A CA 1
ATOM 2394 C C . PRO A 1 315 ? -4.040 -19.100 -22.539 1.0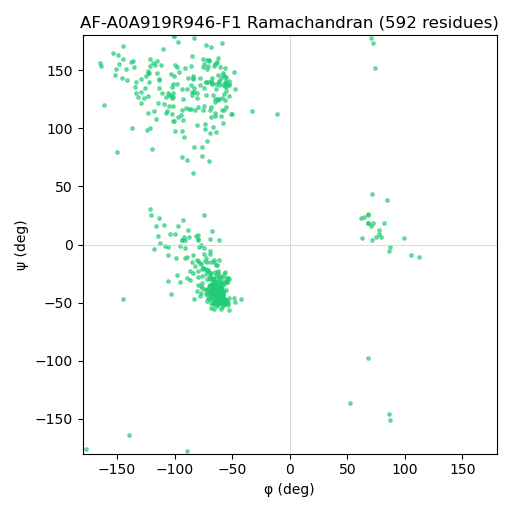0 42.12 315 PRO A C 1
ATOM 2396 O O . PRO A 1 315 ? -4.530 -19.612 -21.527 1.00 42.12 315 PRO A O 1
ATOM 2399 N N . PRO A 1 316 ? -4.591 -19.308 -23.749 1.00 39.59 316 PRO A N 1
ATOM 2400 C CA . PRO A 1 316 ? -5.707 -20.227 -23.933 1.00 39.59 316 PRO A CA 1
ATOM 2401 C C . PRO A 1 316 ? -5.317 -21.644 -23.480 1.00 39.59 316 PRO A C 1
ATOM 2403 O O . PRO A 1 316 ? -4.441 -22.265 -24.079 1.00 39.59 316 PRO A O 1
ATOM 2406 N N . GLY A 1 317 ? -5.977 -22.158 -22.437 1.00 44.16 317 GLY A N 1
ATOM 2407 C CA . GLY A 1 317 ? -5.762 -23.515 -21.909 1.00 44.16 317 GLY A CA 1
ATOM 2408 C C . GLY A 1 317 ? -5.131 -23.597 -20.515 1.00 44.16 317 GLY A C 1
ATOM 2409 O O . GLY A 1 317 ? -5.169 -24.673 -19.923 1.00 44.16 317 GLY A O 1
ATOM 2410 N N . ASP A 1 318 ? -4.628 -22.489 -19.964 1.00 49.31 318 ASP A N 1
ATOM 2411 C CA . ASP A 1 318 ? -4.145 -22.451 -18.578 1.00 49.31 318 ASP A CA 1
ATOM 2412 C C . ASP A 1 318 ? -5.306 -22.443 -17.575 1.00 49.31 318 ASP A C 1
ATOM 2414 O O . ASP A 1 318 ? -6.426 -22.034 -17.895 1.00 49.31 318 ASP A O 1
ATOM 2418 N N . VAL A 1 319 ? -5.051 -22.901 -16.345 1.00 48.41 319 VAL A N 1
ATOM 2419 C CA . VAL A 1 319 ? -6.038 -22.873 -15.252 1.00 48.41 319 VAL A CA 1
ATOM 2420 C C . VAL A 1 319 ? -6.530 -21.429 -15.045 1.00 48.41 319 VAL A C 1
ATOM 2422 O O . VAL A 1 319 ? -5.703 -20.516 -15.084 1.00 48.41 319 VAL A O 1
ATOM 2425 N N . PRO A 1 320 ? -7.847 -21.190 -14.863 1.00 50.97 320 PRO A N 1
ATOM 2426 C CA . PRO A 1 320 ? -8.364 -19.858 -14.563 1.00 50.97 320 PRO A CA 1
ATOM 2427 C C . PRO A 1 320 ? -7.638 -19.267 -13.361 1.00 50.97 320 PRO A C 1
ATOM 2429 O O . PRO A 1 320 ? -7.370 -19.978 -12.387 1.00 50.97 320 PRO A O 1
ATOM 2432 N N . TRP A 1 321 ? -7.308 -17.983 -13.445 1.00 48.03 321 TRP A N 1
ATOM 2433 C CA . TRP A 1 321 ? -6.621 -17.311 -12.355 1.00 48.03 321 TRP A CA 1
ATOM 2434 C C . TRP A 1 321 ? -7.543 -17.2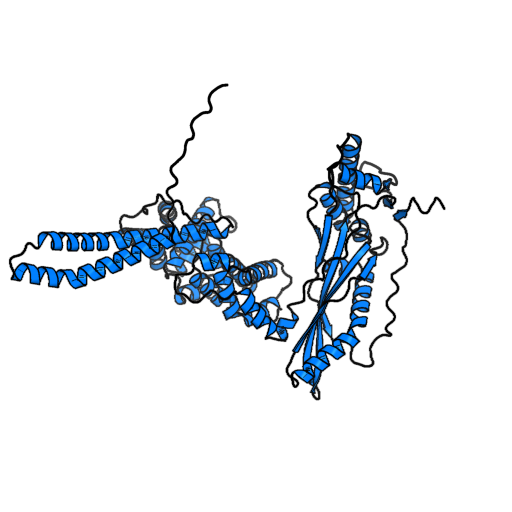59 -11.134 1.00 48.03 321 TRP A C 1
ATOM 2436 O O . TRP A 1 321 ? -8.670 -16.768 -11.213 1.00 48.03 321 TRP A O 1
ATOM 2446 N N . VAL A 1 322 ? -7.087 -17.814 -10.010 1.00 53.22 322 VAL A N 1
ATOM 2447 C CA . VAL A 1 322 ? -7.807 -17.731 -8.736 1.00 53.22 322 VAL A CA 1
ATOM 2448 C C . VAL A 1 322 ? -7.492 -16.373 -8.134 1.00 53.22 322 VAL A C 1
ATOM 2450 O O . VAL A 1 322 ? -6.320 -16.039 -7.997 1.00 53.22 322 VAL A O 1
ATOM 2453 N N . ASN A 1 323 ? -8.524 -15.598 -7.794 1.00 54.47 323 ASN A N 1
ATOM 2454 C CA . ASN A 1 323 ? -8.350 -14.258 -7.247 1.00 54.47 323 ASN A CA 1
ATOM 2455 C C . ASN A 1 323 ? -7.484 -14.306 -5.957 1.00 54.47 323 ASN A C 1
ATOM 2457 O O . ASN A 1 323 ? -7.931 -14.870 -4.953 1.00 54.47 323 ASN A O 1
ATOM 2461 N N . PRO A 1 324 ? -6.284 -13.694 -5.966 1.00 53.59 324 PRO A N 1
ATOM 2462 C CA . PRO A 1 324 ? -5.392 -13.461 -4.840 1.00 53.59 324 PRO A CA 1
ATOM 2463 C C . PRO A 1 324 ? -6.081 -13.004 -3.577 1.00 53.59 324 PRO A C 1
ATOM 2465 O O . PRO A 1 324 ? -5.824 -13.550 -2.510 1.00 53.59 324 PRO A O 1
ATOM 2468 N N . ALA A 1 325 ? -6.979 -12.028 -3.710 1.00 51.34 325 ALA A N 1
ATOM 2469 C CA . ALA A 1 325 ? -7.746 -11.486 -2.609 1.00 51.34 325 ALA A CA 1
ATOM 2470 C C . ALA A 1 325 ? -8.631 -12.574 -2.011 1.00 51.34 325 ALA A C 1
ATOM 2472 O O . ALA A 1 325 ? -8.692 -12.707 -0.805 1.00 51.34 325 ALA A O 1
ATOM 2473 N N . THR A 1 326 ? -9.249 -13.423 -2.835 1.00 52.22 326 THR A N 1
ATOM 2474 C CA . THR A 1 326 ? -10.090 -14.521 -2.342 1.00 52.22 326 THR A CA 1
ATOM 2475 C C . THR A 1 326 ? -9.268 -15.598 -1.636 1.00 52.22 326 THR A C 1
ATOM 2477 O O . THR A 1 326 ? -9.659 -16.033 -0.558 1.00 52.22 326 THR A O 1
ATOM 2480 N N . GLU A 1 327 ? -8.125 -16.022 -2.186 1.00 55.38 327 GLU A N 1
ATOM 2481 C CA . GLU A 1 327 ? -7.267 -17.014 -1.517 1.00 55.38 327 GLU A CA 1
ATOM 2482 C C . GLU A 1 327 ? -6.684 -16.462 -0.209 1.00 55.38 327 GLU A C 1
ATOM 2484 O O . GLU A 1 327 ? -6.710 -17.142 0.818 1.00 55.38 327 GLU A O 1
ATOM 2489 N N . LEU A 1 328 ? -6.199 -15.220 -0.224 1.00 55.50 328 LEU A N 1
ATOM 2490 C CA . LEU A 1 328 ? -5.645 -14.563 0.955 1.00 55.50 328 LEU A CA 1
ATOM 2491 C C . LEU A 1 328 ? -6.729 -14.276 1.990 1.00 55.50 328 LEU A C 1
ATOM 2493 O O . LEU A 1 328 ? -6.524 -14.602 3.150 1.00 55.50 328 LEU A O 1
ATOM 2497 N N . SER A 1 329 ? -7.905 -13.780 1.600 1.00 53.19 329 SER A N 1
ATOM 2498 C CA . SER A 1 329 ? -9.050 -13.632 2.503 1.00 53.19 329 SER A CA 1
ATOM 2499 C C . SER A 1 329 ? -9.459 -14.972 3.101 1.00 53.19 329 SER A C 1
ATOM 2501 O O . SER A 1 329 ? -9.701 -15.035 4.296 1.00 53.19 329 SER A O 1
ATOM 2503 N N . LEU A 1 330 ? -9.483 -16.064 2.329 1.00 51.66 330 LEU A N 1
ATOM 2504 C CA . LEU A 1 330 ? -9.779 -17.396 2.868 1.00 51.66 330 LEU A CA 1
ATOM 2505 C C . LEU A 1 330 ? -8.706 -17.880 3.850 1.00 51.66 330 LEU A C 1
ATOM 2507 O O . LEU A 1 330 ? -9.059 -18.482 4.858 1.00 51.66 330 LEU A O 1
ATOM 2511 N N . ARG A 1 331 ? -7.419 -17.611 3.598 1.00 52.66 331 ARG A N 1
ATOM 2512 C CA . ARG A 1 331 ? -6.334 -17.939 4.538 1.00 52.66 331 ARG A CA 1
ATOM 2513 C C . ARG A 1 331 ? -6.378 -17.084 5.799 1.00 52.66 331 ARG A C 1
ATOM 2515 O O . ARG A 1 331 ? -6.213 -17.625 6.884 1.00 52.66 331 ARG A O 1
ATOM 2522 N N . VAL A 1 332 ? -6.658 -15.788 5.667 1.00 49.62 332 VAL A N 1
ATOM 2523 C CA . VAL A 1 332 ? -6.863 -14.885 6.804 1.00 49.62 332 VAL A CA 1
ATOM 2524 C C . VAL A 1 332 ? -8.076 -15.327 7.624 1.00 49.62 332 VAL A C 1
ATOM 2526 O O . VAL A 1 332 ? -7.990 -15.388 8.840 1.00 49.62 332 VAL A O 1
ATOM 2529 N N . LEU A 1 333 ? -9.182 -15.706 6.978 1.00 45.56 333 LEU A N 1
ATOM 2530 C CA . LEU A 1 333 ? -10.384 -16.224 7.641 1.00 45.56 333 LEU A CA 1
ATOM 2531 C C . LEU A 1 333 ? -10.175 -17.615 8.266 1.00 45.56 333 LEU A C 1
ATOM 2533 O O . LEU A 1 333 ? -10.874 -17.963 9.215 1.00 45.56 333 LEU A O 1
ATOM 2537 N N . ALA A 1 334 ? -9.247 -18.418 7.737 1.00 47.41 334 ALA A N 1
ATOM 2538 C CA . ALA A 1 334 ? -8.914 -19.747 8.251 1.00 47.41 334 ALA A CA 1
ATOM 2539 C C . ALA A 1 334 ? -7.893 -19.725 9.401 1.00 47.41 334 ALA A C 1
ATOM 2541 O O . ALA A 1 334 ? -7.756 -20.738 10.089 1.00 47.41 334 ALA A O 1
ATOM 2542 N N . ASP A 1 335 ? -7.196 -18.606 9.616 1.00 51.19 335 ASP A N 1
ATOM 2543 C CA . ASP A 1 335 ? -6.326 -18.381 10.769 1.00 51.19 335 ASP A CA 1
ATOM 2544 C C . ASP A 1 335 ? -7.048 -17.486 11.795 1.00 51.19 335 ASP A C 1
ATOM 2546 O O . ASP A 1 335 ? -7.165 -16.278 11.585 1.00 51.19 335 ASP A O 1
ATOM 2550 N N . PRO A 1 336 ? -7.515 -18.035 12.929 1.00 50.62 336 PRO A N 1
ATOM 2551 C CA . PRO A 1 336 ? -8.216 -17.274 13.962 1.00 50.62 336 PRO A CA 1
ATOM 2552 C C . PRO A 1 336 ? -7.422 -16.067 14.485 1.00 50.62 336 PRO A C 1
ATOM 2554 O O . PRO A 1 336 ? -8.023 -15.034 14.793 1.00 50.62 336 PRO A O 1
ATOM 2557 N N . ALA A 1 337 ? -6.085 -16.159 14.512 1.00 52.38 337 ALA A N 1
ATOM 2558 C CA . ALA A 1 337 ? -5.197 -15.091 14.962 1.00 52.38 337 ALA A CA 1
ATOM 2559 C C . ALA A 1 337 ? -5.018 -13.976 13.918 1.00 52.38 337 ALA A C 1
ATOM 2561 O O . ALA A 1 337 ? -4.564 -12.891 14.275 1.00 52.38 337 ALA A O 1
ATOM 2562 N N . LEU A 1 338 ? -5.361 -14.213 12.646 1.00 49.81 338 LEU A N 1
ATOM 2563 C CA . LEU A 1 338 ? -5.330 -13.209 11.573 1.00 49.81 338 LEU A CA 1
ATOM 2564 C C . LEU A 1 338 ? -6.730 -12.721 11.179 1.00 49.81 338 LEU A C 1
ATOM 2566 O O . LEU A 1 338 ? -6.888 -11.542 10.877 1.00 49.81 338 LEU A O 1
ATOM 2570 N N . ALA A 1 339 ? -7.761 -13.562 11.287 1.00 48.28 339 ALA A N 1
ATOM 2571 C CA . ALA A 1 339 ? -9.170 -13.168 11.209 1.00 48.28 339 ALA A CA 1
ATOM 2572 C C . ALA A 1 339 ? -9.533 -12.121 12.277 1.00 48.28 339 ALA A C 1
ATOM 2574 O O . ALA A 1 339 ? -10.407 -11.284 12.070 1.00 48.28 339 ALA A O 1
ATOM 2575 N N . ALA A 1 340 ? -8.813 -12.136 13.400 1.00 49.25 340 ALA A N 1
ATOM 2576 C CA . ALA A 1 340 ? -8.802 -11.088 14.413 1.00 49.25 340 ALA A CA 1
ATOM 2577 C C . ALA A 1 340 ? -8.523 -9.675 13.856 1.00 49.25 340 ALA A C 1
ATOM 2579 O O . ALA A 1 340 ? -8.998 -8.697 14.420 1.00 49.25 340 ALA A O 1
ATOM 2580 N N . PHE A 1 341 ? -7.769 -9.567 12.756 1.00 51.03 341 PHE A N 1
ATOM 2581 C CA . PHE A 1 341 ? -7.323 -8.302 12.159 1.00 51.03 341 PHE A CA 1
ATOM 2582 C C . PHE A 1 341 ? -8.074 -7.922 10.875 1.00 51.03 341 PHE A C 1
ATOM 2584 O O . PHE A 1 341 ? -7.926 -6.796 10.408 1.00 51.03 341 PHE A O 1
ATOM 2591 N N . VAL A 1 342 ? -8.898 -8.816 10.312 1.00 56.09 342 VAL A N 1
ATOM 2592 C CA . VAL A 1 342 ? -9.856 -8.455 9.253 1.00 56.09 342 VAL A CA 1
ATOM 2593 C C . VAL A 1 342 ? -11.163 -8.091 9.924 1.00 56.09 342 VAL A C 1
ATOM 2595 O O . VAL A 1 342 ? -11.987 -8.946 10.254 1.00 56.09 342 VAL A O 1
ATOM 2598 N N . LEU A 1 343 ? -11.305 -6.798 10.181 1.00 67.06 343 LEU A N 1
ATOM 2599 C CA . LEU A 1 343 ? -12.499 -6.248 10.791 1.00 67.06 343 LEU A CA 1
ATOM 2600 C C . LEU A 1 343 ? -13.559 -5.984 9.716 1.00 67.06 343 LEU A C 1
ATOM 2602 O O . LEU A 1 343 ? -13.209 -5.643 8.585 1.00 67.06 343 LEU A O 1
ATOM 2606 N N . PRO A 1 344 ? -14.852 -6.164 10.033 1.00 75.25 344 PRO A N 1
ATOM 2607 C CA . PRO A 1 344 ? -15.925 -5.783 9.126 1.00 75.25 344 PRO A CA 1
ATOM 2608 C C . PRO A 1 344 ? -15.830 -4.306 8.738 1.00 75.25 344 PRO A C 1
ATOM 2610 O O . PRO A 1 344 ? -15.527 -3.467 9.586 1.00 75.25 344 PRO A O 1
ATOM 2613 N N . ASP A 1 345 ? -16.182 -3.986 7.492 1.00 74.69 345 ASP A N 1
ATOM 2614 C CA . ASP A 1 345 ? -16.369 -2.595 7.086 1.00 74.69 345 ASP A CA 1
ATOM 2615 C C . ASP A 1 345 ? -17.410 -1.904 7.977 1.00 74.69 345 ASP A C 1
ATOM 2617 O O . ASP A 1 345 ? -18.353 -2.524 8.496 1.00 74.69 345 ASP A O 1
ATOM 2621 N N . ALA A 1 346 ? -17.264 -0.586 8.120 1.00 76.25 346 ALA A N 1
ATOM 2622 C CA . ALA A 1 346 ? -18.271 0.225 8.782 1.00 76.25 346 ALA A CA 1
ATOM 2623 C C . ALA A 1 346 ? -19.640 0.037 8.094 1.00 76.25 346 ALA A C 1
ATOM 2625 O O . ALA A 1 346 ? -19.725 0.008 6.862 1.00 76.25 346 ALA A O 1
ATOM 2626 N N . PRO A 1 347 ? -20.739 -0.055 8.862 1.00 82.12 347 PRO A N 1
ATOM 2627 C CA . PRO A 1 347 ? -22.072 -0.054 8.285 1.00 82.12 347 PRO A CA 1
ATOM 2628 C C . PRO A 1 347 ? -22.294 1.261 7.533 1.00 82.12 347 PRO A C 1
ATOM 2630 O O . PRO A 1 347 ? -21.723 2.288 7.900 1.00 82.12 347 PRO A O 1
ATOM 2633 N N . ALA A 1 348 ? -23.165 1.243 6.519 1.00 83.88 348 ALA A N 1
ATOM 2634 C CA . ALA A 1 348 ? -23.512 2.449 5.769 1.00 83.88 348 ALA A CA 1
ATOM 2635 C C . ALA A 1 348 ? -23.831 3.611 6.724 1.00 83.88 348 ALA A C 1
ATOM 2637 O O . ALA A 1 348 ? -24.540 3.428 7.724 1.00 83.88 348 ALA A O 1
ATOM 2638 N N . ALA A 1 349 ? -23.266 4.782 6.431 1.00 79.88 349 ALA A N 1
ATOM 2639 C CA . ALA A 1 349 ? -23.454 5.964 7.251 1.00 79.88 349 ALA A CA 1
ATOM 2640 C C . ALA A 1 349 ? -24.949 6.311 7.371 1.00 79.88 349 ALA A C 1
ATOM 2642 O O . ALA A 1 349 ? -25.722 6.062 6.436 1.00 79.88 349 ALA A O 1
ATOM 2643 N N . PRO A 1 350 ? -25.392 6.875 8.509 1.00 78.81 350 PRO A N 1
ATOM 2644 C CA . PRO A 1 350 ? -26.750 7.376 8.629 1.00 78.81 350 PRO A CA 1
ATOM 2645 C C . PRO A 1 350 ? -27.000 8.439 7.552 1.00 78.81 350 PRO A C 1
ATOM 2647 O O . PRO A 1 350 ? -26.077 9.188 7.228 1.00 78.81 350 PRO A O 1
ATOM 2650 N N . PRO A 1 351 ? -28.226 8.540 7.010 1.00 72.44 351 PRO A N 1
ATOM 2651 C CA . PRO A 1 351 ? -28.540 9.588 6.050 1.00 72.44 351 PRO A CA 1
ATOM 2652 C C . PRO A 1 351 ? -28.262 10.960 6.676 1.00 72.44 351 PRO A C 1
ATOM 2654 O O . PRO A 1 351 ? -28.708 11.233 7.794 1.00 72.44 351 PRO A O 1
ATOM 2657 N N . ALA A 1 352 ? -27.515 11.792 5.954 1.00 71.81 352 ALA A N 1
ATOM 2658 C CA . ALA A 1 352 ? -27.333 13.195 6.296 1.00 71.81 352 ALA A CA 1
ATOM 2659 C C . ALA A 1 352 ? -28.636 13.977 6.054 1.00 71.81 352 ALA A C 1
ATOM 2661 O O . ALA A 1 352 ? -29.494 13.539 5.280 1.00 71.81 352 ALA A O 1
ATOM 2662 N N . ASP A 1 353 ? -28.794 15.123 6.718 1.00 71.06 353 ASP A N 1
ATOM 2663 C CA . ASP A 1 353 ? -29.837 16.076 6.339 1.00 71.06 353 ASP A CA 1
ATOM 2664 C C . ASP A 1 353 ? -29.524 16.722 4.970 1.00 71.06 353 ASP A C 1
ATOM 2666 O O . ASP A 1 353 ? -28.453 16.529 4.390 1.00 71.06 353 ASP A O 1
ATOM 2670 N N . GLU A 1 354 ? -30.494 17.450 4.413 1.00 68.94 354 GLU A N 1
ATOM 2671 C CA . GLU A 1 354 ? -30.397 18.015 3.059 1.00 68.94 354 GLU A CA 1
ATOM 2672 C C . GLU A 1 354 ? -29.459 19.237 2.947 1.00 68.94 354 GLU A C 1
ATOM 2674 O O . GLU A 1 354 ? -29.276 19.753 1.839 1.00 68.94 354 GLU A O 1
ATOM 2679 N N . GLY A 1 355 ? -28.882 19.713 4.057 1.00 81.19 355 GLY A N 1
ATOM 2680 C CA . GLY A 1 355 ? -28.026 20.896 4.109 1.00 81.19 355 GLY A CA 1
ATOM 2681 C C . GLY A 1 355 ? -28.684 22.120 3.469 1.00 81.19 355 GLY A C 1
ATOM 2682 O O . GLY A 1 355 ? -29.878 22.393 3.645 1.00 81.19 355 GLY A O 1
ATOM 2683 N N . HIS A 1 356 ? -27.912 22.861 2.673 1.00 80.38 356 HIS A N 1
ATOM 2684 C CA . HIS A 1 356 ? -28.412 23.999 1.895 1.00 80.38 356 HIS A CA 1
ATOM 2685 C C . HIS A 1 356 ? -28.948 23.653 0.494 1.00 80.38 356 HIS A C 1
ATOM 2687 O O . HIS A 1 356 ? -29.242 24.560 -0.294 1.00 80.38 356 HIS A O 1
ATOM 2693 N N . GLY A 1 357 ? -29.152 22.370 0.190 1.00 83.31 357 GLY A N 1
ATOM 2694 C CA . GLY A 1 357 ? -29.682 21.909 -1.090 1.00 83.31 357 GLY A CA 1
ATOM 2695 C C . GLY A 1 357 ? -28.603 21.722 -2.158 1.00 83.31 357 GLY A C 1
ATOM 2696 O O . GLY A 1 357 ? -27.506 21.257 -1.878 1.00 83.31 357 GLY A O 1
ATOM 2697 N N . ALA A 1 358 ? -28.930 22.000 -3.423 1.00 87.75 358 ALA A N 1
ATOM 2698 C CA . ALA A 1 358 ? -28.018 21.725 -4.532 1.00 87.75 358 ALA A CA 1
ATOM 2699 C C . ALA A 1 358 ? -26.903 22.781 -4.659 1.00 87.75 358 ALA A C 1
ATOM 2701 O O . ALA A 1 358 ? -27.146 23.988 -4.626 1.00 87.75 358 ALA A O 1
ATOM 2702 N N . HIS A 1 359 ? -25.688 22.294 -4.900 1.00 91.75 359 HIS A N 1
ATOM 2703 C CA . HIS A 1 359 ? -24.498 23.108 -5.110 1.00 91.75 359 HIS A CA 1
ATOM 2704 C C . HIS A 1 359 ? -24.590 23.984 -6.372 1.00 91.75 359 HIS A C 1
ATOM 2706 O O . HIS A 1 359 ? -25.018 23.510 -7.429 1.00 91.75 359 HIS A O 1
ATOM 2712 N N . GLY A 1 360 ? -24.147 25.245 -6.289 1.00 90.94 360 GLY A N 1
ATOM 2713 C CA . GLY A 1 360 ? -23.952 26.111 -7.462 1.00 90.94 360 GLY A CA 1
ATOM 2714 C C . GLY A 1 360 ? -25.223 26.470 -8.247 1.00 90.94 360 GLY A C 1
ATOM 2715 O O . GLY A 1 360 ? -25.154 26.780 -9.439 1.00 90.94 360 GLY A O 1
ATOM 2716 N N . THR A 1 361 ? -26.401 26.414 -7.619 1.00 90.69 361 THR A N 1
ATOM 2717 C CA . THR A 1 361 ? -27.680 26.773 -8.258 1.00 90.69 361 THR A CA 1
ATOM 2718 C C . THR A 1 361 ? -27.872 28.276 -8.471 1.00 90.69 361 THR A C 1
ATOM 2720 O O . THR A 1 361 ? -28.667 28.691 -9.318 1.00 90.69 361 THR A O 1
ATOM 2723 N N . GLU A 1 362 ? -27.163 29.102 -7.706 1.00 88.31 362 GLU A N 1
ATOM 2724 C CA . GLU A 1 362 ? -27.185 30.562 -7.768 1.00 88.31 362 GLU A CA 1
ATOM 2725 C C . GLU A 1 362 ? -25.865 31.121 -8.325 1.00 88.31 362 GLU A C 1
ATOM 2727 O O . GLU A 1 362 ? -24.873 30.415 -8.475 1.00 88.31 362 GLU A O 1
ATOM 2732 N N . LYS A 1 363 ? -25.839 32.419 -8.655 1.00 83.25 363 LYS A N 1
ATOM 2733 C CA . LYS A 1 363 ? -24.617 33.103 -9.108 1.00 83.25 363 LYS A CA 1
ATOM 2734 C C . LYS A 1 363 ? -23.999 33.921 -7.973 1.00 83.25 363 LYS A C 1
ATOM 2736 O O . LYS A 1 363 ? -24.743 34.650 -7.312 1.00 83.25 363 LYS A O 1
ATOM 2741 N N . PRO A 1 364 ? -22.663 33.903 -7.813 1.00 85.19 364 PRO A N 1
ATOM 2742 C CA . PRO A 1 364 ? -22.004 34.667 -6.766 1.00 85.19 364 PRO A CA 1
ATOM 2743 C C . PRO A 1 364 ? -22.025 36.163 -7.088 1.00 85.19 364 PRO A C 1
ATOM 2745 O O . PRO A 1 364 ? -21.801 36.579 -8.231 1.00 85.19 364 PRO A O 1
ATOM 2748 N N . ASN A 1 365 ? -22.257 36.985 -6.068 1.00 70.12 365 ASN A N 1
ATOM 2749 C CA . ASN A 1 365 ? -22.093 38.434 -6.125 1.00 70.12 365 ASN A CA 1
ATOM 2750 C C . ASN A 1 365 ? -20.755 38.868 -5.478 1.00 70.12 365 ASN A C 1
ATOM 2752 O O . ASN A 1 365 ? -19.954 38.047 -5.029 1.00 70.12 365 ASN A O 1
ATOM 2756 N N . MET A 1 366 ? -20.463 40.174 -5.474 1.00 61.34 366 MET A N 1
ATOM 2757 C CA . MET A 1 366 ? -19.208 40.684 -4.902 1.00 61.34 366 MET A CA 1
ATOM 2758 C C . MET A 1 366 ? -19.108 40.506 -3.385 1.00 61.34 366 MET A C 1
ATOM 2760 O O . MET A 1 366 ? -17.996 40.389 -2.879 1.00 61.34 366 MET A O 1
ATOM 2764 N N . ASP A 1 367 ? -20.225 40.516 -2.664 1.00 66.88 367 ASP A N 1
ATOM 2765 C CA . ASP A 1 367 ? -20.231 40.340 -1.213 1.00 66.88 367 ASP A CA 1
ATOM 2766 C C . ASP A 1 367 ? -20.016 38.871 -0.836 1.00 66.88 367 ASP A C 1
ATOM 2768 O O . ASP A 1 367 ? -19.276 38.608 0.107 1.00 66.88 367 ASP A O 1
ATOM 2772 N N . ASP A 1 368 ? -20.513 37.931 -1.647 1.00 73.62 368 ASP A N 1
ATOM 2773 C CA . ASP A 1 368 ? -20.233 36.495 -1.503 1.00 73.62 368 ASP A CA 1
ATOM 2774 C C . ASP A 1 368 ? -18.719 36.225 -1.598 1.00 73.62 368 ASP A C 1
ATOM 2776 O O . ASP A 1 368 ? -18.139 35.574 -0.735 1.00 73.62 368 ASP A O 1
ATOM 2780 N N . ARG A 1 369 ? -18.035 36.829 -2.582 1.00 71.06 369 ARG A N 1
ATOM 2781 C CA . ARG A 1 369 ? -16.571 36.699 -2.744 1.00 71.06 369 ARG A CA 1
ATOM 2782 C C . ARG A 1 369 ? -15.764 37.384 -1.642 1.00 71.06 369 ARG A C 1
ATOM 2784 O O . ARG A 1 369 ? -14.694 36.907 -1.273 1.00 71.06 369 ARG A O 1
ATOM 2791 N N . LYS A 1 370 ? -16.236 38.523 -1.120 1.00 62.97 370 LYS A N 1
ATOM 2792 C CA . LYS A 1 370 ? -15.599 39.164 0.046 1.00 62.97 370 LYS A CA 1
ATOM 2793 C C . LYS A 1 370 ? -15.736 38.285 1.283 1.00 62.97 370 LYS A C 1
ATOM 2795 O O . LYS A 1 370 ? -14.793 38.203 2.063 1.00 62.97 370 LYS A O 1
ATOM 2800 N N . PHE A 1 371 ? -16.895 37.656 1.452 1.00 75.19 371 PHE A N 1
ATOM 2801 C CA . PHE A 1 371 ? -17.154 36.756 2.564 1.00 75.19 371 PHE A CA 1
ATOM 2802 C C . PHE A 1 371 ? -16.312 35.478 2.459 1.00 75.19 371 PHE A C 1
ATOM 2804 O O . PHE A 1 371 ? -15.664 35.115 3.431 1.00 75.19 371 PHE A O 1
ATOM 2811 N N . GLU A 1 372 ? -16.193 34.876 1.274 1.00 77.50 372 GLU A N 1
ATOM 2812 C CA . GLU A 1 372 ? -15.265 33.761 1.026 1.00 77.50 372 GLU A CA 1
ATOM 2813 C C . GLU A 1 372 ? -13.813 34.136 1.392 1.00 77.50 372 GLU A C 1
ATOM 2815 O O . GLU A 1 372 ? -13.152 33.431 2.154 1.00 77.50 372 GLU A O 1
ATOM 2820 N N . ALA A 1 373 ? -13.320 35.292 0.924 1.00 66.44 373 ALA A N 1
ATOM 2821 C CA . ALA A 1 373 ? -11.972 35.771 1.249 1.00 66.44 373 ALA A CA 1
ATOM 2822 C C . ALA A 1 373 ? -11.776 36.032 2.756 1.00 66.44 373 ALA A C 1
ATOM 2824 O O . ALA A 1 373 ? -10.700 35.778 3.310 1.00 66.44 373 ALA A O 1
ATOM 2825 N N . PHE A 1 374 ? -12.819 36.514 3.435 1.00 73.50 374 PHE A N 1
ATOM 2826 C CA . PHE A 1 374 ? -12.836 36.640 4.888 1.00 73.50 374 PHE A CA 1
ATOM 2827 C C . PHE A 1 374 ? -12.729 35.267 5.565 1.00 73.50 374 PHE A C 1
ATOM 2829 O O . PHE A 1 374 ? -11.871 35.091 6.428 1.00 73.50 374 PHE A O 1
ATOM 2836 N N . MET A 1 375 ? -13.493 34.268 5.121 1.00 78.88 375 MET A N 1
ATOM 2837 C CA . MET A 1 375 ? -13.431 32.907 5.663 1.00 78.88 375 MET A CA 1
ATOM 2838 C C . MET A 1 375 ? -12.061 32.249 5.457 1.00 78.88 375 MET A C 1
ATOM 2840 O O . MET A 1 375 ? -11.552 31.609 6.377 1.00 78.88 375 MET A O 1
ATOM 2844 N N . ARG A 1 376 ? -11.391 32.493 4.322 1.00 76.88 376 ARG A N 1
ATOM 2845 C CA . ARG A 1 376 ? -9.992 32.064 4.118 1.00 76.88 376 ARG A CA 1
ATOM 2846 C C . ARG A 1 376 ? -9.027 32.729 5.106 1.00 76.88 376 ARG A C 1
ATOM 2848 O O . ARG A 1 376 ? -8.080 32.097 5.568 1.00 76.88 376 ARG A O 1
ATOM 2855 N N . THR A 1 377 ? -9.277 33.986 5.474 1.00 67.88 377 THR A N 1
ATOM 2856 C CA . THR A 1 377 ? -8.487 34.688 6.502 1.00 67.88 377 THR A CA 1
ATOM 2857 C C . THR A 1 377 ? -8.720 34.087 7.891 1.00 67.88 377 THR A C 1
ATOM 2859 O O . THR A 1 377 ? -7.767 33.904 8.647 1.00 67.88 377 THR A O 1
ATOM 2862 N N . ILE A 1 378 ? -9.966 33.720 8.213 1.00 74.75 378 ILE A N 1
ATOM 2863 C CA . ILE A 1 378 ? -10.301 33.011 9.456 1.00 74.75 378 ILE A CA 1
ATOM 2864 C C . ILE A 1 378 ? -9.617 31.641 9.508 1.00 74.75 378 ILE A C 1
ATOM 2866 O O . ILE A 1 378 ? -9.026 31.313 10.534 1.00 74.75 378 ILE A O 1
ATOM 2870 N N . ALA A 1 379 ? -9.618 30.876 8.412 1.00 72.56 379 ALA A N 1
ATOM 2871 C CA . ALA A 1 379 ? -8.928 29.588 8.337 1.00 72.56 379 ALA A CA 1
ATOM 2872 C C . ALA A 1 379 ? -7.414 29.731 8.575 1.00 72.56 379 ALA A C 1
ATOM 2874 O O . ALA A 1 379 ? -6.845 29.012 9.393 1.00 72.56 379 ALA A O 1
ATOM 2875 N N . ALA A 1 380 ? -6.765 30.716 7.941 1.00 64.06 380 ALA A N 1
ATOM 2876 C CA . ALA A 1 380 ? -5.349 31.010 8.177 1.00 64.06 380 ALA A CA 1
ATOM 2877 C C . ALA A 1 380 ? -5.065 31.422 9.634 1.00 64.06 380 ALA A C 1
ATOM 2879 O O . ALA A 1 380 ? -4.025 31.087 10.200 1.00 64.06 380 ALA A O 1
ATOM 2880 N N . GLY A 1 381 ? -5.999 32.141 10.257 1.00 67.00 381 GLY A N 1
ATOM 2881 C CA . GLY A 1 381 ? -5.897 32.519 11.658 1.00 67.00 381 GLY A CA 1
ATOM 2882 C C . GLY A 1 381 ? -6.087 31.360 12.635 1.00 67.00 381 GLY A C 1
ATOM 2883 O O . GLY A 1 381 ? -5.388 31.291 13.646 1.00 67.00 381 GLY A O 1
ATOM 2884 N N . ALA A 1 382 ? -7.007 30.444 12.332 1.00 72.44 382 ALA A N 1
ATOM 2885 C CA . ALA A 1 382 ? -7.205 29.208 13.080 1.00 72.44 382 ALA A CA 1
ATOM 2886 C C . ALA A 1 382 ? -5.925 28.355 13.063 1.00 72.44 382 ALA A C 1
ATOM 2888 O O . ALA A 1 382 ? -5.446 27.963 14.128 1.00 72.44 382 ALA A O 1
ATOM 2889 N N . GLU A 1 383 ? -5.306 28.199 11.889 1.00 69.56 383 GLU A N 1
ATOM 2890 C CA . GLU A 1 383 ? -4.019 27.514 11.719 1.00 69.56 383 GLU A CA 1
ATOM 2891 C C . GLU A 1 383 ? -2.928 28.144 12.602 1.00 69.56 383 GLU A C 1
ATOM 2893 O O . GLU A 1 383 ? -2.266 27.460 13.382 1.00 69.56 383 GLU A O 1
ATOM 2898 N N . ALA A 1 384 ? -2.791 29.476 12.573 1.00 63.78 384 ALA A N 1
ATOM 2899 C CA . ALA A 1 384 ? -1.805 30.198 13.384 1.00 63.78 384 ALA A CA 1
ATOM 2900 C C . ALA A 1 384 ? -2.014 30.040 14.905 1.00 63.78 384 ALA A C 1
ATOM 2902 O O . ALA A 1 384 ? -1.072 30.218 15.680 1.00 63.78 384 ALA A O 1
ATOM 2903 N N . LYS A 1 385 ? -3.234 29.704 15.340 1.00 72.81 385 LYS A N 1
ATOM 2904 C CA . LYS A 1 385 ? -3.591 29.435 16.742 1.00 72.81 385 LYS A CA 1
ATOM 2905 C C . LYS A 1 385 ? -3.522 27.951 17.116 1.00 72.81 385 LYS A C 1
ATOM 2907 O O . LYS A 1 385 ? -3.857 27.606 18.247 1.00 72.81 385 LYS A O 1
ATOM 2912 N N . GLY A 1 386 ? -3.086 27.088 16.198 1.00 76.50 386 GLY A N 1
ATOM 2913 C CA . GLY A 1 386 ? -3.012 25.642 16.403 1.00 76.50 386 GLY A CA 1
ATOM 2914 C C . GLY A 1 386 ? -4.359 24.924 16.291 1.00 76.50 386 GLY A C 1
ATOM 2915 O O . GLY A 1 386 ? -4.441 23.753 16.650 1.00 76.50 386 GLY A O 1
ATOM 2916 N N . LEU A 1 387 ? -5.404 25.591 15.788 1.00 80.25 387 LEU A N 1
ATOM 2917 C CA . LEU A 1 387 ? -6.699 24.983 15.456 1.00 80.25 387 LEU A CA 1
ATOM 2918 C C . LEU A 1 387 ? -6.625 24.362 14.052 1.00 80.25 387 LEU A C 1
ATOM 2920 O O . LEU A 1 387 ? -7.278 24.806 13.104 1.00 80.25 387 LEU A O 1
ATOM 2924 N N . THR A 1 388 ? -5.731 23.384 13.928 1.00 85.88 388 THR A N 1
ATOM 2925 C CA . THR A 1 388 ? -5.293 22.804 12.654 1.00 85.88 388 THR A CA 1
ATOM 2926 C C . THR A 1 388 ? -6.434 22.063 11.955 1.00 85.88 388 THR A C 1
ATOM 2928 O O . THR A 1 388 ? -6.629 22.205 10.746 1.00 85.88 388 THR A O 1
ATOM 2931 N N . ASN A 1 389 ? -7.242 21.297 12.696 1.00 88.50 389 ASN A N 1
ATOM 2932 C CA . ASN A 1 389 ? -8.360 20.561 12.109 1.00 88.50 389 ASN A CA 1
ATOM 2933 C C . ASN A 1 389 ? -9.476 21.509 11.668 1.00 88.50 389 ASN A C 1
ATOM 2935 O O . ASN A 1 389 ? -10.023 21.328 10.581 1.00 88.50 389 ASN A O 1
ATOM 2939 N N . ALA A 1 390 ? -9.775 22.545 12.450 1.00 87.38 390 ALA A N 1
ATOM 2940 C CA . ALA A 1 390 ? -10.747 23.567 12.079 1.00 87.38 390 ALA A CA 1
ATOM 2941 C C . ALA A 1 390 ? -10.329 24.309 10.799 1.00 87.38 390 ALA A C 1
ATOM 2943 O O . ALA A 1 390 ? -11.129 24.457 9.872 1.00 87.38 390 ALA A O 1
ATOM 2944 N N . ALA A 1 391 ? -9.061 24.728 10.710 1.00 80.69 391 ALA A N 1
ATOM 2945 C CA . ALA A 1 391 ? -8.511 25.376 9.522 1.00 80.69 391 ALA A CA 1
ATOM 2946 C C . ALA A 1 391 ? -8.575 24.461 8.293 1.00 80.69 391 ALA A C 1
ATOM 2948 O O . ALA A 1 391 ? -9.001 24.890 7.219 1.00 80.69 391 ALA A O 1
ATOM 2949 N N . ARG A 1 392 ? -8.207 23.185 8.456 1.00 91.06 392 ARG A N 1
ATOM 2950 C CA . ARG A 1 392 ? -8.268 22.165 7.403 1.00 91.06 392 ARG A CA 1
ATOM 2951 C C . ARG A 1 392 ? -9.686 21.968 6.862 1.00 91.06 392 ARG A C 1
ATOM 2953 O O . ARG A 1 392 ? -9.864 22.014 5.648 1.00 91.06 392 ARG A O 1
ATOM 2960 N N . HIS A 1 393 ? -10.681 21.786 7.731 1.00 92.75 393 HIS A N 1
ATOM 2961 C CA . HIS A 1 393 ? -12.076 21.592 7.312 1.00 92.75 393 HIS A CA 1
ATOM 2962 C C . HIS A 1 393 ? -12.644 22.841 6.627 1.00 92.75 393 HIS A C 1
ATOM 2964 O O . HIS A 1 393 ? -13.341 22.730 5.616 1.00 92.75 393 HIS A O 1
ATOM 2970 N N . MET A 1 394 ? -12.303 24.033 7.130 1.00 90.50 394 MET A N 1
ATOM 2971 C CA . MET A 1 394 ? -12.723 25.295 6.523 1.00 90.50 394 MET A CA 1
ATOM 2972 C C . MET A 1 394 ? -12.100 25.507 5.140 1.00 90.50 394 MET A C 1
ATOM 2974 O O . MET A 1 394 ? -12.804 25.861 4.199 1.00 90.50 394 MET A O 1
ATOM 2978 N N . ASN A 1 395 ? -10.794 25.272 4.989 1.00 86.38 395 ASN A N 1
ATOM 2979 C CA . ASN A 1 395 ? -10.136 25.379 3.687 1.00 86.38 395 ASN A CA 1
ATOM 2980 C C . ASN A 1 395 ? -10.724 24.378 2.687 1.00 86.38 395 ASN A C 1
ATOM 2982 O O . ASN A 1 395 ? -11.055 24.770 1.575 1.00 86.38 395 ASN A O 1
ATOM 2986 N N . HIS A 1 396 ? -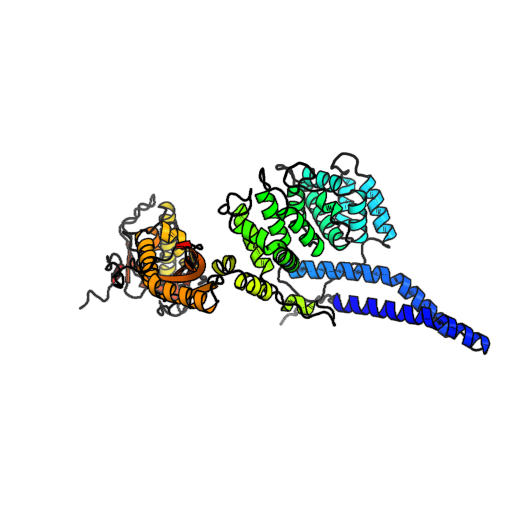10.952 23.130 3.109 1.00 89.62 396 HIS A N 1
ATOM 2987 C CA . HIS A 1 396 ? -11.565 22.108 2.256 1.00 89.62 396 HIS A CA 1
ATOM 2988 C C . HIS A 1 396 ? -12.973 22.494 1.790 1.00 89.62 396 HIS A C 1
ATOM 2990 O O . HIS A 1 396 ? -13.304 22.322 0.620 1.00 89.62 396 HIS A O 1
ATOM 2996 N N . TYR A 1 397 ? -13.781 23.075 2.683 1.00 93.69 397 TYR A N 1
ATOM 2997 C CA . TYR A 1 397 ? -15.094 23.619 2.335 1.00 93.69 397 TYR A CA 1
ATOM 2998 C C . TYR A 1 397 ? -14.988 24.701 1.252 1.00 93.69 397 TYR A C 1
ATOM 3000 O O . TYR A 1 397 ? -15.684 24.639 0.241 1.00 93.69 397 TYR A O 1
ATOM 3008 N N . LEU A 1 398 ? -14.090 25.673 1.445 1.00 89.94 398 LEU A N 1
ATOM 3009 C CA . LEU A 1 398 ? -13.893 26.815 0.543 1.00 89.94 398 LEU A CA 1
ATOM 3010 C C . LEU A 1 398 ? -13.213 26.436 -0.783 1.00 89.94 398 LEU A C 1
ATOM 3012 O O . LEU A 1 398 ? -13.231 27.225 -1.722 1.00 89.94 398 LEU A O 1
ATOM 3016 N N . ASP A 1 399 ? -12.601 25.259 -0.887 1.00 90.06 399 ASP A N 1
ATOM 3017 C CA . ASP A 1 399 ? -11.987 24.775 -2.129 1.00 90.06 399 ASP A CA 1
ATOM 3018 C C . ASP A 1 399 ? -13.009 24.213 -3.134 1.00 90.06 399 ASP A C 1
ATOM 3020 O O . ASP A 1 399 ? -12.634 23.858 -4.251 1.00 90.06 399 ASP A O 1
ATOM 3024 N N . ASP A 1 400 ? -14.298 24.182 -2.769 1.00 88.88 400 ASP A N 1
ATOM 3025 C CA . ASP A 1 400 ? -15.430 23.980 -3.691 1.00 88.88 400 ASP A CA 1
ATOM 3026 C C . ASP A 1 400 ? -15.429 22.631 -4.439 1.00 88.88 400 ASP A C 1
ATOM 3028 O O . ASP A 1 400 ? -16.006 22.486 -5.512 1.00 88.88 400 ASP A O 1
ATOM 3032 N N . SER A 1 401 ? -14.744 21.618 -3.899 1.00 89.62 401 SER A N 1
ATOM 3033 C CA . SER A 1 401 ? -14.610 20.312 -4.564 1.00 89.62 401 SER A CA 1
ATOM 3034 C C . SER A 1 401 ? -15.761 19.348 -4.263 1.00 89.62 401 SER A C 1
ATOM 3036 O O . SER A 1 401 ? -16.046 18.448 -5.057 1.00 89.62 401 SER A O 1
ATOM 3038 N N . GLY A 1 402 ? -16.356 19.469 -3.070 1.00 87.25 402 GLY A N 1
ATOM 3039 C CA . GLY A 1 402 ? -17.331 18.521 -2.525 1.00 87.25 402 GLY A CA 1
ATOM 3040 C C . GLY A 1 402 ? -16.789 17.109 -2.292 1.00 87.25 402 GLY A C 1
ATOM 3041 O O . GLY A 1 402 ? -17.566 16.211 -1.966 1.00 87.25 402 GLY A O 1
ATOM 3042 N N . SER A 1 403 ? -15.485 16.873 -2.479 1.00 88.19 403 SER A N 1
ATOM 3043 C CA . SER A 1 403 ? -14.899 15.549 -2.272 1.00 88.19 403 SER A CA 1
ATOM 3044 C C . SER A 1 403 ? -14.942 15.181 -0.786 1.00 88.19 403 SER A C 1
ATOM 3046 O O . SER A 1 403 ? -14.701 16.069 0.036 1.00 88.19 403 SER A O 1
ATOM 3048 N N . PRO A 1 404 ? -15.176 13.909 -0.418 1.00 86.00 404 PRO A N 1
ATOM 3049 C CA . PRO A 1 404 ? -15.125 13.495 0.978 1.00 86.00 404 PRO A CA 1
ATOM 3050 C C . PRO A 1 404 ? -13.786 13.837 1.642 1.00 86.00 404 PRO A C 1
ATOM 3052 O O . PRO A 1 404 ? -12.731 13.734 1.011 1.00 86.00 404 PRO A O 1
ATOM 3055 N N . LEU A 1 405 ? -13.825 14.212 2.921 1.00 82.62 405 LEU A N 1
ATOM 3056 C CA . LEU A 1 405 ? -12.637 14.492 3.724 1.00 82.62 405 LEU A CA 1
ATOM 3057 C C . LEU A 1 405 ? -12.404 13.369 4.736 1.00 82.62 405 LEU A C 1
ATOM 3059 O O . LEU A 1 405 ? -13.291 13.034 5.520 1.00 82.62 405 LEU A O 1
ATOM 3063 N N . THR A 1 406 ? -11.195 12.809 4.752 1.00 89.44 406 THR A N 1
ATOM 3064 C CA . THR A 1 406 ? -10.836 11.762 5.719 1.00 89.44 406 THR A CA 1
ATOM 3065 C C . THR A 1 406 ? -10.259 12.353 7.007 1.00 89.44 406 THR A C 1
ATOM 3067 O O . THR A 1 406 ? -9.373 13.212 6.948 1.00 89.44 406 THR A O 1
ATOM 3070 N N . VAL A 1 407 ? -10.701 11.882 8.173 1.00 81.69 407 VAL A N 1
ATOM 3071 C CA . VAL A 1 407 ? -10.140 12.240 9.491 1.00 81.69 407 VAL A CA 1
ATOM 3072 C C . VAL A 1 407 ? -9.508 11.033 10.178 1.00 81.69 407 VAL A C 1
ATOM 3074 O O . VAL A 1 407 ? -9.967 9.903 10.016 1.00 81.69 407 VAL A O 1
ATOM 3077 N N . ASN A 1 408 ? -8.461 11.283 10.962 1.00 84.69 408 ASN A N 1
ATOM 3078 C CA . ASN A 1 408 ? -7.862 10.276 11.827 1.00 84.69 408 ASN A CA 1
ATOM 3079 C C . ASN A 1 408 ? -8.669 10.186 13.131 1.00 84.69 408 ASN A C 1
ATOM 3081 O O . ASN A 1 408 ? -8.745 11.150 13.893 1.00 84.69 408 ASN A O 1
ATOM 3085 N N . VAL A 1 409 ? -9.300 9.038 13.378 1.00 88.12 409 VAL A N 1
ATOM 3086 C CA . VAL A 1 409 ? -10.165 8.853 14.553 1.00 88.12 409 VAL A CA 1
ATOM 3087 C C . VAL A 1 409 ? -9.348 8.759 15.841 1.00 88.12 409 VAL A C 1
ATOM 3089 O O . VAL A 1 409 ? -9.830 9.187 16.892 1.00 88.12 409 VAL A O 1
ATOM 3092 N N . ASP A 1 410 ? -8.109 8.266 15.782 1.00 85.38 410 ASP A N 1
ATOM 3093 C CA . ASP A 1 410 ? -7.254 8.152 16.966 1.00 85.38 410 ASP A CA 1
ATOM 3094 C C . ASP A 1 410 ? -6.802 9.510 17.493 1.00 85.38 410 ASP A C 1
ATOM 3096 O O . ASP A 1 410 ? -6.682 9.669 18.709 1.00 85.38 410 ASP A O 1
ATOM 3100 N N . ASP A 1 411 ? -6.673 10.512 16.620 1.00 87.12 411 ASP A N 1
ATOM 3101 C CA . ASP A 1 411 ? -6.425 11.896 17.031 1.00 87.12 411 ASP A CA 1
ATOM 3102 C C . ASP A 1 411 ? -7.628 12.445 17.818 1.00 87.12 411 ASP A C 1
ATOM 3104 O O . ASP A 1 411 ? -7.464 13.013 18.897 1.00 87.12 411 ASP A O 1
ATOM 3108 N N . ILE A 1 412 ? -8.862 12.177 17.371 1.00 92.06 412 ILE A N 1
ATOM 3109 C CA . ILE A 1 412 ? -10.079 12.579 18.103 1.00 92.06 412 ILE A CA 1
ATOM 3110 C C . ILE A 1 412 ? -10.150 11.862 19.460 1.00 92.06 412 ILE A C 1
ATOM 3112 O O . ILE A 1 412 ? -10.465 12.476 20.483 1.00 92.06 412 ILE A O 1
ATOM 3116 N N . LEU A 1 413 ? -9.851 10.559 19.497 1.00 91.31 413 LEU A N 1
ATOM 3117 C CA . LEU A 1 413 ? -9.809 9.784 20.741 1.00 91.31 413 LEU A CA 1
ATOM 3118 C C . LEU A 1 413 ? -8.736 10.326 21.697 1.00 91.31 413 LEU A C 1
ATOM 3120 O O . LEU A 1 413 ? -8.979 10.391 22.907 1.00 91.31 413 LEU A O 1
ATOM 3124 N N . ALA A 1 414 ? -7.565 10.709 21.178 1.00 90.75 414 ALA A N 1
ATOM 3125 C CA . ALA A 1 414 ? -6.468 11.324 21.919 1.00 90.75 414 ALA A CA 1
ATOM 3126 C C . ALA A 1 414 ? -6.859 12.673 22.518 1.00 90.75 414 ALA A C 1
ATOM 3128 O O . ALA A 1 414 ? -6.759 12.841 23.739 1.00 90.75 414 ALA A O 1
ATOM 3129 N N . ASP A 1 415 ? -7.371 13.567 21.682 1.00 91.94 415 ASP A N 1
ATOM 3130 C CA . ASP A 1 415 ? -7.654 14.954 22.028 1.00 91.94 415 ASP A CA 1
ATOM 3131 C C . ASP A 1 415 ? -8.921 15.110 22.868 1.00 91.94 415 ASP A C 1
ATOM 3133 O O . ASP A 1 415 ? -9.024 16.042 23.667 1.00 91.94 415 ASP A O 1
ATOM 3137 N N . VAL A 1 416 ? -9.883 14.189 22.733 1.00 95.44 416 VAL A N 1
ATOM 3138 C CA . VAL A 1 416 ? -11.178 14.254 23.419 1.00 95.44 416 VAL A CA 1
ATOM 3139 C C . VAL A 1 416 ? -11.384 13.036 24.333 1.00 95.44 416 VAL A C 1
ATOM 3141 O O . VAL A 1 416 ? -12.122 12.103 24.005 1.00 95.44 416 VAL A O 1
ATOM 3144 N N . PRO A 1 417 ? -10.825 13.038 25.565 1.00 94.56 417 PRO A N 1
ATOM 3145 C CA . PRO A 1 417 ? -10.981 11.932 26.514 1.00 94.56 417 PRO A CA 1
ATOM 3146 C C . PRO A 1 417 ? -12.434 11.576 26.857 1.00 94.56 417 PRO A C 1
ATOM 3148 O O . PRO A 1 417 ? -12.713 10.448 27.261 1.00 94.56 417 PRO A O 1
ATOM 3151 N N . ALA A 1 418 ? -13.367 12.526 26.738 1.00 91.25 418 ALA A N 1
ATOM 3152 C CA . ALA A 1 418 ? -14.794 12.260 26.913 1.00 91.25 418 ALA A CA 1
ATOM 3153 C C . ALA A 1 418 ? -15.365 11.371 25.798 1.00 91.25 418 ALA A C 1
ATOM 3155 O O . ALA A 1 418 ? -16.169 10.489 26.094 1.00 91.25 418 ALA A O 1
ATOM 3156 N N . PHE A 1 419 ? -14.903 11.553 24.559 1.00 94.75 419 PHE A N 1
ATOM 3157 C CA . PHE A 1 419 ? -15.277 10.713 23.427 1.00 94.75 419 PHE A CA 1
ATOM 3158 C C . PHE A 1 419 ? -14.720 9.300 23.599 1.00 94.75 419 PHE A C 1
ATOM 3160 O O . PHE A 1 419 ? -15.473 8.335 23.503 1.00 94.75 419 PHE A O 1
ATOM 3167 N N . ARG A 1 420 ? -13.446 9.171 23.999 1.00 94.38 420 ARG A N 1
ATOM 3168 C CA . ARG A 1 420 ? -12.853 7.867 24.344 1.00 94.38 420 ARG A CA 1
ATOM 3169 C C . ARG A 1 420 ? -13.683 7.117 25.393 1.00 94.38 420 ARG A C 1
ATOM 3171 O O . ARG A 1 420 ? -14.065 5.978 25.163 1.00 94.38 420 ARG A O 1
ATOM 3178 N N . ARG A 1 421 ? -14.051 7.774 26.502 1.00 92.56 421 ARG A N 1
ATOM 3179 C CA . ARG A 1 421 ? -14.912 7.156 27.532 1.00 92.56 421 ARG A CA 1
ATOM 3180 C C . ARG A 1 421 ? -16.278 6.735 26.989 1.00 92.56 421 ARG A C 1
ATOM 3182 O O . ARG A 1 421 ? -16.821 5.723 27.421 1.00 92.56 421 ARG A O 1
ATOM 3189 N N . GLN A 1 422 ? -16.853 7.514 26.077 1.00 92.12 422 GLN A N 1
ATOM 3190 C CA . GLN A 1 422 ? -18.126 7.179 25.447 1.00 92.12 422 GLN A CA 1
ATOM 3191 C C . GLN A 1 422 ? -18.001 5.921 24.565 1.00 92.12 422 GLN A C 1
ATOM 3193 O O . GLN A 1 422 ? -18.877 5.055 24.618 1.00 92.12 422 GLN A O 1
ATOM 3198 N N . VAL A 1 423 ? -16.906 5.786 23.810 1.00 94.56 423 VAL A N 1
ATOM 3199 C CA . VAL A 1 423 ? -16.580 4.567 23.053 1.00 94.56 423 VAL A CA 1
ATOM 3200 C C . VAL A 1 423 ? -16.397 3.376 23.993 1.00 94.56 423 VAL A C 1
ATOM 3202 O O . VAL A 1 423 ? -17.035 2.347 23.779 1.00 94.56 423 VAL A O 1
ATOM 3205 N N . ASP A 1 424 ? -15.621 3.531 25.070 1.00 92.50 424 ASP A N 1
ATOM 3206 C CA . ASP A 1 424 ? -15.381 2.473 26.063 1.00 92.50 424 ASP A CA 1
ATOM 3207 C C . ASP A 1 424 ? -16.688 1.968 26.691 1.00 92.50 424 ASP A C 1
ATOM 3209 O O . ASP A 1 424 ? -16.897 0.761 26.836 1.00 92.50 424 ASP A O 1
ATOM 3213 N N . ASN A 1 425 ? -17.604 2.882 27.026 1.00 89.56 425 ASN A N 1
ATOM 3214 C CA . ASN A 1 425 ? -18.913 2.526 27.567 1.00 89.56 425 ASN A CA 1
ATOM 3215 C C . ASN A 1 425 ? -19.791 1.808 26.536 1.00 89.56 425 ASN A C 1
ATOM 3217 O O . ASN A 1 425 ? -20.496 0.859 26.884 1.00 89.56 425 ASN A O 1
ATOM 3221 N N . TYR A 1 426 ? -19.765 2.253 25.274 1.00 92.81 426 TYR A N 1
ATOM 3222 C CA . TYR A 1 426 ? -20.538 1.605 24.219 1.00 92.81 426 TYR A CA 1
ATOM 3223 C C . TYR A 1 426 ? -20.061 0.170 24.009 1.00 92.81 426 TYR A C 1
ATOM 3225 O O . TYR A 1 426 ? -20.852 -0.768 24.053 1.00 92.81 426 TYR A O 1
ATOM 3233 N N . LEU A 1 427 ? -18.752 -0.004 23.909 1.00 93.06 427 LEU A N 1
ATOM 3234 C CA . LEU A 1 427 ? -18.081 -1.287 23.864 1.00 93.06 427 LEU A CA 1
ATOM 3235 C C . LEU A 1 427 ? -18.430 -2.187 25.063 1.00 93.06 427 LEU A C 1
ATOM 3237 O O . LEU A 1 427 ? -18.822 -3.336 24.872 1.00 93.06 427 LEU A O 1
ATOM 3241 N N . ALA A 1 428 ? -18.377 -1.667 26.293 1.00 90.38 428 ALA A N 1
ATOM 3242 C CA . ALA A 1 428 ? -18.744 -2.419 27.496 1.00 90.38 428 ALA A CA 1
ATOM 3243 C C . ALA A 1 428 ? -20.219 -2.871 27.507 1.00 90.38 428 ALA A C 1
ATOM 3245 O O . ALA A 1 428 ? -20.547 -3.906 28.089 1.00 90.38 428 ALA A O 1
ATOM 3246 N N . SER A 1 429 ? -21.115 -2.134 26.839 1.00 88.38 429 SER A N 1
ATOM 3247 C CA . SER A 1 429 ? -22.515 -2.547 26.672 1.00 88.38 429 SER A CA 1
ATOM 3248 C C . SER A 1 429 ? -22.680 -3.763 25.747 1.00 88.38 429 SER A C 1
ATOM 3250 O O . SER A 1 429 ? -23.648 -4.514 25.889 1.00 88.38 429 SER A O 1
ATOM 3252 N N . LEU A 1 430 ? -21.718 -3.999 24.843 1.00 91.94 430 LEU A N 1
ATOM 3253 C CA . LEU A 1 430 ? -21.710 -5.132 23.913 1.00 91.94 430 LEU A CA 1
ATOM 3254 C C . LEU A 1 430 ? -21.138 -6.409 24.545 1.00 91.94 430 LEU A C 1
ATOM 3256 O O . LEU A 1 430 ? -21.510 -7.504 24.112 1.00 91.94 430 LEU A O 1
ATOM 3260 N N . ASP A 1 431 ? -20.296 -6.282 25.580 1.00 92.12 431 ASP A N 1
ATOM 3261 C CA . ASP A 1 431 ? -19.509 -7.370 26.185 1.00 92.12 431 ASP A CA 1
ATOM 3262 C C . ASP A 1 431 ? -20.329 -8.627 26.460 1.00 92.12 431 ASP A C 1
ATOM 3264 O O . ASP A 1 431 ? -19.934 -9.710 26.046 1.00 92.12 431 ASP A O 1
ATOM 3268 N N . ARG A 1 432 ? -21.495 -8.499 27.107 1.00 91.00 432 ARG A N 1
ATOM 3269 C CA . ARG A 1 432 ? -22.363 -9.649 27.412 1.00 91.00 432 ARG A CA 1
ATOM 3270 C C . ARG A 1 432 ? -22.760 -10.407 26.148 1.00 91.00 432 ARG A C 1
ATOM 3272 O O . ARG A 1 432 ? -22.595 -11.618 26.071 1.00 91.00 432 ARG A O 1
ATOM 3279 N N . SER A 1 433 ? -23.281 -9.681 25.160 1.00 91.88 433 SER A N 1
ATOM 3280 C CA . SER A 1 433 ? -23.799 -10.285 23.932 1.00 91.88 433 SER A CA 1
ATOM 3281 C C . SER A 1 433 ? -22.698 -10.932 23.093 1.00 91.88 433 SER A C 1
ATOM 3283 O O . SER A 1 433 ? -22.926 -11.985 22.502 1.00 91.88 433 SER A O 1
ATOM 3285 N N . LEU A 1 434 ? -21.512 -10.322 23.056 1.00 93.06 434 LEU A N 1
ATOM 3286 C CA . LEU A 1 434 ? -20.368 -10.828 22.305 1.00 93.06 434 LEU A CA 1
ATOM 3287 C C . LEU A 1 434 ? -19.704 -12.006 23.022 1.00 93.06 434 LEU A C 1
ATOM 3289 O O . LEU A 1 434 ? -19.333 -12.979 22.373 1.00 93.06 434 LEU A O 1
ATOM 3293 N N . HIS A 1 435 ? -19.633 -11.960 24.354 1.00 93.50 435 HIS A N 1
ATOM 3294 C CA . HIS A 1 435 ? -19.152 -13.067 25.176 1.00 93.50 435 HIS A CA 1
ATOM 3295 C C . HIS A 1 435 ? -19.996 -14.327 24.953 1.00 93.50 435 HIS A C 1
ATOM 3297 O O . HIS A 1 435 ? -19.449 -15.398 24.682 1.00 93.50 435 HIS A O 1
ATOM 3303 N N . ASP A 1 436 ? -21.325 -14.196 25.014 1.00 91.25 436 ASP A N 1
ATOM 3304 C CA . ASP A 1 436 ? -22.251 -15.313 24.807 1.00 91.25 436 ASP A CA 1
ATOM 3305 C C . ASP A 1 436 ? -22.127 -15.893 23.384 1.00 91.25 436 ASP A C 1
ATOM 3307 O O . ASP A 1 436 ? -22.069 -17.112 23.213 1.00 91.25 436 ASP A O 1
ATOM 3311 N N . GLN A 1 437 ? -22.026 -15.032 22.362 1.00 90.94 437 GLN A N 1
ATOM 3312 C CA . GLN A 1 437 ? -21.858 -15.447 20.962 1.00 90.94 437 GLN A CA 1
ATOM 3313 C C . GLN A 1 437 ? -20.537 -16.183 20.720 1.00 90.94 437 GLN A C 1
ATOM 3315 O O . GLN A 1 437 ? -20.541 -17.274 20.148 1.00 90.94 437 GLN A O 1
ATOM 3320 N N . ALA A 1 438 ? -19.416 -15.620 21.177 1.00 90.56 438 ALA A N 1
ATOM 3321 C CA . ALA A 1 438 ? -18.095 -16.215 21.000 1.00 90.56 438 ALA A CA 1
ATOM 3322 C C . ALA A 1 438 ? -17.967 -17.547 21.753 1.00 90.56 438 ALA A C 1
ATOM 3324 O O . ALA A 1 438 ? -17.485 -18.533 21.194 1.00 90.56 438 ALA A O 1
ATOM 3325 N N . THR A 1 439 ? -18.492 -17.624 22.979 1.00 91.81 439 THR A N 1
ATOM 3326 C CA . THR A 1 439 ? -18.498 -18.866 23.769 1.00 91.81 439 THR A CA 1
ATOM 3327 C C . THR A 1 439 ? -19.343 -19.953 23.103 1.00 91.81 439 THR A C 1
ATOM 3329 O O . THR A 1 439 ? -18.925 -21.111 23.033 1.00 91.81 439 THR A O 1
ATOM 3332 N N . ALA A 1 440 ? -20.518 -19.599 22.572 1.00 89.19 440 ALA A N 1
ATOM 3333 C CA . ALA A 1 440 ? -21.368 -20.538 21.844 1.00 89.19 440 ALA A CA 1
ATOM 3334 C C . ALA A 1 440 ? -20.704 -21.032 20.547 1.00 89.19 440 ALA A C 1
ATOM 3336 O O . ALA A 1 440 ? -20.749 -22.230 20.259 1.00 89.19 440 ALA A O 1
ATOM 3337 N N . ALA A 1 441 ? -20.056 -20.137 19.793 1.00 86.00 441 ALA A N 1
ATOM 3338 C CA . ALA A 1 441 ? -19.315 -20.485 18.582 1.00 86.00 441 ALA A CA 1
ATOM 3339 C C . ALA A 1 441 ? -18.140 -21.429 18.885 1.00 86.00 441 ALA A C 1
ATOM 3341 O O . ALA A 1 441 ? -17.982 -22.452 18.219 1.00 86.00 441 ALA A O 1
ATOM 3342 N N . TYR A 1 442 ? -17.374 -21.145 19.939 1.00 89.75 442 TYR A N 1
ATOM 3343 C CA . TYR A 1 442 ? -16.258 -21.977 20.388 1.00 89.75 442 TYR A CA 1
ATOM 3344 C C . TYR A 1 442 ? -16.718 -23.380 20.817 1.00 89.75 442 TYR A C 1
ATOM 3346 O O . TYR A 1 442 ? -16.129 -24.394 20.429 1.00 89.75 442 TYR A O 1
ATOM 3354 N N . ALA A 1 443 ? -17.826 -23.463 21.563 1.00 89.50 443 ALA A N 1
ATOM 3355 C CA . ALA A 1 443 ? -18.426 -24.737 21.952 1.00 89.50 443 ALA A CA 1
ATOM 3356 C C . ALA A 1 443 ? -18.925 -25.538 20.735 1.00 89.50 443 ALA A C 1
ATOM 3358 O O . ALA A 1 443 ? -18.699 -26.747 20.657 1.00 89.50 443 ALA A O 1
ATOM 3359 N N . ALA A 1 444 ? -19.563 -24.875 19.764 1.00 83.94 444 ALA A N 1
ATOM 3360 C CA . ALA A 1 444 ? -20.012 -25.503 18.520 1.00 83.94 444 ALA A CA 1
ATOM 3361 C C . ALA A 1 444 ? -18.841 -26.014 17.662 1.00 83.94 444 ALA A C 1
ATOM 3363 O O . ALA A 1 444 ? -18.966 -27.051 17.011 1.00 83.94 444 ALA A O 1
ATOM 3364 N N . ALA A 1 445 ? -17.690 -25.338 17.718 1.00 85.56 445 ALA A N 1
ATOM 3365 C CA . ALA A 1 445 ? -16.439 -25.750 17.083 1.00 85.56 445 ALA A CA 1
ATOM 3366 C C . ALA A 1 445 ? -15.667 -26.835 17.867 1.00 85.56 445 ALA A C 1
ATOM 3368 O O . ALA A 1 445 ? -14.523 -27.155 17.532 1.00 85.56 445 ALA A O 1
ATOM 3369 N N . GLY A 1 446 ? -16.261 -27.404 18.923 1.00 87.69 446 GLY A N 1
ATOM 3370 C CA . GLY A 1 446 ? -15.658 -28.483 19.705 1.00 87.69 446 GLY A CA 1
ATOM 3371 C C . GLY A 1 446 ? -14.431 -28.059 20.517 1.00 87.69 446 GLY A C 1
ATOM 3372 O O . GLY A 1 446 ? -13.587 -28.903 20.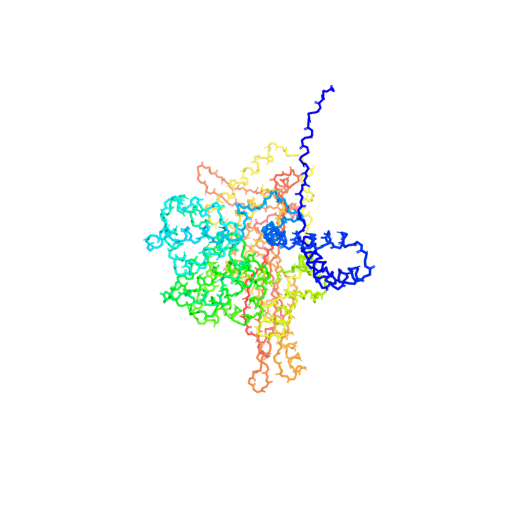809 1.00 87.69 446 GLY A O 1
ATOM 3373 N N . GLY A 1 447 ? -14.317 -26.774 20.867 1.00 82.50 447 GLY A N 1
ATOM 3374 C CA . GLY A 1 447 ? -13.160 -26.229 21.583 1.00 82.50 447 GLY A CA 1
ATOM 3375 C C . GLY A 1 447 ? -11.962 -25.894 20.688 1.00 82.50 447 GLY A C 1
ATOM 3376 O O . GLY A 1 447 ? -10.839 -25.782 21.173 1.00 82.50 447 GLY A O 1
ATOM 3377 N N . THR A 1 448 ? -12.185 -25.765 19.381 1.00 81.94 448 THR A N 1
ATOM 3378 C CA . THR A 1 448 ? -11.195 -25.229 18.434 1.00 81.94 448 THR A CA 1
ATOM 3379 C C . THR A 1 448 ? -11.278 -23.698 18.442 1.00 81.94 448 THR A C 1
ATOM 3381 O O . THR A 1 448 ? -12.397 -23.192 18.560 1.00 81.94 448 THR A O 1
ATOM 3384 N N . PRO A 1 449 ? -10.161 -22.949 18.316 1.00 83.06 449 PRO A N 1
ATOM 3385 C CA . PRO A 1 449 ? -10.225 -21.494 18.277 1.00 83.06 449 PRO A CA 1
ATOM 3386 C C . PRO A 1 449 ? -11.156 -20.973 17.175 1.00 83.06 449 PRO A C 1
ATOM 3388 O O . PRO A 1 449 ? -11.186 -21.522 16.071 1.00 83.06 449 PRO A O 1
ATOM 3391 N N . VAL A 1 450 ? -11.912 -19.918 17.478 1.00 80.94 450 VAL A N 1
ATOM 3392 C CA . VAL A 1 450 ? -12.855 -19.283 16.542 1.00 80.94 450 VAL A CA 1
ATOM 3393 C C . VAL A 1 450 ? -12.758 -17.766 16.608 1.00 80.94 450 VAL A C 1
ATOM 3395 O O . VAL A 1 450 ? -12.370 -17.211 17.634 1.00 80.94 450 VAL A O 1
ATOM 3398 N N . SER A 1 451 ? -13.191 -17.110 15.535 1.00 82.88 451 SER A N 1
ATOM 3399 C CA . SER A 1 451 ? -13.278 -15.653 15.439 1.00 82.88 451 SER A CA 1
ATOM 3400 C C . SER A 1 451 ? -14.691 -15.258 15.019 1.00 82.88 451 SER A C 1
ATOM 3402 O O . SER A 1 451 ? -15.216 -15.773 14.031 1.00 82.88 451 SER A O 1
ATOM 3404 N N . VAL A 1 452 ? -15.330 -14.377 15.788 1.00 84.25 452 VAL A N 1
ATOM 3405 C CA . VAL A 1 452 ? -16.716 -13.940 15.576 1.00 84.25 452 VAL A CA 1
ATOM 3406 C C . VAL A 1 452 ? -16.731 -12.442 15.263 1.00 84.25 452 VAL A C 1
ATOM 3408 O O . VAL A 1 452 ? -16.475 -11.642 16.167 1.00 84.25 452 VAL A O 1
ATOM 3411 N N . PRO A 1 453 ? -17.012 -12.039 14.009 1.00 87.50 453 PRO A N 1
ATOM 3412 C CA . PRO A 1 453 ? -17.096 -10.631 13.645 1.00 87.50 453 PRO A CA 1
ATOM 3413 C C . PRO A 1 453 ? -18.363 -9.984 14.214 1.00 87.50 453 PRO A C 1
ATOM 3415 O O . PRO A 1 453 ? -19.401 -10.634 14.361 1.00 87.50 453 PRO A O 1
ATOM 3418 N N . PHE A 1 454 ? -18.301 -8.683 14.481 1.00 87.25 454 PHE A N 1
ATOM 3419 C CA . PHE A 1 454 ? -19.448 -7.877 14.873 1.00 87.25 454 PHE A CA 1
ATOM 3420 C C . PHE A 1 454 ? -19.398 -6.473 14.265 1.00 87.25 454 PHE A C 1
ATOM 3422 O O . PHE A 1 454 ? -18.339 -5.879 14.059 1.00 87.25 454 PHE A O 1
ATOM 3429 N N . THR A 1 455 ? -20.587 -5.918 14.055 1.00 89.19 455 THR A N 1
ATOM 3430 C CA . THR A 1 455 ? -20.796 -4.530 13.647 1.00 89.19 455 TH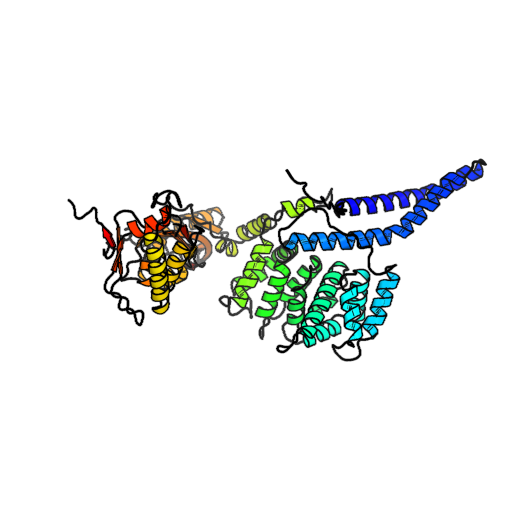R A CA 1
ATOM 3431 C C . THR A 1 455 ? -21.806 -3.906 14.596 1.00 89.19 455 THR A C 1
ATOM 3433 O O . THR A 1 455 ? -22.926 -4.405 14.732 1.00 89.19 455 THR A O 1
ATOM 3436 N N . ALA A 1 456 ? -21.420 -2.829 15.274 1.00 88.94 456 ALA A N 1
ATOM 3437 C CA . ALA A 1 456 ? -22.310 -2.088 16.154 1.00 88.94 456 ALA A CA 1
ATOM 3438 C C . ALA A 1 456 ? -23.137 -1.050 15.370 1.00 88.94 456 ALA A C 1
ATOM 3440 O O . ALA A 1 456 ? -22.819 -0.676 14.239 1.00 88.94 456 ALA A O 1
ATOM 3441 N N . GLY A 1 457 ? -24.228 -0.577 15.974 1.00 87.75 457 GLY A N 1
ATOM 3442 C CA . GLY A 1 457 ? -25.023 0.520 15.419 1.00 87.75 457 GLY A CA 1
ATOM 3443 C C . GLY A 1 457 ? -24.352 1.885 15.604 1.00 87.75 457 GLY A C 1
ATOM 3444 O O . GLY A 1 457 ? -23.527 2.065 16.501 1.00 87.75 457 GLY A O 1
ATOM 3445 N N . TRP A 1 458 ? -24.751 2.864 14.792 1.00 90.19 458 TRP A N 1
ATOM 3446 C CA . TRP A 1 458 ? -24.291 4.247 14.924 1.00 90.19 458 TRP A CA 1
ATOM 3447 C C . TRP A 1 458 ? -24.813 4.916 16.203 1.00 90.19 458 TRP A C 1
ATOM 3449 O O . TRP A 1 458 ? -25.981 4.780 16.566 1.00 90.19 458 TRP A O 1
ATOM 3459 N N . GLN A 1 459 ? -23.941 5.683 16.849 1.00 91.12 459 GLN A N 1
ATOM 3460 C CA . GLN A 1 459 ? -24.191 6.502 18.032 1.00 91.12 459 GLN A CA 1
ATOM 3461 C C . GLN A 1 459 ? -23.864 7.969 17.725 1.00 91.12 459 GLN A C 1
ATOM 3463 O O . GLN A 1 459 ? -23.145 8.268 16.774 1.00 91.12 459 GLN A O 1
ATOM 3468 N N . GLY A 1 460 ? -24.411 8.901 18.508 1.00 89.06 460 GLY A N 1
ATOM 3469 C CA . GLY A 1 460 ? -24.074 10.325 18.420 1.00 89.06 460 GLY A CA 1
ATOM 3470 C C . GLY A 1 460 ? -23.090 10.747 19.506 1.00 89.06 460 GLY A C 1
ATOM 3471 O O . GLY A 1 460 ? -23.179 10.268 20.636 1.00 89.06 460 GLY A O 1
ATOM 3472 N N . PHE A 1 461 ? -22.191 11.671 19.181 1.00 89.44 461 PHE A N 1
ATOM 3473 C CA . PHE A 1 461 ? -21.365 12.371 20.161 1.00 89.44 461 PHE A CA 1
ATOM 3474 C C . PHE A 1 461 ? -21.207 13.838 19.759 1.00 89.44 461 PHE A C 1
ATOM 3476 O O . PHE A 1 461 ? -21.065 14.134 18.578 1.00 89.44 461 PHE A O 1
ATOM 3483 N N . TYR A 1 462 ? -21.227 14.752 20.728 1.00 88.94 462 TYR A N 1
ATOM 3484 C CA . TYR A 1 462 ? -21.023 16.176 20.472 1.00 88.94 462 TYR A CA 1
ATOM 3485 C C . TYR A 1 462 ? -19.651 16.615 20.989 1.00 88.94 462 TYR A C 1
ATOM 3487 O O . TYR A 1 462 ? -19.390 16.613 22.194 1.00 88.94 462 TYR A O 1
ATOM 3495 N N . LEU A 1 463 ? -18.762 16.978 20.065 1.00 87.50 463 LEU A N 1
ATOM 3496 C CA . LEU A 1 463 ? -17.435 17.527 20.336 1.00 87.50 463 LEU A CA 1
ATOM 3497 C C . LEU A 1 463 ? -17.593 18.988 20.761 1.00 87.50 463 LEU A C 1
ATOM 3499 O O . LEU A 1 463 ? -17.387 19.890 19.959 1.00 87.50 463 LEU A O 1
ATOM 3503 N N . SER A 1 464 ? -18.017 19.238 22.001 1.00 84.62 464 SER A N 1
ATOM 3504 C CA . SER A 1 464 ? -18.204 20.607 22.486 1.00 84.62 464 SER A CA 1
ATOM 3505 C C . SER A 1 464 ? -16.880 21.381 22.530 1.00 84.62 464 SER A C 1
ATOM 3507 O O . SER A 1 464 ? -15.790 20.823 22.677 1.00 84.62 464 SER A O 1
ATOM 3509 N N . LYS A 1 465 ? -16.970 22.709 22.478 1.00 82.44 465 LYS A N 1
ATOM 3510 C CA . LYS A 1 465 ? -15.807 23.603 22.531 1.00 82.44 465 LYS A CA 1
ATOM 3511 C C . LYS A 1 465 ? -14.971 23.449 23.803 1.00 82.44 465 LYS A C 1
ATOM 3513 O O . LYS A 1 465 ? -13.752 23.614 23.754 1.00 82.44 465 LYS A O 1
ATOM 3518 N N . SER A 1 466 ? -15.624 23.130 24.925 1.00 83.56 466 SER A N 1
ATOM 3519 C CA . SER A 1 466 ? -14.976 22.855 26.212 1.00 83.56 466 SER A CA 1
ATOM 3520 C C . SER A 1 466 ? -14.220 21.524 26.225 1.00 83.56 466 SER A C 1
ATOM 3522 O O . SER A 1 466 ? -13.290 21.366 27.013 1.00 83.56 466 SER A O 1
ATOM 3524 N N . LEU A 1 467 ? -14.586 20.587 25.344 1.00 87.25 467 LEU A N 1
ATOM 3525 C CA . LEU A 1 467 ? -13.873 19.329 25.144 1.00 87.25 467 LEU A CA 1
ATOM 3526 C C . LEU A 1 467 ? -12.685 19.489 24.193 1.00 87.25 467 LEU A C 1
ATOM 3528 O O . LEU A 1 467 ? -11.598 19.013 24.504 1.00 87.25 467 LEU A O 1
ATOM 3532 N N . SER A 1 468 ? -12.879 20.159 23.058 1.00 91.38 468 SER A N 1
ATOM 3533 C CA . SER A 1 468 ? -11.800 20.580 22.161 1.00 91.38 468 SER A CA 1
ATOM 3534 C C . SER A 1 468 ? -12.302 21.686 21.245 1.00 91.38 468 SER A C 1
ATOM 3536 O O . SER A 1 468 ? -13.228 21.480 20.466 1.00 91.38 468 SER A O 1
ATOM 3538 N N . SER A 1 469 ? -11.678 22.863 21.308 1.00 87.06 469 SER A N 1
ATOM 3539 C CA . SER A 1 469 ? -12.036 23.968 20.412 1.00 87.06 469 SER A CA 1
ATOM 3540 C C . SER A 1 469 ? -11.706 23.656 18.951 1.00 87.06 469 SER A C 1
ATOM 3542 O O . SER A 1 469 ? -12.452 24.071 18.073 1.00 87.06 469 SER A O 1
ATOM 3544 N N . ASP A 1 470 ? -10.635 22.903 18.688 1.00 89.31 470 ASP A N 1
ATOM 3545 C CA . ASP A 1 470 ? -10.247 22.525 17.325 1.00 89.31 470 ASP A CA 1
ATOM 3546 C C . ASP A 1 470 ? -11.296 21.596 16.695 1.00 89.31 470 ASP A C 1
ATOM 3548 O O . ASP A 1 470 ? -11.918 21.927 15.686 1.00 89.31 470 ASP A O 1
ATOM 3552 N N . TRP A 1 471 ? -11.602 20.484 17.367 1.00 92.31 471 TRP A N 1
ATOM 3553 C CA . TRP A 1 471 ? -12.585 19.511 16.886 1.00 92.31 471 TRP A CA 1
ATOM 3554 C C . TRP A 1 471 ? -14.032 20.036 16.899 1.00 92.31 471 TRP A C 1
ATOM 3556 O O . TRP A 1 471 ? -14.839 19.643 16.053 1.00 92.31 471 TRP A O 1
ATOM 3566 N N . PHE A 1 472 ? -14.358 20.965 17.803 1.00 88.44 472 PHE A N 1
ATOM 3567 C CA . PHE A 1 472 ? -15.653 21.651 17.824 1.00 88.44 472 PHE A CA 1
ATOM 3568 C C . PHE A 1 472 ? -15.899 22.484 16.565 1.00 88.44 472 PHE A C 1
ATOM 3570 O O . PHE A 1 472 ? -16.979 22.393 15.980 1.00 88.44 472 PHE A O 1
ATOM 3577 N N . TYR A 1 473 ? -14.916 23.292 16.152 1.00 85.00 473 TYR A N 1
ATOM 3578 C CA . TYR A 1 473 ? -15.035 24.106 14.941 1.00 85.00 473 TYR A CA 1
ATOM 3579 C C . TYR A 1 473 ? -14.855 23.282 13.658 1.00 85.00 473 TYR A C 1
ATOM 3581 O O . TYR A 1 473 ? -15.306 23.715 12.603 1.00 85.00 473 TYR A O 1
ATOM 3589 N N . ALA A 1 474 ? -14.222 22.108 13.741 1.00 90.12 474 ALA A N 1
ATOM 3590 C CA . ALA A 1 474 ? -14.050 21.199 12.613 1.00 90.12 474 ALA A CA 1
ATOM 3591 C C . ALA A 1 474 ? -15.312 20.389 12.265 1.00 90.12 474 ALA A C 1
ATOM 3593 O O . ALA A 1 474 ? -15.588 20.194 11.090 1.00 90.12 474 ALA A O 1
ATOM 3594 N N . MET A 1 475 ? -16.047 19.885 13.261 1.00 89.50 475 MET A N 1
ATOM 3595 C CA . MET A 1 475 ? -17.202 18.988 13.046 1.00 89.50 475 MET A CA 1
ATOM 3596 C C . MET A 1 475 ? -18.311 19.245 14.078 1.00 89.50 475 MET A C 1
ATOM 3598 O O . MET A 1 475 ? -19.487 19.433 13.767 1.00 89.50 475 MET A O 1
ATOM 3602 N N . GLY A 1 476 ? -17.946 19.337 15.359 1.00 86.75 476 GLY A N 1
ATOM 3603 C CA . GLY A 1 476 ? -18.919 19.414 16.447 1.00 86.75 476 GLY A CA 1
ATOM 3604 C C . GLY A 1 476 ? -19.705 18.112 16.613 1.00 86.75 476 GLY A C 1
ATOM 3605 O O . GLY A 1 476 ? -19.240 17.209 17.303 1.00 86.75 476 GLY A O 1
ATOM 3606 N N . GLY A 1 477 ? -20.913 18.012 16.056 1.00 86.69 477 GLY A N 1
ATOM 3607 C CA . GLY A 1 477 ? -21.745 16.816 16.204 1.00 86.69 477 GLY A CA 1
ATOM 3608 C C . GLY A 1 477 ? -21.305 15.706 15.259 1.00 86.69 477 GLY A C 1
ATOM 3609 O O . GLY A 1 477 ? -21.407 15.874 14.060 1.00 86.69 477 GLY A O 1
ATOM 3610 N N . ILE A 1 478 ? -20.879 14.558 15.784 1.00 91.06 478 ILE A N 1
ATOM 3611 C CA . ILE A 1 478 ? -20.442 13.414 14.975 1.00 91.06 478 ILE A CA 1
ATOM 3612 C C . ILE A 1 478 ? -21.335 12.193 15.179 1.00 91.06 478 ILE A C 1
ATOM 3614 O O . ILE A 1 478 ? -21.942 11.984 16.241 1.00 91.06 478 ILE A O 1
ATOM 3618 N N . ARG A 1 479 ? -21.365 11.325 14.166 1.00 92.12 479 ARG A N 1
ATOM 3619 C CA . ARG A 1 479 ? -21.799 9.935 14.303 1.00 92.12 479 ARG A CA 1
ATOM 3620 C C . ARG A 1 479 ? -20.576 9.048 14.446 1.00 92.12 479 ARG A C 1
ATOM 3622 O O . ARG A 1 479 ? -19.598 9.224 13.732 1.00 92.12 479 ARG A O 1
ATOM 3629 N N . TYR A 1 480 ? -20.635 8.077 15.349 1.00 95.00 480 TYR A N 1
ATOM 3630 C CA . TYR A 1 480 ? -19.582 7.076 15.479 1.00 95.00 480 TYR A CA 1
ATOM 3631 C C . TYR A 1 480 ? -20.154 5.667 15.614 1.00 95.00 480 TYR A C 1
ATOM 3633 O O . TYR A 1 480 ? -21.276 5.480 16.085 1.00 95.00 480 TYR A O 1
ATOM 3641 N N . THR A 1 481 ? -19.388 4.668 15.200 1.00 94.56 481 THR A N 1
ATOM 3642 C CA . THR A 1 481 ? -19.715 3.253 15.389 1.00 94.56 481 THR A CA 1
ATOM 3643 C C . THR A 1 481 ? -18.446 2.445 15.643 1.00 94.56 481 THR A C 1
ATOM 3645 O O . THR A 1 481 ? -17.337 2.966 15.537 1.00 94.56 481 THR A O 1
ATOM 3648 N N . VAL A 1 482 ? -18.615 1.181 16.022 1.00 94.31 482 VAL A N 1
ATOM 3649 C CA . VAL A 1 482 ? -17.525 0.250 16.297 1.00 94.31 482 VAL A CA 1
ATOM 3650 C C . VAL A 1 482 ? -17.753 -1.036 15.516 1.00 94.31 482 VAL A C 1
ATOM 3652 O O . VAL A 1 482 ? -18.841 -1.615 15.563 1.00 94.31 482 VAL A O 1
ATOM 3655 N N . THR A 1 483 ? -16.727 -1.493 14.816 1.00 89.81 483 THR A N 1
ATOM 3656 C CA . THR A 1 483 ? -16.673 -2.829 14.214 1.00 89.81 483 THR A CA 1
ATOM 3657 C C . THR A 1 483 ? -15.560 -3.609 14.882 1.00 89.81 483 THR A C 1
ATOM 3659 O O . THR A 1 483 ? -14.655 -3.031 15.489 1.00 89.81 483 THR A O 1
ATOM 3662 N N . GLY A 1 484 ? -15.627 -4.929 14.824 1.00 87.75 484 GLY A N 1
ATOM 3663 C CA . GLY A 1 484 ? -14.571 -5.729 15.403 1.00 87.75 484 GLY A CA 1
ATOM 3664 C C . GLY A 1 484 ? -14.755 -7.216 15.203 1.00 87.75 484 GLY A C 1
ATOM 3665 O O . GLY A 1 484 ? -15.716 -7.674 14.587 1.00 87.75 484 GLY A O 1
ATOM 3666 N N . THR A 1 485 ? -13.837 -7.964 15.793 1.00 87.69 485 THR A N 1
ATOM 3667 C CA . THR A 1 485 ? -13.851 -9.418 15.856 1.00 87.69 485 THR A CA 1
ATOM 3668 C C . THR A 1 485 ? -13.519 -9.843 17.278 1.00 87.69 485 THR A C 1
ATOM 3670 O O . THR A 1 485 ? -12.600 -9.311 17.901 1.00 87.69 485 THR A O 1
ATOM 3673 N N . VAL A 1 486 ? -14.274 -10.804 17.808 1.00 90.50 486 VAL A N 1
ATOM 3674 C CA . VAL A 1 486 ? -13.955 -11.468 19.075 1.00 90.50 486 VAL A CA 1
ATOM 3675 C C . VAL A 1 486 ? -13.333 -12.819 18.777 1.00 90.50 486 VAL A C 1
ATOM 3677 O O . VAL A 1 486 ? -13.973 -13.669 18.157 1.00 90.50 486 VAL A O 1
ATOM 3680 N N . THR A 1 487 ? -12.097 -13.018 19.216 1.00 88.44 487 THR A N 1
ATOM 3681 C CA . THR A 1 487 ? -11.421 -14.311 19.174 1.00 88.44 487 THR A CA 1
ATOM 3682 C C . THR A 1 487 ? -11.731 -15.092 20.441 1.00 88.44 487 THR A C 1
ATOM 3684 O O . THR A 1 487 ? -11.867 -14.524 21.523 1.00 88.44 487 THR A O 1
ATOM 3687 N N . ALA A 1 488 ? -11.875 -16.403 20.298 1.00 89.25 488 ALA A N 1
ATOM 3688 C CA . ALA A 1 488 ? -12.005 -17.334 21.404 1.00 89.25 488 ALA A CA 1
ATOM 3689 C C . ALA A 1 488 ? -10.901 -18.379 21.296 1.00 89.25 488 ALA A C 1
ATOM 3691 O O . ALA A 1 488 ? -10.911 -19.188 20.366 1.00 89.25 488 ALA A O 1
ATOM 3692 N N . GLU A 1 489 ? -9.966 -18.371 22.241 1.00 87.25 489 GLU A N 1
ATOM 3693 C CA . GLU A 1 489 ? -8.841 -19.306 22.296 1.00 87.25 489 GLU A CA 1
ATOM 3694 C C . GLU A 1 489 ? -8.962 -20.270 23.488 1.00 87.25 489 GLU A C 1
ATOM 3696 O O . GLU A 1 489 ? -9.603 -19.939 24.487 1.00 87.25 489 GLU A O 1
ATOM 3701 N N . PRO A 1 490 ? -8.367 -21.477 23.430 1.00 86.94 490 PRO A N 1
ATOM 3702 C CA . PRO A 1 490 ? -8.381 -22.415 24.546 1.00 86.94 490 PRO A CA 1
ATOM 3703 C C . PRO A 1 490 ? -7.740 -21.850 25.817 1.00 86.94 490 PRO A C 1
ATOM 3705 O O . PRO A 1 490 ? -6.521 -21.732 25.917 1.00 86.94 490 PRO A O 1
ATOM 3708 N N . GLY A 1 491 ? -8.569 -21.589 26.825 1.00 83.56 491 GLY A N 1
ATOM 3709 C CA . GLY A 1 491 ? -8.142 -21.129 28.139 1.00 83.56 491 GLY A CA 1
ATOM 3710 C C . GLY A 1 491 ? -8.105 -22.227 29.213 1.00 83.56 491 GLY A C 1
ATOM 3711 O O . GLY A 1 491 ? -8.441 -23.402 28.983 1.00 83.56 491 GLY A O 1
ATOM 3712 N N . PRO A 1 492 ? -7.706 -21.861 30.445 1.00 76.50 492 PRO A N 1
ATOM 3713 C CA . PRO A 1 492 ? -7.655 -22.769 31.584 1.00 76.50 492 PRO A CA 1
ATOM 3714 C C . PRO A 1 492 ? -8.997 -23.460 31.861 1.00 76.50 492 PRO A C 1
ATOM 3716 O O . PRO A 1 492 ? -10.060 -22.844 31.894 1.00 76.50 492 PRO A O 1
ATOM 3719 N N . GLY A 1 493 ? -8.953 -24.771 32.114 1.00 74.88 493 GLY A N 1
ATOM 3720 C CA . GLY A 1 493 ? -10.153 -25.544 32.450 1.00 74.88 493 GLY A CA 1
ATOM 3721 C C . GLY A 1 493 ? -11.126 -25.754 31.283 1.00 74.88 493 GLY A C 1
ATOM 3722 O O . GLY A 1 493 ? -12.270 -26.136 31.524 1.00 74.88 493 GLY A O 1
ATOM 3723 N N . GLY A 1 494 ? -10.687 -25.524 30.040 1.00 75.31 494 GLY A N 1
ATOM 3724 C CA . GLY A 1 494 ? -11.493 -25.727 28.832 1.00 75.31 494 GLY A CA 1
ATOM 3725 C C . GLY A 1 494 ? -12.494 -24.606 28.544 1.00 75.31 494 GLY A C 1
ATOM 3726 O O . GLY A 1 494 ? -13.302 -24.748 27.629 1.00 75.31 494 GLY A O 1
ATOM 3727 N N . GLN A 1 495 ? -12.452 -23.513 29.311 1.00 82.12 495 GLN A N 1
ATOM 3728 C CA . GLN A 1 495 ? -13.193 -22.288 29.012 1.00 82.12 495 GLN A CA 1
ATOM 3729 C C . GLN A 1 495 ? -12.393 -21.434 28.025 1.00 82.12 495 GLN A C 1
ATOM 3731 O O . GLN A 1 495 ? -11.167 -21.416 28.138 1.00 82.12 495 GLN A O 1
ATOM 3736 N N . PRO A 1 496 ? -13.038 -20.747 27.071 1.00 88.19 496 PRO A N 1
ATOM 3737 C CA . PRO A 1 496 ? -12.314 -19.895 26.145 1.00 88.19 496 PRO A CA 1
ATOM 3738 C C . PRO A 1 496 ? -11.819 -18.608 26.823 1.00 88.19 496 PRO A C 1
ATOM 3740 O O . PRO A 1 496 ? -12.544 -17.996 27.611 1.00 88.19 496 PRO A O 1
ATOM 3743 N N . GLU A 1 497 ? -10.602 -18.187 26.491 1.00 90.06 497 GLU A N 1
ATOM 3744 C CA . GLU A 1 497 ? -10.135 -16.810 26.685 1.00 90.06 497 GLU A CA 1
ATOM 3745 C C . GLU A 1 497 ? -10.622 -15.973 25.498 1.00 90.06 497 GLU A C 1
ATOM 3747 O O . GLU A 1 497 ? -10.527 -16.416 24.352 1.00 90.06 497 GLU A O 1
ATOM 3752 N N . LEU A 1 498 ? -11.228 -14.813 25.778 1.00 90.62 498 LEU A N 1
ATOM 3753 C CA . LEU A 1 498 ? -11.919 -14.007 24.773 1.00 90.62 498 LEU A CA 1
ATOM 3754 C C . LEU A 1 498 ? -11.275 -12.629 24.621 1.00 90.62 498 LEU A C 1
ATOM 3756 O O . LEU A 1 498 ? -11.407 -11.780 25.509 1.00 90.62 498 LEU A O 1
ATOM 3760 N N . THR A 1 499 ? -10.705 -12.370 23.449 1.00 88.50 499 THR A N 1
ATOM 3761 C CA . THR A 1 499 ? -10.074 -11.091 23.111 1.00 88.50 499 THR A CA 1
ATOM 3762 C C . THR A 1 499 ? -10.874 -10.389 22.011 1.00 88.50 499 THR A C 1
ATOM 3764 O O . THR A 1 499 ? -11.304 -10.997 21.036 1.00 88.50 499 THR A O 1
ATOM 3767 N N . MET A 1 500 ? -11.114 -9.089 22.169 1.00 87.38 500 MET A N 1
ATOM 3768 C CA . MET A 1 500 ? -11.766 -8.227 21.185 1.00 87.38 500 MET A CA 1
ATOM 3769 C C . MET A 1 500 ? -10.727 -7.387 20.460 1.00 87.38 500 MET A C 1
ATOM 3771 O O . MET A 1 500 ? -10.012 -6.612 21.095 1.00 87.38 500 MET A O 1
ATOM 3775 N N . HIS A 1 501 ? -10.743 -7.461 19.137 1.00 85.75 501 HIS A N 1
ATOM 3776 C CA . HIS A 1 501 ? -10.069 -6.526 18.246 1.00 85.75 501 HIS A CA 1
ATOM 3777 C C . HIS A 1 501 ? -11.132 -5.636 17.608 1.00 85.75 501 HIS A C 1
ATOM 3779 O O . HIS A 1 501 ? -12.149 -6.153 17.147 1.00 85.75 501 HIS A O 1
ATOM 3785 N N . TYR A 1 502 ? -10.966 -4.317 17.626 1.00 86.00 502 TYR A N 1
ATOM 3786 C CA . TYR A 1 502 ? -12.006 -3.400 17.160 1.00 86.00 502 TYR A CA 1
ATOM 3787 C C . TYR A 1 502 ? -11.445 -2.116 16.554 1.00 86.00 502 TYR A C 1
ATOM 3789 O O . TYR A 1 502 ? -10.357 -1.675 16.911 1.00 86.00 502 TYR A O 1
ATOM 3797 N N . GLN A 1 503 ? -12.230 -1.490 15.682 1.00 90.94 503 GLN A N 1
ATOM 3798 C CA . GLN A 1 503 ? -11.980 -0.171 15.110 1.00 90.94 503 GLN A CA 1
ATOM 3799 C C . GLN A 1 503 ? -13.144 0.762 15.410 1.00 90.94 503 GLN A C 1
ATOM 3801 O O . GLN A 1 503 ? -14.302 0.345 15.485 1.00 90.94 503 GLN A O 1
ATOM 3806 N N . VAL A 1 504 ? -12.830 2.044 15.574 1.00 91.12 504 VAL A N 1
ATOM 3807 C CA . VAL A 1 504 ? -13.832 3.101 15.713 1.00 91.12 504 VAL A CA 1
ATOM 3808 C C . VAL A 1 504 ? -13.946 3.823 14.381 1.00 91.12 504 VAL A C 1
ATOM 3810 O O . VAL A 1 504 ? -12.940 4.246 13.813 1.00 91.12 504 VAL A O 1
ATOM 3813 N N . HIS A 1 505 ? -15.173 3.992 13.904 1.00 92.94 505 HIS A N 1
ATOM 3814 C CA . HIS A 1 505 ? -15.459 4.750 12.694 1.00 92.94 505 HIS A CA 1
ATOM 3815 C C . HIS A 1 505 ? -16.238 6.005 13.047 1.00 92.94 505 HIS A C 1
ATOM 3817 O O . HIS A 1 505 ? -17.115 5.966 13.912 1.00 92.94 505 HIS A O 1
ATOM 3823 N N . VAL A 1 506 ? -15.935 7.101 12.363 1.00 91.19 506 VAL A N 1
ATOM 3824 C CA . VAL A 1 506 ? -16.620 8.384 12.501 1.00 91.19 506 VAL A CA 1
ATOM 3825 C C . VAL A 1 506 ? -17.177 8.793 11.147 1.00 91.19 506 VAL A C 1
ATOM 3827 O O . VAL A 1 506 ? -16.528 8.620 10.118 1.00 91.19 506 VAL A O 1
ATOM 3830 N N . HIS A 1 507 ? -18.385 9.337 11.168 1.00 90.75 507 HIS A N 1
ATOM 3831 C CA . HIS A 1 507 ? -19.012 9.976 10.029 1.00 90.75 507 HIS A CA 1
ATOM 3832 C C . HIS A 1 507 ? -19.615 11.304 10.466 1.00 90.75 507 HIS A C 1
ATOM 3834 O O . HIS A 1 507 ? -20.256 11.391 11.519 1.00 90.75 507 HIS A O 1
ATOM 3840 N N . ASP A 1 508 ? -19.476 12.308 9.617 1.00 89.81 508 ASP A N 1
ATOM 3841 C CA . ASP A 1 508 ? -20.208 13.560 9.722 1.00 89.81 508 ASP A CA 1
ATOM 3842 C C . ASP A 1 508 ? -20.529 14.097 8.322 1.00 89.81 508 ASP A C 1
ATOM 3844 O O . ASP A 1 508 ? -19.890 13.719 7.341 1.00 89.81 508 ASP A O 1
ATOM 3848 N N . ARG A 1 509 ? -21.522 14.974 8.221 1.00 87.56 509 ARG A N 1
ATOM 3849 C CA . ARG A 1 509 ? -21.748 15.787 7.028 1.00 87.56 509 ARG A CA 1
ATOM 3850 C C . ARG A 1 509 ? -21.310 17.194 7.390 1.00 87.56 509 ARG A C 1
ATOM 3852 O O . ARG A 1 509 ? -21.939 17.820 8.229 1.00 87.56 509 ARG A O 1
ATOM 3859 N N . TYR A 1 510 ? -20.264 17.706 6.746 1.00 86.38 510 TYR A N 1
ATOM 3860 C CA . TYR A 1 510 ? -19.875 19.099 6.939 1.00 86.38 510 TYR A CA 1
ATOM 3861 C C . TYR A 1 510 ? -20.853 19.996 6.169 1.00 86.38 510 TYR A C 1
ATOM 3863 O O . TYR A 1 510 ? -20.630 20.369 5.011 1.00 86.38 510 TYR A O 1
ATOM 3871 N N . ASN A 1 511 ? -21.973 20.289 6.817 1.00 81.62 511 ASN A N 1
ATOM 3872 C CA . ASN A 1 511 ? -23.011 21.214 6.399 1.00 81.62 511 ASN A CA 1
ATOM 3873 C C . ASN A 1 511 ? -23.144 22.336 7.442 1.00 81.62 511 ASN A C 1
ATOM 3875 O O . ASN A 1 511 ? -22.739 22.215 8.597 1.00 81.62 511 ASN A O 1
ATOM 3879 N N . TRP A 1 512 ? -23.660 23.477 7.003 1.00 75.62 512 TRP A N 1
ATOM 3880 C CA . TRP A 1 512 ? -24.013 24.582 7.892 1.00 75.62 512 TRP A CA 1
ATOM 3881 C C . TRP A 1 512 ? -25.535 24.628 7.894 1.00 75.62 512 TRP A C 1
ATOM 3883 O O . TRP A 1 512 ? -26.125 24.727 6.832 1.00 75.62 512 TRP A O 1
ATOM 3893 N N . ASP A 1 513 ? -26.199 24.479 9.033 1.00 66.00 513 ASP A N 1
ATOM 3894 C CA . ASP A 1 513 ? -27.652 24.291 9.048 1.00 66.00 513 ASP A CA 1
ATOM 3895 C C . ASP A 1 513 ? -28.380 25.632 8.997 1.00 66.00 513 ASP A C 1
ATOM 3897 O O . ASP A 1 513 ? -28.157 26.532 9.813 1.00 66.00 513 ASP A O 1
ATOM 3901 N N . LYS A 1 514 ? -29.360 25.759 8.100 1.00 57.94 514 LYS A N 1
ATOM 3902 C CA . LYS A 1 514 ? -30.183 26.969 8.015 1.00 57.94 514 LYS A CA 1
ATOM 3903 C C . LYS A 1 514 ? -30.841 27.286 9.368 1.00 57.94 514 LYS A C 1
ATOM 3905 O O . LYS A 1 514 ? -31.683 26.537 9.844 1.00 57.94 514 LYS A O 1
ATOM 3910 N N . GLY A 1 515 ? -30.509 28.448 9.933 1.00 53.81 515 GLY A N 1
ATOM 3911 C CA . GLY A 1 515 ? -31.082 28.946 11.193 1.00 53.81 515 GLY A CA 1
ATOM 3912 C C . GLY A 1 515 ? -30.149 28.853 12.403 1.00 53.81 515 GLY A C 1
ATOM 3913 O O . GLY A 1 515 ? -30.465 29.463 13.429 1.00 53.81 515 GLY A O 1
ATOM 3914 N N . LYS A 1 516 ? -28.997 28.182 12.263 1.00 61.38 516 LYS A N 1
ATOM 3915 C CA . LYS A 1 516 ? -27.935 28.121 13.275 1.00 61.38 516 LYS A CA 1
ATOM 3916 C C . LYS A 1 516 ? -26.818 29.146 13.004 1.00 61.38 516 LYS A C 1
ATOM 3918 O O . LYS A 1 516 ? -26.850 29.889 12.014 1.00 61.38 516 LYS A O 1
ATOM 3923 N N . GLY A 1 517 ? -25.866 29.249 13.924 1.00 58.28 517 GLY A N 1
ATOM 3924 C CA . GLY A 1 517 ? -24.703 30.124 13.806 1.00 58.28 517 GLY A CA 1
ATOM 3925 C C . GLY A 1 517 ? -23.612 29.771 14.807 1.00 58.28 517 GLY A C 1
ATOM 3926 O O . GLY A 1 517 ? -23.895 29.226 15.876 1.00 58.28 517 GLY A O 1
ATOM 3927 N N . VAL A 1 518 ? -22.369 30.132 14.488 1.00 58.19 518 VAL A N 1
ATOM 3928 C CA . VAL A 1 518 ? -21.215 29.979 15.384 1.00 58.19 518 VAL A CA 1
ATOM 3929 C C . VAL A 1 518 ? -20.728 31.350 15.842 1.00 58.19 518 VAL A C 1
ATOM 3931 O O . VAL A 1 518 ? -20.492 32.256 15.035 1.00 58.19 518 VAL A O 1
ATOM 3934 N N . HIS A 1 519 ? -20.541 31.497 17.154 1.00 57.78 519 HIS A N 1
ATOM 3935 C CA . HIS A 1 519 ? -19.869 32.654 17.729 1.00 57.78 519 HIS A CA 1
ATOM 3936 C C . HIS A 1 519 ? -18.352 32.440 17.740 1.00 57.78 519 HIS A C 1
ATOM 3938 O O . HIS A 1 519 ? -17.847 31.558 18.442 1.00 57.78 519 HIS A O 1
ATOM 3944 N N . ILE A 1 520 ? -17.614 33.273 17.001 1.00 58.16 520 ILE A N 1
ATOM 3945 C CA . ILE A 1 520 ? -16.154 33.315 17.090 1.00 58.16 520 ILE A CA 1
ATOM 3946 C C . ILE A 1 520 ? -15.766 34.457 18.044 1.00 58.16 520 ILE A C 1
ATOM 3948 O O . ILE A 1 520 ? -15.938 35.630 17.690 1.00 58.16 520 ILE A O 1
ATOM 3952 N N . PRO A 1 521 ? -15.254 34.148 19.255 1.00 55.50 521 PRO A N 1
ATOM 3953 C CA . PRO A 1 521 ? -14.740 35.173 20.154 1.00 55.50 521 PRO A CA 1
ATOM 3954 C C . PRO A 1 521 ? -13.498 35.836 19.547 1.00 55.50 521 PRO A C 1
ATOM 3956 O O . PRO A 1 521 ? -12.790 35.219 18.754 1.00 55.50 521 PRO A O 1
ATOM 3959 N N . GLU A 1 522 ? -13.255 37.088 19.938 1.00 48.62 522 GLU A N 1
ATOM 3960 C CA . GLU A 1 522 ? -12.206 37.985 19.431 1.00 48.62 522 GLU A CA 1
ATOM 3961 C C . GLU A 1 522 ? -10.919 37.256 19.005 1.00 48.62 522 GLU A C 1
ATOM 3963 O O . GLU A 1 522 ? -10.220 36.624 19.807 1.00 48.62 522 GLU A O 1
ATOM 3968 N N . VAL A 1 523 ? -10.618 37.313 17.704 1.00 46.72 523 VAL A N 1
ATOM 3969 C CA . VAL A 1 523 ? -9.463 36.624 17.129 1.00 46.72 523 VAL A CA 1
ATOM 3970 C C . VAL A 1 523 ? -8.337 37.638 16.957 1.00 46.72 523 VAL A C 1
ATOM 3972 O O . VAL A 1 523 ? -8.287 38.356 15.966 1.00 46.72 523 VAL A O 1
ATOM 3975 N N . ASP A 1 524 ? -7.409 37.679 17.916 1.00 42.09 524 ASP A N 1
ATOM 3976 C CA . ASP A 1 524 ? -6.141 38.402 17.736 1.00 42.09 524 ASP A CA 1
ATOM 3977 C C . ASP A 1 524 ? -5.305 37.694 16.646 1.00 42.09 524 ASP A C 1
ATOM 3979 O O . ASP A 1 524 ? -4.780 36.602 16.886 1.00 42.09 524 ASP A O 1
ATOM 3983 N N . LEU A 1 525 ? -5.299 38.242 15.420 1.00 39.69 525 LEU A N 1
ATOM 3984 C CA . LEU A 1 525 ? -4.650 37.694 14.211 1.00 39.69 525 LEU A CA 1
ATOM 3985 C C . LEU A 1 525 ? -3.611 38.653 13.600 1.00 39.69 525 LEU A C 1
ATOM 3987 O O . LEU A 1 525 ? -3.377 38.651 12.390 1.00 39.69 525 LEU A O 1
ATOM 3991 N N . GLY A 1 526 ? -2.956 39.480 14.417 1.00 41.31 526 GLY A N 1
ATOM 3992 C CA . GLY A 1 526 ? -2.011 40.488 13.922 1.00 41.31 526 GLY A CA 1
ATOM 3993 C C . GLY A 1 526 ? -2.715 41.806 13.566 1.00 41.31 526 GLY A C 1
ATOM 3994 O O . GLY A 1 526 ? -3.710 42.123 14.202 1.00 41.31 526 GLY A O 1
ATOM 3995 N N . PRO A 1 527 ? -2.227 42.627 12.608 1.00 32.62 527 PRO A N 1
ATOM 3996 C CA . PRO A 1 527 ? -2.543 44.066 12.512 1.00 32.62 527 PRO A CA 1
ATOM 3997 C C . PRO A 1 527 ? -3.998 44.423 12.144 1.00 32.62 527 PRO A C 1
ATOM 3999 O O . PRO A 1 527 ? -4.283 45.577 11.825 1.00 32.62 527 PRO A O 1
ATOM 4002 N N . VAL A 1 528 ? -4.913 43.459 12.177 1.00 37.19 528 VAL A N 1
ATOM 4003 C CA . VAL A 1 528 ? -6.346 43.664 12.016 1.00 37.19 528 VAL A CA 1
ATOM 4004 C C . VAL A 1 528 ? -7.031 43.144 13.282 1.00 37.19 528 VAL A C 1
ATOM 4006 O O . VAL A 1 528 ? -7.195 41.939 13.452 1.00 37.19 528 VAL A O 1
ATOM 4009 N N . GLU A 1 529 ? -7.401 44.055 14.187 1.00 36.75 529 GLU A N 1
ATOM 4010 C CA . GLU A 1 529 ? -8.295 43.743 15.308 1.00 36.75 529 GLU A CA 1
ATOM 4011 C C . GLU A 1 529 ? -9.670 43.366 14.736 1.00 36.75 529 GLU A C 1
ATOM 4013 O O . GLU A 1 529 ? -10.386 44.210 14.188 1.00 36.75 529 GLU A O 1
ATOM 4018 N N . PHE A 1 530 ? -10.040 42.090 14.843 1.00 45.53 530 PHE A N 1
ATOM 4019 C CA . PHE A 1 530 ? -11.390 41.622 14.551 1.00 45.53 530 PHE A CA 1
ATOM 4020 C C . PHE A 1 530 ? -12.131 41.436 15.877 1.00 45.53 530 PHE A C 1
ATOM 4022 O O . PHE A 1 530 ? -11.870 40.482 16.609 1.00 45.53 530 PHE A O 1
ATOM 4029 N N . GLY A 1 531 ? -13.060 42.349 16.183 1.00 41.62 531 GLY A N 1
ATOM 4030 C CA . GLY A 1 531 ? -13.997 42.182 17.299 1.00 41.62 531 GLY A CA 1
ATOM 4031 C C . GLY A 1 531 ? -14.860 40.913 17.151 1.00 41.62 531 GLY A C 1
ATOM 4032 O O . GLY A 1 531 ? -14.806 40.253 16.111 1.00 41.62 531 GLY A O 1
ATOM 4033 N N . PRO A 1 532 ? -15.676 40.558 18.163 1.00 48.91 532 PRO A N 1
ATOM 4034 C CA . PRO A 1 532 ? -16.502 39.349 18.131 1.00 48.91 532 PRO A CA 1
ATOM 4035 C C . PRO A 1 532 ? -17.357 39.292 16.859 1.00 48.91 532 PRO A C 1
ATOM 4037 O O . PRO A 1 532 ? -18.069 40.252 16.546 1.00 48.91 532 PRO A O 1
ATOM 4040 N N . TYR A 1 533 ? -17.293 38.171 16.135 1.00 62.22 533 TYR A N 1
ATOM 4041 C CA . TYR A 1 533 ? -18.016 37.985 14.877 1.00 62.22 533 TYR A CA 1
ATOM 4042 C C . TYR A 1 533 ? -18.923 36.756 14.965 1.00 62.22 533 TYR A C 1
ATOM 4044 O O . TYR A 1 533 ? -18.486 35.661 15.321 1.00 62.22 533 TYR A O 1
ATOM 4052 N N . ASN A 1 534 ? -20.197 36.946 14.629 1.00 63.72 534 ASN A N 1
ATOM 4053 C CA . ASN A 1 534 ? -21.159 35.860 14.490 1.00 63.72 534 ASN A CA 1
ATOM 4054 C C . ASN A 1 534 ? -21.177 35.440 13.026 1.00 63.72 534 ASN A C 1
ATOM 4056 O O . ASN A 1 534 ? -21.566 36.235 12.169 1.00 63.72 534 ASN A O 1
ATOM 4060 N N . ILE A 1 535 ? -20.762 34.210 12.742 1.00 63.91 535 ILE A N 1
ATOM 4061 C CA . ILE A 1 535 ? -20.919 33.632 11.411 1.00 63.91 535 ILE A CA 1
ATOM 4062 C C . ILE A 1 535 ? -22.242 32.882 11.422 1.00 63.91 535 ILE A C 1
ATOM 4064 O O . ILE A 1 535 ? -22.375 31.857 12.086 1.00 63.91 535 ILE A O 1
ATOM 4068 N N . ALA A 1 536 ? -23.240 33.437 10.739 1.00 67.31 536 ALA A N 1
ATOM 4069 C CA . ALA A 1 536 ? -24.518 32.761 10.578 1.00 67.31 536 ALA A CA 1
ATOM 4070 C C . ALA A 1 536 ? -24.376 31.625 9.556 1.00 67.31 536 ALA A C 1
ATOM 4072 O O . ALA A 1 536 ? -23.843 31.848 8.465 1.00 67.31 536 ALA A O 1
ATOM 4073 N N . ASP A 1 537 ? -24.925 30.448 9.859 1.00 63.47 537 ASP A N 1
ATOM 4074 C CA . ASP A 1 537 ? -24.854 29.267 8.991 1.00 63.47 537 ASP A CA 1
ATOM 4075 C C . ASP A 1 537 ? -25.437 29.557 7.603 1.00 63.47 537 ASP A C 1
ATOM 4077 O O . ASP A 1 537 ? -24.881 29.147 6.591 1.00 63.47 537 ASP A O 1
ATOM 4081 N N . 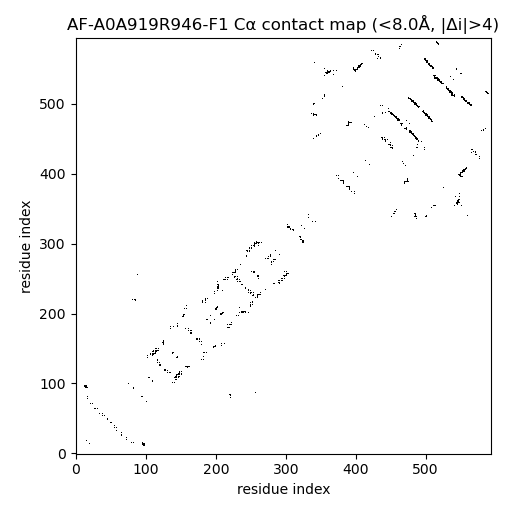GLY A 1 538 ? -26.470 30.404 7.520 1.00 69.31 538 GLY A N 1
ATOM 4082 C CA . GLY A 1 538 ? -27.039 30.838 6.242 1.00 69.31 538 GLY A CA 1
ATOM 4083 C C . GLY A 1 538 ? -26.081 31.626 5.333 1.00 69.31 538 GLY A C 1
ATOM 4084 O O . GLY A 1 538 ? -26.277 31.629 4.119 1.00 69.31 538 GLY A O 1
ATOM 4085 N N . GLN A 1 539 ? -25.049 32.287 5.875 1.00 78.88 539 GLN A N 1
ATOM 4086 C CA . GLN A 1 539 ? -24.010 32.935 5.059 1.00 78.88 539 GLN A CA 1
ATOM 4087 C C . GLN A 1 539 ? -23.018 31.910 4.503 1.00 78.88 539 GLN A C 1
ATOM 4089 O O . GLN A 1 539 ? -22.583 32.050 3.362 1.00 78.88 539 GLN A O 1
ATOM 4094 N N . MET A 1 540 ? -22.709 30.866 5.275 1.00 85.25 540 MET A N 1
ATOM 4095 C CA . MET A 1 540 ? -21.884 29.742 4.827 1.00 85.25 540 MET A CA 1
ATOM 4096 C C . MET A 1 540 ? -22.626 28.924 3.773 1.00 85.25 540 MET A C 1
ATOM 4098 O O . MET A 1 540 ? -22.150 28.793 2.651 1.00 85.25 540 MET A O 1
ATOM 4102 N N . GLY A 1 541 ? -23.868 28.534 4.053 1.00 86.19 541 GLY A N 1
ATOM 4103 C CA . GLY A 1 541 ? -24.761 27.902 3.089 1.00 86.19 541 GLY A CA 1
ATOM 4104 C C . GLY A 1 541 ? -24.962 28.688 1.799 1.00 86.19 541 GLY A C 1
ATOM 4105 O O . GLY A 1 541 ? -25.110 28.111 0.722 1.00 86.19 541 GLY A O 1
ATOM 4106 N N . ARG A 1 542 ? -24.911 30.025 1.863 1.00 87.69 542 ARG A N 1
ATOM 4107 C CA . ARG A 1 542 ? -24.932 30.843 0.652 1.00 87.69 542 ARG A CA 1
ATOM 4108 C C . ARG A 1 542 ? -23.717 30.566 -0.233 1.00 87.69 542 ARG A C 1
ATOM 4110 O O . ARG A 1 542 ? -23.935 30.404 -1.430 1.00 87.69 542 ARG A O 1
ATOM 4117 N N . LEU A 1 543 ? -22.502 30.450 0.320 1.00 92.00 543 LEU A N 1
ATOM 4118 C CA . LEU A 1 543 ? -21.297 30.077 -0.442 1.00 92.00 543 LEU A CA 1
ATOM 4119 C C . LEU A 1 543 ? -21.498 28.750 -1.191 1.00 92.00 543 LEU A C 1
ATOM 4121 O O . LEU A 1 543 ? -21.155 28.681 -2.370 1.00 92.00 543 LEU A O 1
ATOM 4125 N N . HIS A 1 544 ? -22.178 27.782 -0.564 1.00 92.94 544 HIS A N 1
ATOM 4126 C CA . HIS A 1 544 ? -22.619 26.543 -1.213 1.00 92.94 544 HIS A CA 1
ATOM 4127 C C . HIS A 1 544 ? -23.547 26.757 -2.403 1.00 92.94 544 HI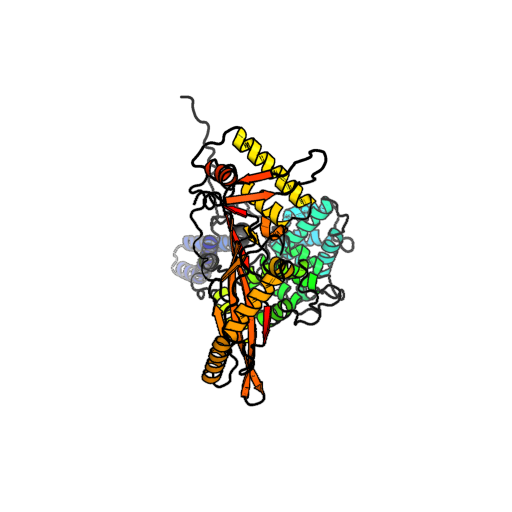S A C 1
ATOM 4129 O O . HIS A 1 544 ? -23.276 26.330 -3.528 1.00 92.94 544 HIS A O 1
ATOM 4135 N N . THR A 1 545 ? -24.648 27.466 -2.190 1.00 91.56 545 THR A N 1
ATOM 4136 C CA . THR A 1 545 ? -25.624 27.675 -3.265 1.00 91.56 545 THR A CA 1
ATOM 4137 C C . THR A 1 545 ? -25.065 28.486 -4.437 1.00 91.56 545 THR A C 1
ATOM 4139 O O . THR A 1 545 ? -25.542 28.309 -5.555 1.00 91.56 545 THR A O 1
ATOM 4142 N N . VAL A 1 546 ? -24.059 29.349 -4.224 1.00 89.75 546 VAL A N 1
ATOM 4143 C CA . VAL A 1 546 ? -23.455 30.178 -5.284 1.00 89.75 546 VAL A CA 1
ATOM 4144 C C . VAL A 1 546 ? -22.190 29.585 -5.922 1.00 89.75 546 VAL A C 1
ATOM 4146 O O . VAL A 1 546 ? -21.639 30.215 -6.827 1.00 89.75 546 VAL A O 1
ATOM 4149 N N . GLY A 1 547 ? -21.726 28.412 -5.476 1.00 91.00 547 GLY A N 1
ATOM 4150 C CA . GLY A 1 547 ? -20.539 27.742 -6.026 1.00 91.00 547 GLY A CA 1
ATOM 4151 C C . GLY A 1 547 ? -19.215 28.421 -5.671 1.00 91.00 547 GLY A C 1
ATOM 4152 O O . GLY A 1 547 ? -18.402 28.686 -6.555 1.00 91.00 547 GLY A O 1
ATOM 4153 N N . LEU A 1 548 ? -19.062 28.831 -4.409 1.00 86.31 548 LEU A N 1
ATOM 4154 C CA . LEU A 1 548 ? -17.804 29.351 -3.848 1.00 86.31 548 LEU A CA 1
ATOM 4155 C C . LEU A 1 548 ? -17.268 28.485 -2.694 1.00 86.31 548 LEU A C 1
ATOM 4157 O O . LEU A 1 548 ? -16.231 28.806 -2.119 1.00 86.31 548 LEU A O 1
ATOM 4161 N N . ALA A 1 549 ? -18.013 27.458 -2.303 1.00 93.50 549 ALA A N 1
ATOM 4162 C CA . ALA A 1 549 ? -17.664 26.483 -1.286 1.00 93.50 549 ALA A CA 1
ATOM 4163 C C . ALA A 1 549 ? -18.606 25.287 -1.439 1.00 93.50 549 ALA A C 1
ATOM 4165 O O . ALA A 1 549 ? -19.742 25.472 -1.854 1.00 93.50 549 ALA A O 1
ATOM 4166 N N . GLN A 1 550 ? -18.230 24.078 -1.033 1.00 93.25 550 GLN A N 1
ATOM 4167 C CA . GLN A 1 550 ? -19.105 22.919 -1.213 1.00 93.25 550 GLN A CA 1
ATOM 4168 C C . GLN A 1 550 ? -19.193 22.065 0.051 1.00 93.25 550 GLN A C 1
ATOM 4170 O O . GLN A 1 550 ? -18.167 21.709 0.615 1.00 93.25 550 GLN A O 1
ATOM 4175 N N . GLU A 1 551 ? -20.413 21.728 0.491 1.00 91.31 551 GLU A N 1
ATOM 4176 C CA . GLU A 1 551 ? -20.658 20.754 1.566 1.00 91.31 551 GLU A CA 1
ATOM 4177 C C . GLU A 1 551 ? -20.152 19.362 1.161 1.00 91.31 551 GLU A C 1
ATOM 4179 O O . GLU A 1 551 ? -20.244 18.974 -0.009 1.00 91.31 551 GLU A O 1
ATOM 4184 N N . TYR A 1 552 ? -19.649 18.595 2.126 1.00 90.94 552 TYR A N 1
ATOM 4185 C CA . TYR A 1 552 ? -18.993 17.310 1.879 1.00 90.94 552 TYR A CA 1
ATOM 4186 C C . TYR A 1 552 ? -19.187 16.336 3.041 1.00 90.94 552 TYR A C 1
ATOM 4188 O O . TYR A 1 552 ? -19.531 16.729 4.156 1.00 90.94 552 TYR A O 1
ATOM 4196 N N . ASP A 1 553 ? -18.945 15.055 2.774 1.00 90.75 553 ASP A N 1
ATOM 4197 C CA . ASP A 1 553 ? -18.949 14.015 3.803 1.00 90.75 553 ASP A CA 1
ATOM 4198 C C . ASP A 1 553 ? -17.580 13.917 4.474 1.00 90.75 553 ASP A C 1
ATOM 4200 O O . ASP A 1 553 ? -16.539 13.916 3.811 1.00 90.75 553 ASP A O 1
ATOM 4204 N N . VAL A 1 554 ? -17.586 13.778 5.792 1.00 88.31 554 VAL A N 1
ATOM 4205 C CA . VAL A 1 554 ? -16.409 13.475 6.598 1.00 88.31 554 VAL A CA 1
ATOM 4206 C C . VAL A 1 554 ? -16.467 12.010 6.994 1.00 88.31 554 VAL A C 1
ATOM 4208 O O . VAL A 1 554 ? -17.461 11.549 7.549 1.00 88.31 554 VAL A O 1
ATOM 4211 N N . ASN A 1 555 ? -15.389 11.275 6.733 1.00 89.88 555 ASN A N 1
ATOM 4212 C CA . ASN A 1 555 ? -15.273 9.866 7.097 1.00 89.88 555 ASN A CA 1
ATOM 4213 C C . ASN A 1 555 ? -13.971 9.622 7.856 1.00 89.88 555 ASN A C 1
ATOM 4215 O O . ASN A 1 555 ? -12.932 10.180 7.520 1.00 89.88 555 ASN A O 1
ATOM 4219 N N . GLY A 1 556 ? -13.991 8.754 8.857 1.00 83.25 556 GLY A N 1
ATOM 4220 C CA . GLY A 1 556 ? -12.792 8.355 9.582 1.00 83.25 556 GLY A CA 1
ATOM 4221 C C . GLY A 1 556 ? -12.872 6.906 10.020 1.00 83.25 556 GLY A C 1
ATOM 4222 O O . GLY A 1 556 ? -13.936 6.429 10.408 1.00 83.25 556 GLY A O 1
ATOM 4223 N N . THR A 1 557 ? -11.738 6.214 9.974 1.00 84.88 557 THR A N 1
ATOM 4224 C CA . THR A 1 557 ? -11.545 4.892 10.579 1.00 84.88 557 THR A CA 1
ATOM 4225 C C . THR A 1 557 ? -10.252 4.942 11.374 1.00 84.88 557 THR A C 1
ATOM 4227 O O . THR A 1 557 ? -9.241 5.393 10.842 1.00 84.88 557 THR A O 1
ATOM 4230 N N . GLY A 1 558 ? -10.312 4.559 12.647 1.00 75.38 558 GLY A N 1
ATOM 4231 C CA . GLY A 1 558 ? -9.138 4.496 13.515 1.00 75.38 558 GLY A CA 1
ATOM 4232 C C . GLY A 1 558 ? -8.348 3.203 13.351 1.00 75.38 558 GLY A C 1
ATOM 4233 O O . GLY A 1 558 ? -8.745 2.288 12.627 1.00 75.38 558 GLY A O 1
ATOM 4234 N N . ASP A 1 559 ? -7.252 3.119 14.082 1.00 80.38 559 ASP A N 1
ATOM 4235 C CA . ASP A 1 559 ? -6.411 1.948 14.240 1.00 80.38 559 ASP A CA 1
ATOM 4236 C C . ASP A 1 559 ? -7.171 0.789 14.901 1.00 80.38 559 ASP A C 1
ATOM 4238 O O . ASP A 1 559 ? -8.200 0.956 15.565 1.00 80.38 559 ASP A O 1
ATOM 4242 N N . VAL A 1 560 ? -6.640 -0.423 14.728 1.00 80.00 560 VAL A N 1
ATOM 4243 C CA . VAL A 1 560 ? -7.153 -1.613 15.412 1.00 80.00 560 VAL A CA 1
ATOM 4244 C C . VAL A 1 560 ? -6.721 -1.591 16.877 1.00 80.00 560 VAL A C 1
ATOM 4246 O O . VAL A 1 560 ? -5.543 -1.727 17.208 1.00 80.00 560 VAL A O 1
ATOM 4249 N N . HIS A 1 561 ? -7.699 -1.502 17.770 1.00 80.75 561 HIS A N 1
ATOM 4250 C CA . HIS A 1 561 ? -7.526 -1.589 19.216 1.00 80.75 561 HIS A CA 1
ATOM 4251 C C . HIS A 1 561 ? -7.794 -3.012 19.701 1.00 80.75 561 HIS A C 1
ATOM 4253 O O . HIS A 1 561 ? -8.616 -3.727 19.135 1.00 80.75 561 HIS A O 1
ATOM 4259 N N . THR A 1 562 ? -7.110 -3.437 20.765 1.00 84.94 562 THR A N 1
ATOM 4260 C CA . THR A 1 562 ? -7.271 -4.781 21.346 1.00 84.94 562 THR A CA 1
ATOM 4261 C C . THR A 1 562 ? -7.587 -4.691 22.833 1.00 84.94 562 THR A C 1
ATOM 4263 O O . THR A 1 562 ? -6.931 -3.946 23.562 1.00 84.94 562 THR A O 1
ATOM 4266 N N . ARG A 1 563 ? -8.569 -5.466 23.304 1.00 86.88 563 ARG A N 1
ATOM 4267 C CA . ARG A 1 563 ? -8.898 -5.591 24.731 1.00 86.88 563 ARG A CA 1
ATOM 4268 C C . ARG A 1 563 ? -9.491 -6.955 25.066 1.00 86.88 563 ARG A C 1
ATOM 4270 O O . ARG A 1 563 ? -10.197 -7.545 24.259 1.00 86.88 563 ARG A O 1
ATOM 4277 N N . GLU A 1 564 ? -9.283 -7.408 26.292 1.00 89.19 564 GLU A N 1
ATOM 4278 C CA . GLU A 1 564 ? -9.980 -8.580 26.831 1.00 89.19 564 GLU A CA 1
ATOM 4279 C C . GLU A 1 564 ? -11.472 -8.283 27.039 1.00 89.19 564 GLU A C 1
ATOM 4281 O O . GLU A 1 564 ? -11.829 -7.194 27.504 1.00 89.19 564 GLU A O 1
ATOM 4286 N N . LEU A 1 565 ? -12.354 -9.243 26.736 1.00 88.56 565 LEU A N 1
ATOM 4287 C CA . LEU A 1 565 ? -13.773 -9.104 27.078 1.00 88.56 565 LEU A CA 1
ATOM 4288 C C . LEU A 1 565 ? -13.964 -9.197 28.592 1.00 88.56 565 LEU A C 1
ATOM 4290 O O . LEU A 1 565 ? -13.400 -10.062 29.266 1.00 88.56 565 LEU A O 1
ATOM 4294 N N . THR A 1 566 ? -14.852 -8.362 29.135 1.00 84.12 566 THR A N 1
ATOM 4295 C CA . THR A 1 566 ? -15.210 -8.445 30.552 1.00 84.12 566 THR A CA 1
ATOM 4296 C C . THR A 1 566 ? -15.848 -9.810 30.859 1.00 84.12 566 THR A C 1
ATOM 4298 O O . THR A 1 566 ? -16.854 -10.170 30.237 1.00 84.12 566 THR A O 1
ATOM 4301 N N . PRO A 1 567 ? -15.330 -10.574 31.841 1.00 78.06 567 PRO A N 1
ATOM 4302 C CA . PRO A 1 567 ? -15.867 -11.890 32.160 1.00 78.06 567 PRO A CA 1
ATOM 4303 C C . PRO A 1 567 ? -17.255 -11.800 32.824 1.00 78.06 567 PRO A C 1
ATOM 4305 O O . PRO A 1 567 ? -17.592 -10.772 33.433 1.00 78.06 567 PRO A O 1
ATOM 4308 N N . PRO A 1 568 ? -18.050 -12.888 32.784 1.00 77.50 568 PRO A N 1
ATOM 4309 C CA . PRO A 1 568 ? -19.353 -12.945 33.432 1.00 77.50 568 PRO A CA 1
ATOM 4310 C C . PRO A 1 568 ? -19.279 -12.543 34.912 1.00 77.50 568 PRO A C 1
ATOM 4312 O O . PRO A 1 568 ? -18.367 -12.931 35.642 1.00 77.50 568 PRO A O 1
ATOM 4315 N N . GLY A 1 569 ? -20.250 -11.746 35.366 1.00 72.69 569 GLY A N 1
ATOM 4316 C CA . GLY A 1 569 ? -20.322 -11.258 36.752 1.00 72.69 569 GLY A CA 1
ATOM 4317 C C . GLY A 1 569 ? -19.548 -9.965 37.041 1.00 72.69 569 GLY A C 1
ATOM 4318 O O . GLY A 1 569 ? -19.627 -9.465 38.161 1.00 72.69 569 GLY A O 1
ATOM 4319 N N . ARG A 1 570 ? -18.843 -9.395 36.052 1.00 77.00 570 ARG A N 1
ATOM 4320 C CA . ARG A 1 570 ? -18.226 -8.053 36.133 1.00 77.00 570 ARG A CA 1
ATOM 4321 C C . ARG A 1 570 ? -18.825 -7.036 35.160 1.00 77.00 570 ARG A C 1
ATOM 4323 O O . ARG A 1 570 ? -18.303 -5.935 35.025 1.00 77.00 570 ARG A O 1
ATOM 4330 N N . TRP A 1 571 ? -19.905 -7.407 34.482 1.00 77.62 571 TRP A N 1
ATOM 4331 C CA . TRP A 1 571 ? -20.547 -6.550 33.495 1.00 77.62 571 TRP A CA 1
ATOM 4332 C C . TRP A 1 571 ? -21.186 -5.318 34.146 1.00 77.62 571 TRP A C 1
ATOM 4334 O O . TRP A 1 571 ? -21.826 -5.463 35.194 1.00 77.62 571 TRP A O 1
ATOM 4344 N N . PRO A 1 572 ? -21.057 -4.131 33.531 1.0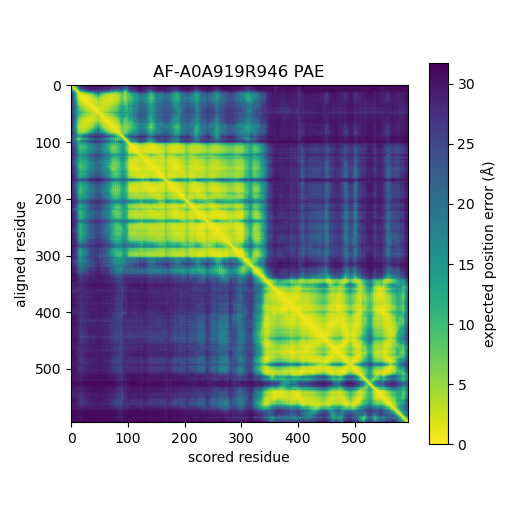0 65.00 572 PRO A N 1
ATOM 4345 C CA . PRO A 1 572 ? -21.770 -2.946 33.986 1.00 65.00 572 PRO A CA 1
ATOM 4346 C C . PRO A 1 572 ? -23.294 -3.131 33.870 1.00 65.00 572 PRO A C 1
ATOM 4348 O O . PRO A 1 572 ? -23.791 -3.964 33.104 1.00 65.00 572 PRO A O 1
ATOM 4351 N N . ASP A 1 573 ? -24.041 -2.356 34.659 1.00 59.00 573 ASP A N 1
ATOM 4352 C CA . ASP A 1 573 ? -25.501 -2.255 34.541 1.00 59.00 573 ASP A CA 1
ATOM 4353 C C . ASP A 1 573 ? -25.846 -1.693 33.143 1.00 59.00 573 ASP A C 1
ATOM 4355 O O . ASP A 1 573 ? -25.167 -0.759 32.710 1.00 59.00 573 ASP A O 1
ATOM 4359 N N . PRO A 1 574 ? -26.849 -2.210 32.401 1.00 54.12 574 PRO A N 1
ATOM 4360 C CA . PRO A 1 574 ? -27.062 -1.893 30.988 1.00 54.12 574 PRO A CA 1
ATOM 4361 C C . PRO A 1 574 ? -27.641 -0.491 30.733 1.00 54.12 574 PRO A C 1
ATOM 4363 O O . PRO A 1 574 ? -28.292 -0.267 29.715 1.00 54.12 574 PRO A O 1
ATOM 4366 N N . SER A 1 575 ? -27.433 0.463 31.639 1.00 47.34 575 SER A N 1
ATOM 4367 C CA . SER A 1 575 ? -27.866 1.839 31.427 1.00 47.34 575 SER A CA 1
ATOM 4368 C C . SER A 1 575 ? -27.008 2.469 30.323 1.00 47.34 575 SER A C 1
ATOM 4370 O O . SER A 1 575 ? -25.801 2.621 30.523 1.00 47.34 575 SER A O 1
ATOM 4372 N N . PRO A 1 576 ? -27.583 2.845 29.166 1.00 45.69 576 PRO A N 1
ATOM 4373 C CA . PRO A 1 576 ? -26.829 3.570 28.157 1.00 45.69 576 PRO A CA 1
ATOM 4374 C C . PRO A 1 576 ? -26.352 4.903 28.755 1.00 45.69 576 PRO A C 1
ATOM 4376 O O . PRO A 1 576 ? -27.111 5.543 29.494 1.00 45.69 576 PRO A O 1
ATOM 4379 N N . PRO A 1 577 ? -25.118 5.348 28.462 1.00 44.00 577 PRO A N 1
ATOM 4380 C CA . PRO A 1 577 ? -24.687 6.672 28.866 1.00 44.00 577 PRO A CA 1
ATOM 4381 C C . PRO A 1 577 ? -25.629 7.699 28.245 1.00 44.00 577 PRO A C 1
ATOM 4383 O O . PRO A 1 577 ? -25.848 7.713 27.033 1.00 44.00 577 PRO A O 1
ATOM 4386 N N . LYS A 1 578 ? -26.196 8.561 29.087 1.00 42.91 578 LYS A N 1
ATOM 4387 C CA . LYS A 1 578 ? -26.891 9.755 28.620 1.00 42.91 578 LYS A CA 1
ATOM 4388 C C . LYS A 1 578 ? -25.834 10.640 27.950 1.00 42.91 578 LYS A C 1
ATOM 4390 O O . LYS A 1 578 ? -24.808 10.912 28.575 1.00 42.91 578 LYS A O 1
ATOM 4395 N N . ALA A 1 579 ? -26.052 11.027 26.693 1.00 43.94 579 ALA A N 1
ATOM 4396 C CA . ALA A 1 579 ? -25.179 11.987 26.024 1.00 43.94 579 ALA A CA 1
ATOM 4397 C C . ALA A 1 579 ? -25.051 13.247 26.906 1.00 43.94 579 ALA A C 1
ATOM 4399 O O . ALA A 1 579 ? -26.041 13.616 27.549 1.00 43.94 579 ALA A O 1
ATOM 4400 N N . PRO A 1 580 ? -23.860 13.865 27.009 1.00 41.47 580 PRO A N 1
ATOM 4401 C CA . PRO A 1 580 ? -23.736 15.148 27.685 1.00 41.47 580 PRO A CA 1
ATOM 4402 C C . PRO A 1 580 ? -24.705 16.150 27.044 1.00 41.47 580 PRO A C 1
ATOM 4404 O O . PRO A 1 580 ? -24.795 16.209 25.820 1.00 41.47 580 PRO A O 1
ATOM 4407 N N . ASP A 1 581 ? -25.462 16.861 27.884 1.00 45.38 581 ASP A N 1
ATOM 4408 C CA . ASP A 1 581 ? -26.413 17.887 27.451 1.00 45.38 581 ASP A CA 1
ATOM 4409 C C . ASP A 1 581 ? -25.668 18.994 26.670 1.00 45.38 581 ASP A C 1
ATOM 4411 O O . ASP A 1 581 ? -24.526 19.332 26.995 1.00 45.38 581 ASP A O 1
ATOM 4415 N N . ASP A 1 582 ? -26.321 19.534 25.637 1.00 45.53 582 ASP A N 1
ATOM 4416 C CA . ASP A 1 582 ? -25.803 20.573 24.740 1.00 45.53 582 ASP A CA 1
ATOM 4417 C C . ASP A 1 582 ? -25.413 21.845 25.528 1.00 45.53 582 ASP A C 1
ATOM 4419 O O . ASP A 1 582 ? -26.277 22.609 25.961 1.00 45.53 582 ASP A O 1
ATOM 4423 N N . GLU A 1 583 ? -24.116 22.102 25.734 1.00 42.03 583 GLU A N 1
ATOM 4424 C CA . GLU A 1 583 ? -23.651 23.445 26.110 1.00 42.03 583 GLU A CA 1
ATOM 4425 C C . GLU A 1 583 ? -23.576 24.307 24.836 1.00 42.03 583 GLU A C 1
ATOM 4427 O O . GLU A 1 583 ? -22.691 24.149 23.988 1.00 42.03 583 GLU A O 1
ATOM 4432 N N . ASP A 1 584 ? -24.590 25.162 24.692 1.00 51.03 584 ASP A N 1
ATOM 4433 C CA . ASP A 1 584 ? -25.006 25.870 23.477 1.00 51.03 584 ASP A CA 1
ATOM 4434 C C . ASP A 1 584 ? -24.186 27.162 23.247 1.00 51.03 584 ASP A C 1
ATOM 4436 O O . ASP A 1 584 ? -24.583 28.260 23.631 1.00 51.03 584 ASP A O 1
ATOM 4440 N N . ASP A 1 585 ? -23.006 27.027 22.629 1.00 48.72 585 ASP A N 1
ATOM 4441 C CA . ASP A 1 585 ? -22.258 28.142 22.002 1.00 48.72 585 ASP A CA 1
ATOM 4442 C C . ASP A 1 585 ? -22.628 28.307 20.502 1.00 48.72 585 ASP A C 1
ATOM 4444 O O . ASP A 1 585 ? -22.131 29.215 19.824 1.00 48.72 585 ASP A O 1
ATOM 4448 N N . ARG A 1 586 ? -23.492 27.426 19.968 1.00 51.22 586 ARG A N 1
ATOM 4449 C CA . ARG A 1 586 ? -24.189 27.609 18.684 1.00 51.22 586 ARG A CA 1
ATOM 4450 C C . ARG A 1 586 ? -25.545 28.245 18.994 1.00 51.22 586 ARG A C 1
ATOM 4452 O O . ARG A 1 586 ? -26.206 27.824 19.928 1.00 51.22 586 ARG A O 1
ATOM 4459 N N . PHE A 1 587 ? -25.967 29.274 18.268 1.00 47.62 587 PHE A N 1
ATOM 4460 C CA . PHE A 1 587 ? -27.271 29.906 18.522 1.00 47.62 587 PHE A CA 1
ATOM 4461 C C . PHE A 1 587 ? -28.305 29.456 17.487 1.00 47.62 587 PHE A C 1
ATOM 4463 O O . PHE A 1 587 ? -28.010 29.426 16.295 1.00 47.62 587 PHE A O 1
ATOM 4470 N N . ASP A 1 588 ? -29.518 29.132 17.942 1.00 44.19 588 ASP A N 1
ATOM 4471 C CA . ASP A 1 588 ? -30.678 28.790 17.110 1.00 44.19 588 ASP A CA 1
ATOM 4472 C C . ASP A 1 588 ? -31.638 29.987 17.033 1.00 44.19 588 ASP A C 1
ATOM 4474 O O . ASP A 1 588 ? -32.270 30.381 18.016 1.00 44.19 588 ASP A O 1
ATOM 4478 N N . THR A 1 589 ? -31.756 30.575 15.843 1.00 39.81 589 THR A N 1
ATOM 4479 C CA . THR A 1 589 ? -32.600 31.757 15.617 1.00 39.81 589 THR A CA 1
ATOM 4480 C C . THR A 1 589 ? -34.107 31.464 15.619 1.00 39.81 589 THR A C 1
ATOM 4482 O O . THR A 1 589 ? -34.901 32.404 15.734 1.00 39.81 589 THR A O 1
ATOM 4485 N N . GLU A 1 590 ? -34.534 30.199 15.526 1.00 36.53 590 GLU A N 1
ATOM 4486 C CA . GLU A 1 590 ? -35.954 29.821 15.557 1.00 36.53 590 GLU A CA 1
ATOM 4487 C C . GLU A 1 590 ? -36.483 29.614 16.983 1.00 36.53 590 GLU A C 1
ATOM 4489 O O . GLU A 1 590 ? -37.675 29.815 17.236 1.00 36.53 590 GLU A O 1
ATOM 4494 N N . ARG A 1 591 ? -35.604 29.323 17.950 1.00 35.62 591 ARG A N 1
ATOM 4495 C CA . ARG A 1 591 ? -35.981 29.116 19.359 1.00 35.62 591 ARG A CA 1
ATOM 4496 C C . ARG A 1 591 ? -36.302 30.412 20.114 1.00 35.62 591 ARG A C 1
ATOM 4498 O O . ARG A 1 591 ? -37.009 30.379 21.116 1.00 35.62 591 ARG A O 1
ATOM 4505 N N . GLU A 1 592 ? -35.847 31.563 19.620 1.00 32.06 592 GLU A N 1
ATOM 4506 C CA . GLU A 1 592 ? -36.071 32.877 20.251 1.00 32.06 592 GLU A CA 1
ATOM 4507 C C . GLU A 1 592 ? -37.387 33.567 19.832 1.00 32.06 592 GLU A C 1
ATOM 4509 O O . GLU A 1 592 ? -37.639 34.716 20.204 1.00 32.06 592 GLU A O 1
ATOM 4514 N N . ARG A 1 593 ? -38.257 32.893 19.062 1.00 32.09 593 ARG A N 1
ATOM 4515 C CA . ARG A 1 593 ? -39.558 33.440 18.617 1.00 32.09 593 ARG A CA 1
ATOM 4516 C C . ARG A 1 593 ? -40.7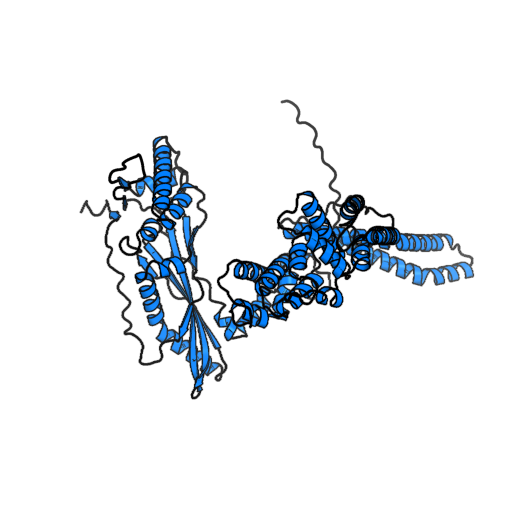98 32.704 19.140 1.00 32.09 593 ARG A C 1
ATOM 4518 O O . ARG A 1 593 ? -41.888 32.943 18.615 1.00 32.09 593 ARG A O 1
ATOM 4525 N N . SER A 1 594 ? -40.667 31.871 20.171 1.00 30.06 594 SER A N 1
ATOM 4526 C CA . SER A 1 594 ? -41.798 31.208 20.847 1.00 30.06 594 SER A CA 1
ATOM 4527 C C . SER A 1 594 ? -41.982 31.657 22.287 1.00 30.06 594 SER A C 1
ATOM 4529 O O . SER A 1 594 ? -40.978 31.590 23.031 1.00 30.06 594 SER A O 1
#

Radius of gyration: 33.17 Å; Cα contacts (8 Å, |Δi|>4): 897; chains: 1; bounding box: 80×86×99 Å

Secondary structure (DSSP, 8-state):
--PPP--------EE-HHHHHHHHHHHHHHHHHHHHHHHHHHHHHHHTT---HHHHHHHHHHHHHHHHHHHHHHHHHHHHHHHHHHHTTT---S-EE-----SSSSHHHHHHHHHHHHTT--BTTB--HHHHHHHHHHTT-HHHHHHHHHHHHHHHHHHHHHHHT-TT--HHHHHHHHHHHHHHHHHHTTT-S-HHHHTTEESSSSSEEHHHHHHHTTSS---HHHHHHHHHHHHHS--GGGHHHHHHHHHHHHHTSHHHHHHHHHHSHHHHHHHHTT-STT---TT-HHHHHHHHHHHHHHHS--HHHHHTTS-TTSPPPP-HHHHHHHHHHH-HHHHTT-PPPPPPPPPPP-TT-STT-S---HHHHHHHHHHHHHHHHHHHTT-HHHHHHHHHHHTT----EEE-HHHHHHH-HHHHHHHHHHHHHHHHHHHHHHHHHHHHTTT--EEEEEEPPPEEEE--TTT-HHHHHHTSEEEEEEEEEEEEEE-GGGPEEEEEEEEEEEEEEE---TT-EEEE--EE-SSSEE--EEEEHHHHHHHHHHTSS--EEEEEE---EEEEPPPTT-PPP--PPPPPP----B--TTGGG-

Solvent-accessible surface area (backbone atoms only — not comparable to full-atom values): 32284 Å² total; per-residue (Å²): 142,80,87,83,77,84,84,83,74,74,84,84,66,56,48,42,46,68,62,47,50,50,50,53,52,53,52,52,51,52,31,51,53,45,69,66,48,46,61,60,51,46,51,52,32,54,76,72,73,43,84,49,62,71,60,51,50,53,53,50,49,36,54,49,48,68,65,45,48,65,57,52,52,50,47,39,54,52,45,45,48,52,48,55,53,45,46,69,73,79,46,77,74,79,51,34,79,64,95,70,81,66,97,47,99,40,61,69,53,26,33,51,51,18,52,59,56,50,68,47,56,78,49,98,39,40,64,54,78,73,53,54,58,52,46,56,71,41,17,82,36,52,52,22,16,31,37,30,50,62,73,52,36,60,66,47,51,49,41,26,46,51,67,31,62,46,99,82,52,49,74,69,34,46,56,51,35,54,30,52,15,30,15,50,16,39,12,30,69,63,67,64,59,39,70,73,47,54,67,48,40,25,56,69,67,85,44,42,58,38,55,54,53,30,57,32,49,71,34,64,64,64,27,48,71,40,38,27,50,51,42,53,53,44,76,72,49,64,24,51,96,60,15,42,51,41,35,19,45,31,36,37,40,27,22,72,36,40,66,24,18,23,56,37,44,72,74,39,41,70,60,54,52,27,40,70,70,46,70,34,84,56,37,72,62,72,80,40,63,77,41,40,53,27,45,51,47,16,53,49,25,21,43,50,85,52,57,75,69,45,62,74,69,52,62,93,85,62,81,78,85,73,52,47,34,57,56,49,50,51,52,32,63,70,32,43,87,45,28,36,73,60,52,55,76,79,71,81,75,77,85,71,79,72,58,68,60,64,72,45,78,45,79,68,54,75,65,56,54,52,47,51,54,47,51,53,52,50,23,55,43,30,41,76,72,68,20,48,56,21,15,51,44,48,49,53,29,52,63,50,69,42,62,69,45,80,47,64,37,53,57,51,39,66,64,25,60,69,56,39,52,50,51,53,51,54,53,56,67,43,30,66,66,51,50,54,51,36,52,51,51,20,57,72,55,74,65,41,65,36,58,44,75,47,74,55,71,80,43,80,49,72,38,42,57,92,60,32,56,31,54,23,68,41,64,25,64,36,35,33,34,42,24,14,13,33,29,24,38,83,31,82,94,79,43,66,43,48,41,34,26,32,32,46,34,41,40,39,66,57,61,40,51,80,52,35,28,44,66,44,71,62,50,89,66,64,104,54,87,42,70,71,44,76,50,46,16,54,63,56,27,43,32,20,26,26,59,55,14,26,61,28,44,35,40,23,61,31,67,82,44,77,45,72,56,70,55,92,93,68,68,72,76,88,70,75,81,74,75,81,77,84,81,74,67,56,49,58,67,70,70,77,76,115

Organism: NCBI:txid1381558